Protein AF-A0A947M0W5-F1 (afdb_monomer_lite)

Secondary structure (DSSP, 8-state):
-PPPPEEEE---SSS--BHHHHHHHHHHHHHHHHTT-EEEEEE----TTT--HHHHHHHHHHHHHTT---EEEEEEGGGGHHHHHHHHHHHHHTT-EEEE---HHHHHT-TTPPEETTEEPP--TTTT--HHHHHHHHHTT---EEEE-HHHHHHHHHHTT--S-EEEETTTEEEE--GGGT-S-EEEETTBS--HHHHHHHHHHHTT-SEEEEEGGGTTHHHHHHHHHHHHT----EEEEEPPPB-TTS-B--TTTTPPBHHHHHHTS---HHHHHHHHHHHHHHHHTSSTTS-----SSPPHHHHHHHHHHH-S--EEEEEEEEEHHHHTSS--S--EEEEEEEEEET----HHHHHHHTTSTT----TT-EEEEEEEEEEE--S-TT--S--TTSPPPEEEEEEEEEEEEEETTEEEEEEEEEEEESGGG-HHHHHHHHHHHHT-PPP--GGGSPPPEEEEEEEEEEE-TTSEEEEETTEEEEEEEEEEEEEESSEEEEEEEEEEEEEEGGG--BPPPPPPTTSPPP---B---TTSEEEEEEEEEEEEEEEEEHHHH--SSS------B-SEEEEEEEEEEEEETTEEEEEEEEEE---BTT--S-EEEEEEEEEEE-

Structure (mmCIF, N/CA/C/O backbone):
data_AF-A0A947M0W5-F1
#
_entry.id   AF-A0A947M0W5-F1
#
loop_
_atom_site.group_PDB
_atom_site.id
_atom_site.type_symbol
_atom_site.label_atom_id
_atom_site.label_alt_id
_atom_site.label_comp_id
_atom_site.label_asym_id
_atom_site.label_entity_id
_atom_site.label_seq_id
_atom_site.pdbx_PDB_ins_code
_atom_site.Cartn_x
_atom_site.Cartn_y
_atom_site.Cartn_z
_atom_site.occupancy
_atom_site.B_iso_or_equiv
_atom_site.auth_seq_id
_atom_site.auth_comp_id
_atom_site.auth_asym_id
_atom_site.auth_atom_id
_atom_site.pdbx_PDB_model_num
ATOM 1 N N . MET A 1 1 ? 4.417 -1.803 33.355 1.00 35.00 1 MET A N 1
ATOM 2 C CA . MET A 1 1 ? 4.107 -3.198 32.970 1.00 35.00 1 MET A CA 1
ATOM 3 C C . MET A 1 1 ? 3.445 -3.134 31.607 1.00 35.00 1 MET A C 1
ATOM 5 O O . MET A 1 1 ? 2.475 -2.399 31.494 1.00 35.00 1 MET A O 1
ATOM 9 N N . LYS A 1 2 ? 3.991 -3.786 30.572 1.00 43.56 2 LYS A N 1
ATOM 10 C CA . LYS A 1 2 ? 3.309 -3.863 29.271 1.00 43.56 2 LYS A CA 1
ATOM 11 C C . LYS A 1 2 ? 2.015 -4.652 29.480 1.00 43.56 2 LYS A C 1
ATOM 13 O O . LYS A 1 2 ? 2.069 -5.779 29.964 1.00 43.56 2 LYS A O 1
ATOM 18 N N . THR A 1 3 ? 0.871 -4.034 29.217 1.00 57.50 3 THR A N 1
ATOM 19 C CA . THR A 1 3 ? -0.431 -4.701 29.277 1.00 57.50 3 THR A CA 1
ATOM 20 C C . THR A 1 3 ? -0.431 -5.814 28.235 1.00 57.50 3 THR A C 1
ATOM 22 O O . THR A 1 3 ? -0.124 -5.564 27.073 1.00 57.50 3 THR A O 1
ATOM 25 N N . HIS A 1 4 ? -0.717 -7.044 28.652 1.00 82.62 4 HIS A N 1
ATOM 26 C CA . HIS A 1 4 ? -0.770 -8.194 27.755 1.00 82.62 4 HIS A CA 1
ATOM 27 C C . HIS A 1 4 ? -1.872 -7.971 26.707 1.00 82.62 4 HIS A C 1
ATOM 29 O O . HIS A 1 4 ? -3.038 -7.779 27.068 1.00 82.62 4 HIS A O 1
ATOM 35 N N . LEU A 1 5 ? -1.521 -7.947 25.418 1.00 92.69 5 LEU A N 1
ATOM 36 C CA . LEU A 1 5 ? -2.498 -7.697 24.361 1.00 92.69 5 LEU A CA 1
ATOM 37 C C . LEU A 1 5 ? -3.410 -8.916 24.191 1.00 92.69 5 LEU A C 1
ATOM 39 O O . LEU A 1 5 ? -2.937 -10.047 24.179 1.00 92.69 5 LEU A O 1
ATOM 43 N N . VAL A 1 6 ? -4.714 -8.700 24.062 1.00 97.06 6 VAL A N 1
ATOM 44 C CA . VAL A 1 6 ? -5.712 -9.749 23.853 1.00 97.06 6 VAL A CA 1
ATOM 45 C C . VAL A 1 6 ? -6.621 -9.298 22.720 1.00 97.06 6 VAL A C 1
ATOM 47 O O . VAL A 1 6 ? -7.370 -8.329 22.868 1.00 97.06 6 VAL A O 1
ATOM 50 N N . THR A 1 7 ? -6.539 -9.988 21.585 1.00 97.19 7 THR A N 1
ATOM 51 C CA . THR A 1 7 ? -7.387 -9.759 20.410 1.00 97.19 7 THR A CA 1
ATOM 52 C C . THR A 1 7 ? -8.356 -10.922 20.225 1.00 97.19 7 THR A C 1
ATOM 54 O O . THR A 1 7 ? -8.182 -12.002 20.797 1.00 97.19 7 THR A O 1
ATOM 57 N N . ARG A 1 8 ? -9.401 -10.725 19.414 1.00 97.25 8 ARG A N 1
ATOM 58 C CA . ARG A 1 8 ? -10.345 -11.799 19.082 1.00 97.25 8 ARG A CA 1
ATOM 59 C C . ARG A 1 8 ? -10.793 -11.787 17.633 1.00 97.25 8 ARG A C 1
ATOM 61 O O . ARG A 1 8 ? -11.048 -10.720 17.070 1.00 97.25 8 ARG A O 1
ATOM 68 N N . PHE A 1 9 ? -11.008 -12.982 17.098 1.00 97.81 9 PHE A N 1
ATOM 69 C CA . PHE A 1 9 ? -11.803 -13.226 15.904 1.00 97.81 9 PHE A CA 1
ATOM 70 C C . PHE A 1 9 ? -13.143 -13.847 16.314 1.00 97.81 9 PHE A C 1
ATOM 72 O O . PHE A 1 9 ? -13.177 -14.901 16.951 1.00 97.81 9 PHE A O 1
ATOM 79 N N . ALA A 1 10 ? -14.244 -13.169 15.981 1.00 96.94 10 ALA A N 1
ATOM 80 C CA . ALA A 1 10 ? -15.578 -13.497 16.483 1.00 96.94 10 ALA A CA 1
ATOM 81 C C . ALA A 1 10 ? -16.599 -13.750 15.347 1.00 96.94 10 ALA A C 1
ATOM 83 O O . ALA A 1 10 ? -17.468 -12.915 15.101 1.00 96.94 10 ALA A O 1
ATOM 84 N N . PRO A 1 11 ? -16.470 -14.841 14.566 1.00 96.12 11 PRO A N 1
ATOM 85 C CA . PRO A 1 11 ? -17.368 -15.125 13.449 1.00 96.12 11 PRO A CA 1
ATOM 86 C C . PRO A 1 11 ? -18.733 -15.679 13.891 1.00 96.12 11 PRO A C 1
ATOM 88 O O . PRO A 1 11 ? -18.833 -16.503 14.800 1.00 96.12 11 PRO A O 1
ATOM 91 N N . SER A 1 12 ? -19.788 -15.324 13.150 1.00 94.38 12 SER A N 1
ATOM 92 C CA . SER A 1 12 ? -21.086 -16.010 13.228 1.00 94.38 12 SER A CA 1
ATOM 93 C C . SER A 1 12 ? -21.147 -17.196 12.250 1.00 94.38 12 SER A C 1
ATOM 95 O O . SER A 1 12 ? -20.954 -16.981 11.042 1.00 94.38 12 SER A O 1
ATOM 97 N N . PRO A 1 13 ? -21.514 -18.416 12.697 1.00 94.94 13 PRO A N 1
ATOM 98 C CA . PRO A 1 13 ? -21.525 -19.634 11.878 1.00 94.94 13 PRO A CA 1
ATOM 99 C C . PRO A 1 13 ? -22.767 -19.721 10.973 1.00 94.94 13 PRO A C 1
ATOM 101 O O . PRO A 1 13 ? -23.513 -20.695 10.987 1.00 94.94 13 PRO A O 1
ATOM 104 N N . THR A 1 14 ? -23.014 -18.677 10.180 1.00 90.69 14 THR A N 1
ATOM 105 C CA . THR A 1 14 ? -24.152 -18.561 9.244 1.00 90.69 14 THR A CA 1
ATOM 106 C C . THR A 1 14 ? -23.759 -18.807 7.782 1.00 90.69 14 THR A C 1
ATOM 108 O O . THR A 1 14 ? -24.560 -18.604 6.874 1.00 90.69 14 THR A O 1
ATOM 111 N N . GLY A 1 15 ? -22.505 -19.194 7.544 1.00 90.81 15 GLY A N 1
ATOM 112 C CA . GLY A 1 15 ? -21.935 -19.547 6.245 1.00 90.81 15 GLY A CA 1
ATOM 113 C C . GLY A 1 15 ? -20.446 -19.878 6.381 1.00 90.81 15 GLY A C 1
ATOM 114 O O . GLY A 1 15 ? -19.854 -19.612 7.427 1.00 90.81 15 GLY A O 1
ATOM 115 N N . ARG A 1 16 ? -19.839 -20.438 5.327 1.00 92.62 16 ARG A N 1
ATOM 116 C CA . ARG A 1 16 ? -18.392 -20.722 5.274 1.00 92.62 16 ARG A CA 1
ATOM 117 C C . ARG A 1 16 ? -17.564 -19.431 5.306 1.00 92.62 16 ARG A C 1
ATOM 119 O O . ARG A 1 16 ? -18.031 -18.380 4.856 1.00 92.62 16 ARG A O 1
ATOM 126 N N . LEU A 1 17 ? -16.332 -19.516 5.814 1.00 93.00 17 LEU A N 1
ATOM 127 C CA . LEU A 1 17 ? -15.397 -18.395 5.779 1.00 93.00 17 LEU A CA 1
ATOM 128 C C . LEU A 1 17 ? -14.935 -18.121 4.339 1.00 93.00 17 LEU A C 1
ATOM 130 O O . LEU A 1 17 ? -14.884 -19.007 3.485 1.00 93.00 17 LEU A O 1
ATOM 134 N N . HIS A 1 18 ? -14.582 -16.868 4.081 1.00 88.62 18 HIS A N 1
ATOM 135 C CA . HIS A 1 18 ? -14.070 -16.383 2.797 1.00 88.62 18 HIS A CA 1
ATOM 136 C C . HIS A 1 18 ? -12.836 -15.512 3.037 1.00 88.62 18 HIS A C 1
ATOM 138 O O . HIS A 1 18 ? -12.491 -15.235 4.187 1.00 88.62 18 HIS A O 1
ATOM 144 N N . ILE A 1 19 ? -12.206 -15.012 1.975 1.00 84.62 19 ILE A N 1
ATOM 145 C CA . ILE A 1 19 ? -10.940 -14.273 2.081 1.00 84.62 19 ILE A CA 1
ATOM 146 C C . ILE A 1 19 ? -10.999 -13.052 3.015 1.00 84.62 19 ILE A C 1
ATOM 148 O O . ILE A 1 19 ? -10.108 -12.871 3.835 1.00 84.62 19 ILE A O 1
ATOM 152 N N . GLY A 1 20 ? -12.092 -12.278 3.000 1.00 84.56 20 GLY A N 1
ATOM 153 C CA . GLY A 1 20 ? -12.300 -11.195 3.976 1.00 84.56 20 GLY A CA 1
ATOM 154 C C . GLY A 1 20 ? -12.284 -11.650 5.445 1.00 84.56 20 GLY A C 1
ATOM 155 O O . GLY A 1 20 ? -11.746 -10.951 6.294 1.00 84.56 20 GLY A O 1
ATOM 156 N N . HIS A 1 21 ? -12.797 -12.847 5.754 1.00 91.56 21 HIS A N 1
ATOM 157 C CA . HIS A 1 21 ? -12.707 -13.406 7.104 1.00 91.56 21 HIS A CA 1
ATOM 158 C C . HIS A 1 21 ? -11.280 -13.850 7.442 1.00 91.56 21 HIS A C 1
ATOM 160 O O . HIS A 1 21 ? -10.836 -13.636 8.568 1.00 91.56 21 HIS A O 1
ATOM 166 N N . ALA A 1 22 ? -10.559 -14.437 6.477 1.00 90.19 22 ALA A N 1
ATOM 167 C CA . ALA A 1 22 ? -9.145 -14.768 6.654 1.00 90.19 22 ALA A CA 1
ATOM 168 C C . ALA A 1 22 ? -8.324 -13.512 6.961 1.00 90.19 22 ALA A C 1
ATOM 170 O O . ALA A 1 22 ? -7.525 -13.537 7.890 1.00 90.19 22 ALA A O 1
ATOM 171 N N . PHE A 1 23 ? -8.574 -12.410 6.247 1.00 87.19 23 PHE A N 1
ATOM 172 C CA . PHE A 1 23 ? -7.952 -11.113 6.512 1.00 87.19 23 PHE A CA 1
ATOM 173 C C . PHE A 1 23 ? -8.204 -10.651 7.951 1.00 87.19 23 PHE A C 1
ATOM 175 O O . PHE A 1 23 ? -7.249 -10.423 8.685 1.00 87.19 23 PHE A O 1
ATOM 182 N N . SER A 1 24 ? -9.465 -10.609 8.398 1.00 91.19 24 SER A N 1
ATOM 183 C CA . SER A 1 24 ? -9.802 -10.222 9.776 1.00 91.19 24 SER A CA 1
ATOM 184 C C . SER A 1 24 ? -9.140 -11.108 10.836 1.00 91.19 24 SER A C 1
ATOM 186 O O . SER A 1 24 ? -8.639 -10.602 11.843 1.00 91.19 24 SER A O 1
ATOM 188 N N . ALA A 1 25 ? -9.129 -12.427 10.623 1.00 93.81 25 ALA A N 1
ATOM 189 C CA . ALA A 1 25 ? -8.531 -13.377 11.554 1.00 93.81 25 ALA A CA 1
ATOM 190 C C . ALA A 1 25 ? -7.003 -13.228 11.616 1.00 93.81 25 ALA A C 1
ATOM 192 O O . ALA A 1 25 ? -6.446 -13.124 12.707 1.00 93.81 25 ALA A O 1
ATOM 193 N N . LEU A 1 26 ? -6.333 -13.161 10.459 1.00 90.12 26 LEU A N 1
ATOM 194 C CA . LEU A 1 26 ? -4.883 -12.975 10.356 1.00 90.12 26 LEU A CA 1
ATOM 195 C C . LEU A 1 26 ? -4.443 -11.630 10.937 1.00 90.12 26 LEU A C 1
ATOM 197 O O . LEU A 1 26 ? -3.424 -11.574 11.618 1.00 90.12 26 LEU A O 1
ATOM 201 N N . PHE A 1 27 ? -5.228 -10.573 10.726 1.00 89.38 27 PHE A N 1
ATOM 202 C CA . PHE A 1 27 ? -4.964 -9.250 11.280 1.00 89.38 27 PHE A CA 1
ATOM 203 C C . PHE A 1 27 ? -4.954 -9.276 12.814 1.00 89.38 27 PHE A C 1
ATOM 205 O O . PHE A 1 27 ? -3.976 -8.873 13.439 1.00 89.38 27 PHE A O 1
ATOM 212 N N . GLY A 1 28 ? -6.004 -9.824 13.438 1.00 91.19 28 GLY A N 1
ATOM 213 C CA . GLY A 1 28 ? -6.060 -9.965 14.897 1.00 91.19 28 GLY A CA 1
ATOM 214 C C . GLY A 1 28 ? -4.974 -10.891 15.454 1.00 91.19 28 GLY A C 1
ATOM 215 O O . GLY A 1 28 ? -4.370 -10.581 16.483 1.00 91.19 28 GLY A O 1
ATOM 216 N N . PHE A 1 29 ? -4.704 -12.003 14.764 1.00 92.00 29 PHE A N 1
ATOM 217 C CA . PHE A 1 29 ? -3.692 -12.983 15.157 1.00 92.00 29 PHE A CA 1
ATOM 218 C C . PHE A 1 29 ? -2.277 -12.397 15.112 1.00 92.00 29 PHE A C 1
ATOM 220 O O . PHE A 1 29 ? -1.505 -12.592 16.049 1.00 92.00 29 PHE A O 1
ATOM 227 N N . LYS A 1 30 ? -1.951 -11.633 14.062 1.00 88.50 30 LYS A N 1
ATOM 228 C CA . LYS A 1 30 ? -0.666 -10.940 13.928 1.00 88.50 30 LYS A CA 1
ATOM 229 C C . LYS A 1 30 ? -0.446 -9.943 15.062 1.00 88.50 30 LYS A C 1
ATOM 231 O O . LYS A 1 30 ? 0.589 -10.016 15.711 1.00 88.50 30 LYS A O 1
ATOM 236 N N . GLN A 1 31 ? -1.434 -9.092 15.353 1.00 86.31 31 GLN A N 1
ATOM 237 C CA . GLN A 1 31 ? -1.331 -8.111 16.440 1.00 86.31 31 GLN A CA 1
ATOM 238 C C . GLN A 1 31 ? -1.032 -8.785 17.784 1.00 86.31 31 GLN A C 1
ATOM 240 O O . GLN A 1 31 ? -0.139 -8.348 18.501 1.00 86.31 31 GLN A O 1
ATOM 245 N N . ALA A 1 32 ? -1.740 -9.874 18.108 1.00 88.75 32 ALA A N 1
ATOM 246 C CA . ALA A 1 32 ? -1.464 -10.639 19.321 1.00 88.75 32 ALA A CA 1
ATOM 247 C C . ALA A 1 32 ? -0.044 -11.224 19.305 1.00 88.75 32 ALA A C 1
ATOM 249 O O . ALA A 1 32 ? 0.692 -11.055 20.274 1.00 88.75 32 ALA A O 1
ATOM 250 N N . ARG A 1 33 ? 0.366 -11.864 18.205 1.00 83.88 33 ARG A N 1
ATOM 251 C CA . ARG A 1 33 ? 1.676 -12.518 18.087 1.00 83.88 33 ARG A CA 1
ATOM 252 C C . ARG A 1 33 ? 2.849 -11.542 18.194 1.00 83.88 33 ARG A C 1
ATOM 254 O O . ARG A 1 33 ? 3.824 -11.866 18.857 1.00 83.88 33 ARG A O 1
ATOM 261 N N . ASP A 1 34 ? 2.746 -10.364 17.585 1.00 79.56 34 ASP A N 1
ATOM 262 C CA . ASP A 1 34 ? 3.815 -9.355 17.574 1.00 79.56 34 ASP A CA 1
ATOM 263 C C . ASP A 1 34 ? 4.099 -8.771 18.972 1.00 79.56 34 ASP A C 1
ATOM 265 O O . ASP A 1 34 ? 5.155 -8.186 19.206 1.00 79.56 34 ASP A O 1
ATOM 269 N N . THR A 1 35 ? 3.165 -8.936 19.915 1.00 79.12 35 THR A N 1
ATOM 270 C CA . THR A 1 35 ? 3.275 -8.425 21.289 1.00 79.12 35 THR A CA 1
ATOM 271 C C . THR A 1 35 ? 3.353 -9.519 22.357 1.00 79.12 35 THR A C 1
ATOM 273 O O . THR A 1 35 ? 3.144 -9.213 23.530 1.00 79.12 35 THR A O 1
ATOM 276 N N . ASP A 1 36 ? 3.576 -10.781 21.969 1.00 84.69 36 ASP A N 1
ATOM 277 C CA . ASP A 1 36 ? 3.461 -11.954 22.857 1.00 84.69 36 ASP A CA 1
ATOM 278 C C . ASP A 1 36 ? 2.118 -11.996 23.620 1.00 84.69 36 ASP A C 1
ATOM 280 O O . ASP A 1 36 ? 2.035 -12.359 24.792 1.00 84.69 36 ASP A O 1
ATOM 284 N N . GLY A 1 37 ? 1.055 -11.560 22.945 1.00 91.00 37 GLY A N 1
ATOM 285 C CA . GLY A 1 37 ? -0.310 -11.485 23.442 1.00 91.00 37 GLY A CA 1
ATOM 286 C C . GLY A 1 37 ? -1.135 -12.745 23.160 1.00 91.00 37 GLY A C 1
ATOM 287 O O . GLY A 1 37 ? -0.648 -13.764 22.672 1.00 91.00 37 GLY A O 1
ATOM 288 N N . ALA A 1 38 ? -2.435 -12.669 23.443 1.00 94.25 38 ALA A N 1
ATOM 289 C CA . ALA A 1 38 ? -3.397 -13.744 23.241 1.00 94.25 38 ALA A CA 1
ATOM 290 C C . ALA A 1 38 ? -4.343 -13.467 22.071 1.00 94.25 38 ALA A C 1
ATOM 292 O O . ALA A 1 38 ? -4.870 -12.365 21.923 1.00 94.25 38 ALA A O 1
ATOM 293 N N . PHE A 1 39 ? -4.622 -14.513 21.295 1.00 96.06 39 PHE A N 1
ATOM 294 C CA . PHE A 1 39 ? -5.647 -14.512 20.258 1.00 96.06 39 PHE A CA 1
ATOM 295 C C . PHE A 1 39 ? -6.805 -15.430 20.657 1.00 96.06 39 PHE A C 1
ATOM 297 O O . PHE A 1 39 ? -6.613 -16.613 20.958 1.00 96.06 39 PHE A O 1
ATOM 304 N N . ILE A 1 40 ? -8.015 -14.880 20.660 1.00 97.88 40 ILE A N 1
ATOM 305 C CA . ILE A 1 40 ? -9.239 -15.572 21.065 1.00 97.88 40 ILE A CA 1
ATOM 306 C C . ILE A 1 40 ? -10.107 -15.864 19.843 1.00 97.88 40 ILE A C 1
ATOM 308 O O . ILE A 1 40 ? -10.316 -15.005 18.987 1.00 97.88 40 ILE A O 1
ATOM 312 N N . LEU A 1 41 ? -10.673 -17.068 19.799 1.00 98.38 41 LEU A N 1
ATOM 313 C CA . LEU A 1 41 ? -11.783 -17.400 18.914 1.00 98.38 41 LEU A CA 1
ATOM 314 C C . LEU A 1 41 ? -13.083 -17.398 19.727 1.00 98.38 41 LEU A C 1
ATOM 316 O O . LEU A 1 41 ? -13.150 -18.028 20.785 1.00 98.38 41 LEU A O 1
ATOM 320 N N . ARG A 1 42 ? -14.111 -16.703 19.233 1.00 98.25 42 ARG A N 1
ATOM 321 C CA . ARG A 1 42 ? -15.468 -16.694 19.804 1.00 98.25 42 ARG A CA 1
ATOM 322 C C . ARG A 1 42 ? -16.494 -16.994 18.715 1.00 98.25 42 ARG A C 1
ATOM 324 O O . ARG A 1 42 ? -16.427 -16.417 17.640 1.00 98.25 42 ARG A O 1
ATOM 331 N N . ILE A 1 43 ? -17.455 -17.870 18.986 1.00 97.94 43 ILE A N 1
ATOM 332 C CA . ILE A 1 43 ? -18.538 -18.179 18.047 1.00 97.94 43 ILE A CA 1
ATOM 333 C C . ILE A 1 43 ? -19.757 -17.323 18.400 1.00 97.94 43 ILE A C 1
ATOM 335 O O . ILE A 1 43 ? -20.331 -17.472 19.478 1.00 97.94 43 ILE A O 1
ATOM 339 N N . GLU A 1 44 ? -20.144 -16.421 17.496 1.00 96.06 44 GLU A N 1
ATOM 340 C CA . GLU A 1 44 ? -21.282 -15.508 17.685 1.00 96.06 44 GLU A CA 1
ATOM 341 C C . GLU A 1 44 ? -22.565 -16.092 17.072 1.00 96.06 44 GLU A C 1
ATOM 343 O O . GLU A 1 44 ? -22.975 -15.736 15.963 1.00 96.06 44 GLU A O 1
ATOM 348 N N . ASP A 1 45 ? -23.183 -17.039 17.781 1.00 95.00 45 ASP A N 1
ATOM 349 C CA . ASP A 1 45 ? -24.294 -17.889 17.327 1.00 95.00 45 ASP A CA 1
ATOM 350 C C . ASP A 1 45 ? -25.666 -17.555 17.946 1.00 95.00 45 ASP A C 1
ATOM 352 O O . ASP A 1 45 ? -26.577 -18.383 17.961 1.00 95.00 45 ASP A O 1
ATOM 356 N N . ILE A 1 46 ? -25.865 -16.310 18.387 1.00 90.50 46 ILE A N 1
ATOM 357 C CA . ILE A 1 46 ? -27.142 -15.844 18.965 1.00 90.50 46 ILE A CA 1
ATOM 358 C C . ILE A 1 46 ? -28.334 -15.883 17.985 1.00 90.50 46 ILE A C 1
ATOM 360 O O . ILE A 1 46 ? -29.490 -15.817 18.409 1.00 90.50 46 ILE A O 1
ATOM 364 N N . ASP A 1 47 ? -28.089 -15.976 16.671 1.00 86.12 47 ASP A N 1
ATOM 365 C CA . ASP A 1 47 ? -29.126 -16.157 15.643 1.00 86.12 47 ASP A CA 1
ATOM 366 C C . ASP A 1 47 ? -29.256 -17.636 15.246 1.00 86.12 47 ASP A C 1
ATOM 368 O O . ASP A 1 47 ? -28.920 -18.046 14.130 1.00 86.12 47 ASP A O 1
ATOM 372 N N . THR A 1 48 ? -29.760 -18.443 16.182 1.00 82.69 48 THR A N 1
ATOM 373 C CA . THR A 1 48 ? -29.855 -19.911 16.075 1.00 82.69 48 THR A CA 1
ATOM 374 C C . THR A 1 48 ? -30.552 -20.397 14.800 1.00 82.69 48 THR A C 1
ATOM 376 O O . THR A 1 48 ? -30.198 -21.443 14.261 1.00 82.69 48 THR A O 1
ATOM 379 N N . GLY A 1 49 ? -31.492 -19.622 14.246 1.00 84.81 49 GLY A N 1
ATOM 380 C CA . GLY A 1 49 ? -32.178 -19.960 12.996 1.00 84.81 49 GLY A CA 1
ATOM 381 C C . GLY A 1 49 ? -31.265 -19.960 11.762 1.00 84.81 49 GLY A C 1
ATOM 382 O O . GLY A 1 49 ? -31.520 -20.693 10.799 1.00 84.81 49 GLY A O 1
ATOM 383 N N . ARG A 1 50 ? -30.182 -19.174 11.778 1.00 85.38 50 ARG A N 1
ATOM 384 C CA . ARG A 1 50 ? -29.213 -19.070 10.672 1.00 85.38 50 ARG A CA 1
ATOM 385 C C . ARG A 1 50 ? -27.923 -19.837 10.921 1.00 85.38 50 ARG A C 1
ATOM 387 O O . ARG A 1 50 ? -27.214 -20.129 9.961 1.00 85.38 50 ARG A O 1
ATOM 394 N N . CYS A 1 51 ? -27.617 -20.144 12.174 1.00 91.44 51 CYS A N 1
ATOM 395 C CA . CYS A 1 51 ? -26.416 -20.875 12.542 1.00 91.44 51 CYS A CA 1
ATOM 396 C C . CYS A 1 51 ? -26.533 -22.361 12.190 1.00 91.44 51 CYS A C 1
ATOM 398 O O . CYS A 1 51 ? -27.617 -22.947 12.268 1.00 91.44 51 CYS A O 1
ATOM 400 N N . ARG A 1 52 ? -25.428 -22.971 11.754 1.00 93.44 52 ARG A N 1
ATOM 401 C CA . ARG A 1 52 ? -25.369 -24.403 11.435 1.00 93.44 52 ARG A CA 1
ATOM 402 C C . ARG A 1 52 ? -24.082 -25.034 11.978 1.00 93.44 52 ARG A C 1
ATOM 404 O O . ARG A 1 52 ? -23.022 -24.429 11.791 1.00 93.44 52 ARG A O 1
ATOM 411 N N . PRO A 1 53 ? -24.139 -26.242 12.578 1.00 94.31 53 PRO A N 1
ATOM 412 C CA . PRO A 1 53 ? -22.949 -26.933 13.076 1.00 94.31 53 PRO A CA 1
ATOM 413 C C . PRO A 1 53 ? -21.869 -27.134 12.007 1.00 94.31 53 PRO A C 1
ATOM 415 O O . PRO A 1 53 ? -20.684 -27.010 12.307 1.00 94.31 53 PRO A O 1
ATOM 418 N N . GLU A 1 54 ? -22.242 -27.372 10.741 1.00 94.81 54 GLU A N 1
ATOM 419 C CA . GLU A 1 54 ? -21.260 -27.531 9.663 1.00 94.81 54 GLU A CA 1
ATOM 420 C C . GLU A 1 54 ? -20.452 -26.256 9.372 1.00 94.81 54 GLU A C 1
ATOM 422 O O . GLU A 1 54 ? -19.297 -26.341 8.951 1.00 94.81 54 GLU A O 1
ATOM 427 N N . PHE A 1 55 ? -21.026 -25.070 9.601 1.00 95.75 55 PHE A N 1
ATOM 428 C CA . PHE A 1 55 ? -20.314 -23.803 9.427 1.00 95.75 55 PHE A CA 1
ATOM 429 C C . PHE A 1 55 ? -19.402 -23.507 10.615 1.00 95.75 55 PHE A C 1
ATOM 431 O O . PHE A 1 55 ? -18.304 -23.000 10.410 1.00 95.75 55 PHE A O 1
ATOM 438 N N . GLU A 1 56 ? -19.816 -23.864 11.832 1.00 96.38 56 GLU A N 1
ATOM 439 C CA . GLU A 1 56 ? -18.966 -23.783 13.026 1.00 96.38 56 GLU A CA 1
ATOM 440 C C . GLU A 1 56 ? -17.747 -24.701 12.898 1.00 96.38 56 GLU A C 1
ATOM 442 O O . GLU A 1 56 ? -16.610 -24.256 13.049 1.00 96.38 56 GLU A O 1
ATOM 447 N N . GLN A 1 57 ? -17.964 -25.958 12.508 1.00 97.06 57 GLN A N 1
ATOM 448 C CA . GLN A 1 57 ? -16.879 -26.897 12.243 1.00 97.06 57 GLN A CA 1
ATOM 449 C C . GLN A 1 57 ? -15.950 -26.388 11.126 1.00 97.06 57 GLN A C 1
ATOM 451 O O . GLN A 1 57 ? -14.726 -26.431 11.268 1.00 97.06 57 GLN A O 1
ATOM 456 N N . GLY A 1 58 ? -16.525 -25.818 10.062 1.00 96.06 58 GLY A N 1
ATOM 457 C CA . GLY A 1 58 ? -15.775 -25.178 8.984 1.00 96.06 58 GLY A CA 1
ATOM 458 C C . GLY A 1 58 ? -14.879 -24.028 9.443 1.00 96.06 58 GLY A C 1
ATOM 459 O O . GLY A 1 58 ? -13.757 -23.914 8.964 1.00 96.06 58 GLY A O 1
ATOM 460 N N . ILE A 1 59 ? -15.330 -23.211 10.402 1.00 97.62 59 ILE A N 1
ATOM 461 C CA . ILE A 1 59 ? -14.512 -22.142 10.994 1.00 97.62 59 ILE A CA 1
ATOM 462 C C . ILE A 1 59 ? -13.253 -22.733 11.638 1.00 97.62 59 ILE A C 1
ATOM 464 O O . ILE A 1 59 ? -12.151 -22.252 11.377 1.00 97.62 59 ILE A O 1
ATOM 468 N N . TYR A 1 60 ? -13.385 -23.795 12.439 1.00 97.69 60 TYR A N 1
ATOM 469 C CA . TYR A 1 60 ? -12.227 -24.430 13.074 1.00 97.69 60 TYR A CA 1
ATOM 470 C C . TYR A 1 60 ? -11.263 -25.050 12.058 1.00 97.69 60 TYR A C 1
ATOM 472 O O . TYR A 1 60 ? -10.047 -24.953 12.225 1.00 97.69 60 TYR A O 1
ATOM 480 N N . GLU A 1 61 ? -11.784 -25.699 11.018 1.00 96.62 61 GLU A N 1
ATOM 481 C CA . GLU A 1 61 ? -10.981 -26.294 9.944 1.00 96.62 61 GLU A CA 1
ATOM 482 C C . GLU A 1 61 ? -10.210 -25.236 9.156 1.00 96.62 61 GLU A C 1
ATOM 484 O O . GLU A 1 61 ? -9.002 -25.371 8.966 1.00 96.62 61 GLU A O 1
ATOM 489 N N . ASP A 1 62 ? -10.887 -24.163 8.751 1.00 96.06 62 ASP A N 1
ATOM 490 C CA . ASP A 1 62 ? -10.299 -23.082 7.966 1.00 96.06 62 ASP A CA 1
ATOM 491 C C . ASP A 1 62 ? -9.213 -22.338 8.754 1.00 96.06 62 ASP A C 1
ATOM 493 O O . ASP A 1 62 ? -8.131 -22.092 8.223 1.00 96.06 62 ASP A O 1
ATOM 497 N N . LEU A 1 63 ? -9.450 -22.034 10.035 1.00 95.44 63 LEU A N 1
ATOM 498 C CA . LEU A 1 63 ? -8.458 -21.351 10.871 1.00 95.44 63 LEU A CA 1
ATOM 499 C C . LEU A 1 63 ? -7.240 -22.240 11.176 1.00 95.44 63 LEU A C 1
ATOM 501 O O . LEU A 1 63 ? -6.112 -21.751 11.112 1.00 95.44 63 LEU A O 1
ATOM 505 N N . ARG A 1 64 ? -7.433 -23.545 11.442 1.00 94.56 64 ARG A N 1
ATOM 506 C CA . ARG A 1 64 ? -6.310 -24.495 11.595 1.00 94.56 64 ARG A CA 1
ATOM 507 C C . ARG A 1 64 ? -5.513 -24.628 10.308 1.00 94.56 64 ARG A C 1
ATOM 509 O O . ARG A 1 64 ? -4.289 -24.656 10.352 1.00 94.56 64 ARG A O 1
ATOM 516 N N . TRP A 1 65 ? -6.202 -24.712 9.173 1.00 92.88 65 TRP A N 1
ATOM 517 C CA . TRP A 1 65 ? -5.560 -24.796 7.869 1.00 92.88 65 TRP A CA 1
ATOM 518 C C . TRP A 1 65 ? -4.711 -23.555 7.578 1.00 92.88 65 TRP A C 1
ATOM 520 O O . TRP A 1 65 ? -3.585 -23.691 7.116 1.00 92.88 65 TRP A O 1
ATOM 530 N N . LEU A 1 66 ? -5.191 -22.364 7.944 1.00 87.19 66 LEU A N 1
ATOM 531 C CA . LEU A 1 66 ? -4.415 -21.123 7.880 1.00 87.19 66 LEU A CA 1
ATOM 532 C C . LEU A 1 66 ? -3.260 -21.050 8.904 1.00 87.19 66 LEU A C 1
ATOM 534 O O . LEU A 1 66 ? -2.499 -20.087 8.888 1.00 87.19 66 LEU A O 1
ATOM 538 N N . GLY A 1 67 ? -3.103 -22.040 9.787 1.00 89.56 67 GLY A N 1
ATOM 539 C CA . GLY A 1 67 ? -2.037 -22.086 10.791 1.00 89.56 67 GLY A CA 1
ATOM 540 C C . GLY A 1 67 ? -2.278 -21.199 12.016 1.00 89.56 67 GLY A C 1
ATOM 541 O O . GLY A 1 67 ? -1.335 -20.920 12.756 1.00 89.56 67 GLY A O 1
ATOM 542 N N . LEU A 1 68 ? -3.515 -20.743 12.240 1.00 91.44 68 LEU A N 1
ATOM 543 C CA . LEU A 1 68 ? -3.863 -19.914 13.393 1.00 91.44 68 LEU A CA 1
ATOM 544 C C . LEU A 1 68 ? -4.097 -20.804 14.611 1.00 91.44 68 LEU A C 1
ATOM 546 O O . LEU A 1 68 ? -4.765 -21.837 14.540 1.00 91.44 68 LEU A O 1
ATOM 550 N N . THR A 1 69 ? -3.585 -20.359 15.752 1.00 92.81 69 THR A N 1
ATOM 551 C CA . THR A 1 69 ? -3.842 -20.953 17.064 1.00 92.81 69 THR A CA 1
ATOM 552 C C . THR A 1 69 ? -4.616 -19.962 17.922 1.00 92.81 69 THR A C 1
ATOM 554 O O . THR A 1 69 ? -4.462 -18.753 17.781 1.00 92.81 69 THR A O 1
ATOM 557 N N . TRP A 1 70 ? -5.483 -20.459 18.798 1.00 95.56 70 TRP A N 1
ATOM 558 C CA . TRP A 1 70 ? -6.326 -19.624 19.653 1.00 95.56 70 TRP A CA 1
ATOM 559 C C . TRP A 1 70 ? -6.468 -20.231 21.043 1.00 95.56 70 TRP A C 1
ATOM 561 O O . TRP A 1 70 ? -6.219 -21.421 21.249 1.00 95.56 70 TRP A O 1
ATOM 571 N N . GLN A 1 71 ? -6.893 -19.407 21.998 1.00 92.00 71 GLN A N 1
ATOM 572 C CA . GLN A 1 71 ? -7.178 -19.856 23.356 1.00 92.00 71 GLN A CA 1
ATOM 573 C C . GLN A 1 71 ? -8.379 -20.807 23.410 1.00 92.00 71 GLN A C 1
ATOM 575 O O . GLN A 1 71 ? -9.406 -20.586 22.766 1.00 92.00 71 GLN A O 1
ATOM 580 N N . THR A 1 72 ? -8.253 -21.854 24.223 1.00 91.06 72 THR A N 1
ATOM 581 C CA . THR A 1 72 ? -9.313 -22.827 24.507 1.00 91.06 72 THR A CA 1
ATOM 582 C C . THR A 1 72 ? -9.662 -22.819 25.998 1.00 91.06 72 THR A C 1
ATOM 584 O O . THR A 1 72 ? -8.742 -22.684 26.807 1.00 91.06 72 THR A O 1
ATOM 587 N N . PRO A 1 73 ? -10.933 -23.038 26.387 1.00 94.69 73 PRO A N 1
ATOM 588 C CA . PRO A 1 73 ? -12.078 -23.376 25.532 1.00 94.69 73 PRO A CA 1
ATOM 589 C C . PRO A 1 73 ? -12.614 -22.183 24.721 1.00 94.69 73 PRO A C 1
ATOM 591 O O . PRO A 1 73 ? -12.468 -21.030 25.114 1.00 94.69 73 PRO A O 1
ATOM 594 N N . VAL A 1 74 ? -13.234 -22.476 23.573 1.00 97.25 74 VAL A N 1
ATOM 595 C CA . VAL A 1 74 ? -13.866 -21.467 22.707 1.00 97.25 74 VAL A CA 1
ATOM 596 C C . VAL A 1 74 ? -15.247 -21.127 23.255 1.00 97.25 74 VAL A C 1
ATOM 598 O O . VAL A 1 74 ? -16.062 -22.020 23.472 1.00 97.25 74 VAL A O 1
ATOM 601 N N . ARG A 1 75 ? -15.518 -19.835 23.454 1.00 96.75 75 ARG A N 1
ATOM 602 C CA . ARG A 1 75 ? -16.826 -19.345 23.907 1.00 96.75 75 ARG A CA 1
ATOM 603 C C . ARG A 1 75 ? -17.830 -19.363 22.752 1.00 96.75 75 ARG A C 1
ATOM 605 O O . ARG A 1 75 ? -17.544 -18.795 21.696 1.00 96.75 75 ARG A O 1
ATOM 612 N N . ARG A 1 76 ? -19.006 -19.953 22.975 1.00 97.38 76 ARG A N 1
ATOM 613 C CA . ARG A 1 76 ? -20.168 -19.909 22.071 1.00 97.38 76 ARG A CA 1
ATOM 614 C C . ARG A 1 76 ? -21.274 -19.095 22.724 1.00 97.38 76 ARG A C 1
ATOM 616 O O . ARG A 1 76 ? -21.713 -19.445 23.813 1.00 97.38 76 ARG A O 1
ATOM 623 N N . GLN A 1 77 ? -21.687 -17.989 22.111 1.00 96.38 77 GLN A N 1
ATOM 624 C CA . GLN A 1 77 ? -22.590 -17.023 22.754 1.00 96.38 77 GLN A CA 1
ATOM 625 C C . GLN A 1 77 ? -23.920 -17.645 23.201 1.00 96.38 77 GLN A C 1
ATOM 627 O O . GLN A 1 77 ? -24.443 -17.290 24.256 1.00 96.38 77 GLN A O 1
ATOM 632 N N . SER A 1 78 ? -24.447 -18.610 22.444 1.00 94.38 78 SER A N 1
ATOM 633 C CA . SER A 1 78 ? -25.685 -19.323 22.780 1.00 94.38 78 SER A CA 1
ATOM 634 C C . SER A 1 78 ? -25.636 -20.068 24.123 1.00 94.38 78 SER A C 1
ATOM 636 O O . SER A 1 78 ? -26.682 -20.272 24.739 1.00 94.38 78 SER A O 1
ATOM 638 N N . GLU A 1 79 ? -24.445 -20.419 24.618 1.00 95.50 79 GLU A N 1
ATOM 639 C CA . GLU A 1 79 ? -24.244 -21.115 25.897 1.00 95.50 79 GLU A CA 1
ATOM 640 C C . GLU A 1 79 ? -24.183 -20.165 27.101 1.00 95.50 79 GLU A C 1
ATOM 642 O O . GLU A 1 79 ? -24.225 -20.618 28.242 1.00 95.50 79 GLU A O 1
ATOM 647 N N . TYR A 1 80 ? -24.113 -18.851 26.863 1.00 95.31 80 TYR A N 1
ATOM 648 C CA . TYR A 1 80 ? -23.892 -17.834 27.896 1.00 95.31 80 TYR A CA 1
ATOM 649 C C . TYR A 1 80 ? -24.983 -16.757 27.923 1.00 95.31 80 TYR A C 1
ATOM 651 O O . TYR A 1 80 ? -24.751 -15.600 28.268 1.00 95.31 80 TYR A O 1
ATOM 659 N N . MET A 1 81 ? -26.216 -17.142 27.587 1.00 93.81 81 MET A N 1
ATOM 660 C CA . MET A 1 81 ? -27.352 -16.216 27.534 1.00 93.81 81 MET A CA 1
ATOM 661 C C . MET A 1 81 ? -27.673 -15.539 28.873 1.00 93.81 81 MET A C 1
ATOM 663 O O . MET A 1 81 ? -28.277 -14.465 28.876 1.00 93.81 81 MET A O 1
ATOM 667 N N . ASP A 1 82 ? -27.293 -16.144 29.999 1.00 96.00 82 ASP A N 1
ATOM 668 C CA . ASP A 1 82 ? -27.523 -15.572 31.327 1.00 96.00 82 ASP A CA 1
ATOM 669 C C . ASP A 1 82 ? -26.647 -14.335 31.594 1.00 96.00 82 ASP A C 1
ATOM 671 O O . ASP A 1 82 ? -27.143 -13.379 32.192 1.00 96.00 82 ASP A O 1
ATOM 675 N N . ASP A 1 83 ? -25.431 -14.272 31.038 1.00 96.75 83 ASP A N 1
ATOM 676 C CA . ASP A 1 83 ? -24.559 -13.088 31.127 1.00 96.75 83 ASP A CA 1
ATOM 677 C C . ASP A 1 83 ? -25.230 -11.866 30.467 1.00 96.75 83 ASP A C 1
ATOM 679 O O . ASP A 1 83 ? -25.199 -10.740 30.973 1.00 96.75 83 ASP A O 1
ATOM 683 N N . TYR A 1 84 ? -25.908 -12.090 29.338 1.00 96.50 84 TYR A N 1
ATOM 684 C CA . TYR A 1 84 ? -26.620 -11.036 28.612 1.00 96.50 84 TYR A CA 1
ATOM 685 C C . TYR A 1 84 ? -27.919 -10.628 29.314 1.00 96.50 84 TYR A C 1
ATOM 687 O O . TYR A 1 84 ? -28.266 -9.445 29.320 1.00 96.50 84 TYR A O 1
ATOM 695 N N . LYS A 1 85 ? -28.622 -11.575 29.954 1.00 95.88 85 LYS A N 1
ATOM 696 C CA . LYS A 1 85 ? -29.780 -11.258 30.808 1.00 95.88 85 LYS A CA 1
ATOM 697 C C . LYS A 1 85 ? -29.372 -10.384 31.988 1.00 95.88 85 LYS A C 1
ATOM 699 O O . LYS A 1 85 ? -30.069 -9.416 32.273 1.00 95.88 85 LYS A O 1
ATOM 704 N N . GLU A 1 86 ? -28.243 -10.672 32.634 1.00 96.88 86 GLU A N 1
ATOM 705 C CA . GLU A 1 86 ? -27.734 -9.843 33.730 1.00 96.88 86 GLU A CA 1
ATOM 706 C C . GLU A 1 86 ? -27.425 -8.415 33.255 1.00 96.88 86 GLU A C 1
ATOM 708 O O . GLU A 1 86 ? -27.824 -7.441 33.897 1.00 96.88 86 GLU A O 1
ATOM 713 N N . ALA A 1 87 ? -26.779 -8.269 32.094 1.00 97.31 87 ALA A N 1
ATOM 714 C CA . ALA A 1 87 ? -26.526 -6.957 31.505 1.00 97.31 87 ALA A CA 1
ATOM 715 C C . ALA A 1 87 ? -27.831 -6.203 31.175 1.00 97.31 87 ALA A C 1
ATOM 717 O O . ALA A 1 87 ? -27.939 -5.007 31.450 1.00 97.31 87 ALA A O 1
ATOM 718 N N . LEU A 1 88 ? -28.852 -6.889 30.648 1.00 96.69 88 LEU A N 1
ATOM 719 C CA . LEU A 1 88 ? -30.176 -6.292 30.425 1.00 96.69 88 LEU A CA 1
ATOM 720 C C . LEU A 1 88 ? -30.852 -5.873 31.728 1.00 96.69 88 LEU A C 1
ATOM 722 O O . LEU A 1 88 ? -31.440 -4.796 31.763 1.00 96.69 88 LEU A O 1
ATOM 726 N N . HIS A 1 89 ? -30.765 -6.684 32.785 1.00 96.56 89 HIS A N 1
ATOM 727 C CA . HIS A 1 89 ? -31.316 -6.334 34.094 1.00 96.56 89 HIS A CA 1
ATOM 728 C C . HIS A 1 89 ? -30.665 -5.059 34.634 1.00 96.56 89 HIS A C 1
ATOM 730 O O . HIS A 1 89 ? -31.385 -4.141 35.006 1.00 96.56 89 HIS A O 1
ATOM 736 N N . LYS A 1 90 ? -29.334 -4.922 34.543 1.00 97.69 90 LYS A N 1
ATOM 737 C CA . LYS A 1 90 ? -28.632 -3.683 34.932 1.00 97.69 90 LYS A CA 1
ATOM 738 C C . LYS A 1 90 ? -29.144 -2.458 34.170 1.00 97.69 90 LYS A C 1
ATOM 740 O O . LYS A 1 90 ? -29.354 -1.405 34.763 1.00 97.69 90 LYS A O 1
ATOM 745 N N . LEU A 1 91 ? -29.362 -2.578 32.859 1.00 97.81 91 LEU A N 1
ATOM 746 C CA . LEU A 1 91 ? -29.905 -1.476 32.055 1.00 97.81 91 LEU A CA 1
ATOM 747 C C . LEU A 1 91 ? -31.380 -1.187 32.375 1.00 97.81 91 LEU A C 1
ATOM 749 O O . LEU A 1 91 ? -31.799 -0.032 32.320 1.00 97.81 91 LEU A O 1
ATOM 753 N N . SER A 1 92 ? -32.153 -2.217 32.721 1.00 95.75 92 SER A N 1
ATOM 754 C CA . SER A 1 92 ? -33.543 -2.092 33.165 1.00 95.75 92 SER A CA 1
ATOM 755 C C . SER A 1 92 ? -33.646 -1.389 34.517 1.00 95.75 92 SER A C 1
ATOM 757 O O . SER A 1 92 ? -34.472 -0.495 34.666 1.00 95.75 92 SER A O 1
ATOM 759 N N . ASP A 1 93 ? -32.789 -1.743 35.477 1.00 97.31 93 ASP A N 1
ATOM 760 C CA . ASP A 1 93 ? -32.740 -1.136 36.814 1.00 97.31 93 ASP A CA 1
ATOM 761 C C . ASP A 1 93 ? -32.353 0.350 36.754 1.00 97.31 93 ASP A C 1
ATOM 763 O O . ASP A 1 93 ? -32.742 1.144 37.610 1.00 97.31 93 ASP A O 1
ATOM 767 N N . LEU A 1 94 ? -31.607 0.740 35.716 1.00 96.50 94 LEU A N 1
ATOM 768 C CA . LEU A 1 94 ? -31.273 2.132 35.414 1.00 96.50 94 LEU A CA 1
ATOM 769 C C . LEU A 1 94 ? -32.365 2.869 34.614 1.00 96.50 94 LEU A C 1
ATOM 771 O O . LEU A 1 94 ? -32.169 4.041 34.295 1.00 96.50 94 LEU A O 1
ATOM 775 N N . ASP A 1 95 ? -33.483 2.212 34.283 1.00 96.25 95 ASP A N 1
ATOM 776 C CA . ASP A 1 95 ? -34.574 2.752 33.456 1.00 96.25 95 ASP A CA 1
ATOM 777 C C . ASP A 1 95 ? -34.087 3.249 32.074 1.00 96.25 95 ASP A C 1
ATOM 779 O O . ASP A 1 95 ? -34.507 4.286 31.553 1.00 96.25 95 ASP A O 1
ATOM 783 N N . LEU A 1 96 ? -33.150 2.506 31.471 1.00 97.44 96 LEU A N 1
ATOM 784 C CA . LEU A 1 96 ? -32.523 2.853 30.188 1.00 97.44 96 LEU A CA 1
ATOM 785 C C . LEU A 1 96 ? -33.025 2.025 29.011 1.00 97.44 96 LEU A C 1
ATOM 787 O O . LEU A 1 96 ? -32.600 2.271 27.886 1.00 97.44 96 LEU A O 1
ATOM 791 N N . ILE A 1 97 ? -33.889 1.038 29.230 1.00 96.81 97 ILE A N 1
ATOM 792 C CA . ILE A 1 97 ? -34.439 0.217 28.150 1.00 96.81 97 ILE A CA 1
ATOM 793 C C . ILE A 1 97 ? -35.959 0.199 28.177 1.00 96.81 97 ILE A C 1
ATOM 795 O O . ILE A 1 97 ? -36.579 0.273 29.231 1.00 96.81 97 ILE A O 1
ATOM 799 N N . TYR A 1 98 ? -36.566 0.061 27.002 1.00 95.62 98 TYR A N 1
ATOM 800 C CA . TYR A 1 98 ? -38.017 -0.031 26.865 1.00 95.62 98 TYR A CA 1
ATOM 801 C C . TYR A 1 98 ? -38.421 -1.019 25.759 1.00 95.62 98 TYR A C 1
ATOM 803 O O . TYR A 1 98 ? -37.668 -1.226 24.798 1.00 95.62 98 TYR A O 1
ATOM 811 N N . PRO A 1 99 ? -39.606 -1.651 25.863 1.00 95.56 99 PRO A N 1
ATOM 812 C CA . PRO A 1 99 ? -40.118 -2.530 24.823 1.00 95.56 99 PRO A CA 1
ATOM 813 C C . PRO A 1 99 ? -40.595 -1.729 23.602 1.00 95.56 99 PRO A C 1
ATOM 815 O O . PRO A 1 99 ? -41.369 -0.777 23.698 1.00 95.56 99 PRO A O 1
ATOM 818 N N . CYS A 1 100 ? -40.157 -2.156 22.423 1.00 95.38 100 CYS A N 1
ATOM 819 C CA . CYS A 1 100 ? -40.570 -1.649 21.124 1.00 95.38 100 CYS A CA 1
ATOM 820 C C . CYS A 1 100 ? -41.323 -2.739 20.359 1.00 95.38 100 CYS A C 1
ATOM 822 O O . CYS A 1 100 ? -40.830 -3.858 20.207 1.00 95.38 100 CYS A O 1
ATOM 824 N N . PHE A 1 101 ? -42.498 -2.383 19.841 1.00 94.31 101 PHE A N 1
ATOM 825 C CA . PHE A 1 101 ? -43.400 -3.282 19.116 1.00 94.31 101 PHE A CA 1
ATOM 826 C C . PHE A 1 101 ? -43.407 -3.033 17.600 1.00 94.31 101 PHE A C 1
ATOM 828 O O . PHE A 1 101 ? -44.227 -3.617 16.891 1.00 94.31 101 PHE A O 1
ATOM 835 N N . CYS A 1 102 ? -42.554 -2.126 17.115 1.00 91.56 102 CYS A N 1
ATOM 836 C CA . CYS A 1 102 ? -42.444 -1.790 15.699 1.00 91.56 102 CYS A CA 1
ATOM 837 C C . CYS A 1 102 ? -41.719 -2.902 14.940 1.00 91.56 102 CYS A C 1
ATOM 839 O O . CYS A 1 102 ? -40.640 -3.354 15.337 1.00 91.56 102 CYS A O 1
ATOM 841 N N . THR A 1 103 ? -42.283 -3.302 13.807 1.00 88.12 103 THR A N 1
ATOM 842 C CA . THR A 1 103 ? -41.614 -4.166 12.838 1.00 88.12 103 THR A CA 1
ATOM 843 C C . THR A 1 103 ? -40.579 -3.373 12.035 1.00 88.12 103 THR A C 1
ATOM 845 O O . THR A 1 103 ? -40.584 -2.143 12.019 1.00 88.12 103 THR A O 1
ATOM 848 N N . ARG A 1 104 ? -39.677 -4.066 11.325 1.00 83.12 104 ARG A N 1
ATOM 849 C CA . ARG A 1 104 ? -38.733 -3.395 10.408 1.00 83.12 104 ARG A CA 1
ATOM 850 C C . ARG A 1 104 ? -39.453 -2.579 9.337 1.00 83.12 104 ARG A C 1
ATOM 852 O O . ARG A 1 104 ? -38.980 -1.501 9.003 1.00 83.12 104 ARG A O 1
ATOM 859 N N . LYS A 1 105 ? -40.587 -3.087 8.847 1.00 84.06 105 LYS A N 1
ATOM 860 C CA . LYS A 1 105 ? -41.419 -2.400 7.862 1.00 84.06 105 LYS A CA 1
ATOM 861 C C . LYS A 1 105 ? -41.987 -1.101 8.435 1.00 84.06 105 LYS A C 1
ATOM 863 O O . LYS A 1 105 ? -41.812 -0.062 7.821 1.00 84.06 105 LYS A O 1
ATOM 868 N N . ASP A 1 106 ? -42.536 -1.140 9.651 1.00 86.25 106 ASP A N 1
ATOM 869 C CA . ASP A 1 106 ? -43.074 0.062 10.314 1.00 86.25 106 ASP A CA 1
ATOM 870 C C . ASP A 1 106 ? -42.017 1.168 10.472 1.00 86.25 106 ASP A C 1
ATOM 872 O O . ASP A 1 106 ? -42.337 2.350 10.414 1.00 86.25 106 ASP A O 1
ATOM 876 N N . ILE A 1 107 ? -40.753 0.786 10.684 1.00 84.44 107 ILE A N 1
ATOM 877 C CA . ILE A 1 107 ? -39.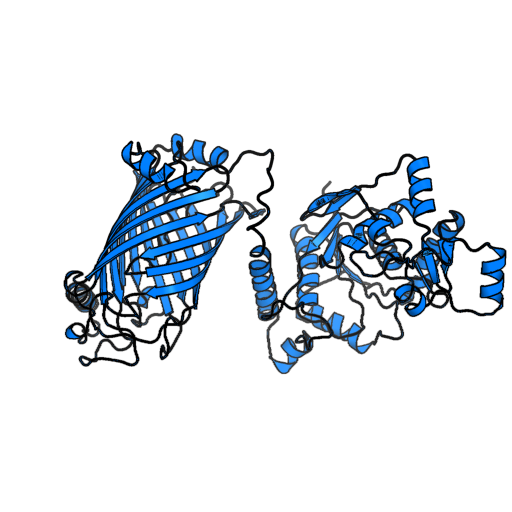636 1.730 10.827 1.00 84.44 107 ILE A CA 1
ATOM 878 C C . ILE A 1 107 ? -39.218 2.296 9.467 1.00 84.44 107 ILE A C 1
ATOM 880 O O . ILE A 1 107 ? -38.989 3.495 9.362 1.00 84.44 107 ILE A O 1
ATOM 884 N N . GLN A 1 108 ? -39.123 1.450 8.437 1.00 79.31 108 GLN A N 1
ATOM 885 C CA . GLN A 1 108 ? -38.752 1.866 7.079 1.00 79.31 108 GLN A CA 1
ATOM 886 C C . GLN A 1 108 ? -39.805 2.770 6.431 1.00 79.31 108 GLN A C 1
ATOM 888 O O . GLN A 1 108 ? -39.444 3.718 5.744 1.00 79.31 108 GLN A O 1
ATOM 893 N N . ASP A 1 109 ? -41.086 2.496 6.680 1.00 80.19 109 ASP A N 1
ATOM 894 C CA . ASP A 1 109 ? -42.211 3.244 6.112 1.00 80.19 109 ASP A CA 1
ATOM 895 C C . ASP A 1 109 ? -42.508 4.544 6.895 1.00 80.19 109 ASP A C 1
ATOM 897 O O . ASP A 1 109 ? -43.417 5.295 6.536 1.00 80.19 109 ASP A O 1
ATOM 901 N N . SER A 1 110 ? -41.767 4.828 7.975 1.00 74.81 110 SER A N 1
ATOM 902 C CA . SER A 1 110 ? -41.982 6.006 8.818 1.00 74.81 110 SER A CA 1
ATOM 903 C C . SER A 1 110 ? -41.410 7.277 8.169 1.00 74.81 110 SER A C 1
ATOM 905 O O . SER A 1 110 ? -40.189 7.394 8.054 1.00 74.81 110 SER A O 1
ATOM 907 N N . PRO A 1 111 ? -42.236 8.297 7.852 1.00 62.72 111 PRO A N 1
ATOM 908 C CA . PRO A 1 111 ? -41.769 9.534 7.212 1.00 62.72 111 PRO A CA 1
ATOM 909 C C . PRO A 1 111 ? -40.792 10.351 8.068 1.00 62.72 111 PRO A C 1
ATOM 911 O O . PRO A 1 111 ? -40.051 11.178 7.552 1.00 62.72 111 PRO A O 1
ATOM 914 N N . SER A 1 112 ? -40.826 10.153 9.387 1.00 63.38 112 SER A N 1
ATOM 915 C CA . SER A 1 112 ? -40.008 10.871 10.367 1.00 63.38 112 SER A CA 1
ATOM 916 C C . SER A 1 112 ? -38.707 10.156 10.735 1.00 63.38 112 SER A C 1
ATOM 918 O O . SER A 1 112 ? -37.994 10.626 11.621 1.00 63.38 112 SER A O 1
ATOM 920 N N . ALA A 1 113 ? -38.417 8.999 10.133 1.00 57.28 113 ALA A N 1
ATOM 921 C CA . ALA A 1 113 ? -37.246 8.220 10.498 1.00 57.28 113 ALA A CA 1
ATOM 922 C C . ALA A 1 113 ? -35.970 8.843 9.898 1.00 57.28 113 ALA A C 1
ATOM 924 O O . ALA A 1 113 ? -35.872 8.960 8.676 1.00 57.28 113 ALA A O 1
ATOM 925 N N . PRO A 1 114 ? -34.992 9.260 10.725 1.00 66.69 114 PRO A N 1
ATOM 926 C CA . PRO A 1 114 ? -33.759 9.832 10.209 1.00 66.69 114 PRO A CA 1
ATOM 927 C C . PRO A 1 114 ? -32.883 8.757 9.553 1.00 66.69 114 PRO A C 1
ATOM 929 O O . PRO A 1 114 ? -33.034 7.563 9.812 1.00 66.69 114 PRO A O 1
ATOM 932 N N . HIS A 1 115 ? -31.936 9.179 8.718 1.00 66.06 115 HIS A N 1
ATOM 933 C CA . HIS A 1 115 ? -30.944 8.288 8.120 1.00 66.06 115 HIS A CA 1
ATOM 934 C C . HIS A 1 115 ? -29.612 8.401 8.863 1.00 66.06 115 HIS A C 1
ATOM 936 O O . HIS A 1 115 ? -29.094 9.499 9.053 1.00 66.06 115 HIS A O 1
ATOM 942 N N . GLY A 1 116 ? -29.074 7.257 9.275 1.00 68.31 116 GLY A N 1
ATOM 943 C CA . GLY A 1 116 ? -27.744 7.106 9.852 1.00 68.31 116 GLY A CA 1
ATOM 944 C C . GLY A 1 116 ? -26.832 6.259 8.958 1.00 68.31 116 GLY A C 1
ATOM 945 O O . GLY A 1 116 ? -27.276 5.736 7.930 1.00 68.31 116 GLY A O 1
ATOM 946 N N . PRO A 1 117 ? -25.563 6.072 9.355 1.00 59.47 117 PRO A N 1
ATOM 947 C CA . PRO A 1 117 ? -24.578 5.325 8.571 1.00 59.47 117 PRO A CA 1
ATOM 948 C C . PRO A 1 117 ? -24.951 3.847 8.366 1.00 59.47 117 PRO A C 1
ATOM 950 O O . PRO A 1 117 ? -24.549 3.245 7.376 1.00 59.47 117 PRO A O 1
ATOM 953 N N . GLU A 1 118 ? -25.761 3.265 9.258 1.00 66.44 118 GLU A N 1
ATOM 954 C CA . GLU A 1 118 ? -26.237 1.874 9.171 1.00 66.44 118 GLU A CA 1
ATOM 955 C C . GLU A 1 118 ? -27.691 1.755 8.659 1.00 66.44 118 GLU A C 1
ATOM 957 O O . GLU A 1 118 ? -28.309 0.689 8.728 1.00 66.44 118 GLU A O 1
ATOM 962 N N . GLY A 1 119 ? -28.252 2.843 8.117 1.00 72.56 119 GLY A N 1
ATOM 963 C CA . GLY A 1 119 ? -29.595 2.885 7.539 1.00 72.56 119 GLY A CA 1
ATOM 964 C C . GLY A 1 119 ? -30.594 3.697 8.361 1.00 72.56 119 GLY A C 1
ATOM 965 O O . GLY A 1 119 ? -30.253 4.701 8.979 1.00 72.56 119 GLY A O 1
ATOM 966 N N . VAL A 1 120 ? -31.868 3.305 8.305 1.00 79.00 120 VAL A N 1
ATOM 967 C CA . VAL A 1 120 ? -32.967 4.051 8.934 1.00 79.00 120 VAL A CA 1
ATOM 968 C C . VAL A 1 120 ? -32.875 3.958 10.459 1.00 79.00 120 VAL A C 1
ATOM 970 O O . VAL A 1 120 ? -32.944 2.868 11.033 1.00 79.00 120 VAL A O 1
ATOM 973 N N . ILE A 1 121 ? -32.757 5.112 11.109 1.00 86.88 121 ILE A N 1
ATOM 974 C CA . ILE A 1 121 ? -32.755 5.258 12.560 1.00 86.88 121 ILE A CA 1
ATOM 975 C C . ILE A 1 121 ? -34.188 5.140 13.073 1.00 86.88 121 ILE A C 1
ATOM 977 O O . ILE A 1 121 ? -35.146 5.634 12.479 1.00 86.88 121 ILE A O 1
ATOM 981 N N . TYR A 1 122 ? -34.346 4.481 14.216 1.00 89.19 122 TYR A N 1
ATOM 982 C CA . TYR A 1 122 ? -35.650 4.328 14.837 1.00 89.19 122 TYR A CA 1
ATOM 983 C C . TYR A 1 122 ? -36.273 5.693 15.215 1.00 89.19 122 TYR A C 1
ATOM 985 O O . TYR A 1 122 ? -35.665 6.437 15.985 1.00 89.19 122 TYR A O 1
ATOM 993 N N . PRO A 1 123 ? -37.505 6.007 14.767 1.00 85.94 123 PRO A N 1
ATOM 994 C CA . PRO A 1 123 ? -38.127 7.327 14.944 1.00 85.94 123 PRO A CA 1
ATOM 995 C C . PRO A 1 123 ? -38.669 7.605 16.359 1.00 85.94 123 PRO A C 1
ATOM 997 O O . PRO A 1 123 ? -39.272 8.648 16.592 1.00 85.94 123 PRO A O 1
ATOM 1000 N N . GLY A 1 124 ? -38.514 6.682 17.316 1.00 90.50 124 GLY A N 1
ATOM 1001 C CA . GLY A 1 124 ? -38.974 6.888 18.695 1.00 90.50 124 GLY A CA 1
ATOM 1002 C C . GLY A 1 124 ? -40.446 6.538 18.962 1.00 90.50 124 GLY A C 1
ATOM 1003 O O . GLY A 1 124 ? -40.936 6.818 20.051 1.00 90.50 124 GLY A O 1
ATOM 1004 N N . THR A 1 125 ? -41.159 5.887 18.033 1.00 90.88 125 THR A N 1
ATOM 1005 C CA . THR A 1 125 ? -42.616 5.626 18.118 1.00 90.88 125 THR A CA 1
ATOM 1006 C C . THR A 1 125 ? -43.068 5.009 19.450 1.00 90.88 125 THR A C 1
ATOM 1008 O O . THR A 1 125 ? -43.956 5.529 20.114 1.00 90.88 125 THR A O 1
ATOM 1011 N N . CYS A 1 126 ? -42.440 3.911 19.875 1.00 93.19 126 CYS A N 1
ATOM 1012 C CA . CYS A 1 126 ? -42.692 3.250 21.161 1.00 93.19 126 CYS A CA 1
ATOM 1013 C C . CYS A 1 126 ? -41.946 3.868 22.355 1.00 93.19 126 CYS A C 1
ATOM 1015 O O . CYS A 1 126 ? -42.247 3.492 23.487 1.00 93.19 126 CYS A O 1
ATOM 1017 N N . ARG A 1 127 ? -40.991 4.790 22.138 1.00 93.69 127 ARG A N 1
ATOM 1018 C CA . ARG A 1 127 ? -40.263 5.447 23.242 1.00 93.69 127 ARG A CA 1
ATOM 1019 C C . ARG A 1 127 ? -41.241 6.235 24.115 1.00 93.69 127 ARG A C 1
ATOM 1021 O O . ARG A 1 127 ? -41.182 6.146 25.334 1.00 93.69 127 ARG A O 1
ATOM 1028 N N . ASN A 1 128 ? -42.205 6.895 23.474 1.00 87.06 128 ASN A N 1
ATOM 1029 C CA . ASN A 1 128 ? -43.193 7.764 24.117 1.00 87.06 128 ASN A CA 1
ATOM 1030 C C . ASN A 1 128 ? -44.442 7.035 24.652 1.00 87.06 128 ASN A C 1
ATOM 1032 O O . ASN A 1 128 ? -45.364 7.696 25.123 1.00 87.06 128 ASN A O 1
ATOM 1036 N N . LEU A 1 129 ? -44.514 5.700 24.559 1.00 92.25 129 LEU A N 1
ATOM 1037 C CA . LEU A 1 129 ? -45.622 4.948 25.157 1.00 92.25 129 LEU A CA 1
ATOM 1038 C C . LEU A 1 129 ? -45.512 4.949 26.682 1.00 92.25 129 LEU A C 1
ATOM 1040 O O . LEU A 1 129 ? -44.411 4.811 27.217 1.00 92.25 129 LEU A O 1
ATOM 1044 N N . THR A 1 130 ? -46.654 5.034 27.364 1.00 92.50 130 THR A N 1
ATOM 1045 C CA . THR A 1 130 ? -46.728 4.855 28.819 1.00 92.50 130 THR A CA 1
ATOM 1046 C C . THR A 1 130 ? -46.496 3.395 29.205 1.00 92.50 130 THR A C 1
ATOM 1048 O O . THR A 1 130 ? -46.659 2.484 28.387 1.00 92.50 130 THR A O 1
ATOM 1051 N N . ASP A 1 131 ? -46.147 3.146 30.467 1.00 89.00 131 ASP A N 1
ATOM 1052 C CA . ASP A 1 131 ? -45.926 1.781 30.955 1.00 89.00 131 ASP A CA 1
ATOM 1053 C C . ASP A 1 131 ? -47.195 0.921 30.885 1.00 89.00 131 ASP A C 1
ATOM 1055 O O . ASP A 1 131 ? -47.111 -0.245 30.503 1.00 89.00 131 ASP A O 1
ATOM 1059 N N . ASP A 1 132 ? -48.375 1.513 31.100 1.00 92.00 132 ASP A N 1
ATOM 1060 C CA . ASP A 1 132 ? -49.662 0.832 30.907 1.00 92.00 132 ASP A CA 1
ATOM 1061 C C . ASP A 1 132 ? -49.873 0.413 29.444 1.00 92.00 132 ASP A C 1
ATOM 1063 O O . ASP A 1 132 ? -50.214 -0.737 29.164 1.00 92.00 132 ASP A O 1
ATOM 1067 N N . GLN A 1 133 ? -49.588 1.304 28.486 1.00 93.06 133 GLN A N 1
ATOM 1068 C CA . GLN A 1 133 ? -49.695 0.990 27.056 1.00 93.06 133 GLN A CA 1
ATOM 1069 C C . GLN A 1 133 ? -48.721 -0.118 26.645 1.00 93.06 133 GLN A C 1
ATOM 1071 O O . GLN A 1 133 ? -49.055 -0.979 25.828 1.00 93.06 133 GLN A O 1
ATOM 1076 N N . ARG A 1 134 ? -47.506 -0.115 27.203 1.00 93.00 134 ARG A N 1
ATOM 1077 C CA . ARG A 1 134 ? -46.516 -1.175 26.975 1.00 93.00 134 ARG A CA 1
ATOM 1078 C C . ARG A 1 134 ? -47.003 -2.502 27.561 1.00 93.00 134 ARG A C 1
ATOM 1080 O O . ARG A 1 134 ? -46.959 -3.519 26.867 1.00 93.00 134 ARG A O 1
ATOM 1087 N N . ALA A 1 135 ? -47.523 -2.487 28.788 1.00 91.56 135 ALA A N 1
ATOM 1088 C CA . ALA A 1 135 ? -48.066 -3.663 29.459 1.00 91.56 135 ALA A CA 1
ATOM 1089 C C . ALA A 1 135 ? -49.271 -4.254 28.710 1.00 91.56 135 ALA A C 1
ATOM 1091 O O . ALA A 1 135 ? -49.366 -5.474 28.575 1.00 91.56 135 ALA A O 1
ATOM 1092 N N . ASP A 1 136 ? -50.159 -3.422 28.165 1.00 93.69 136 ASP A N 1
ATOM 1093 C CA . ASP A 1 136 ? -51.291 -3.853 27.335 1.00 93.69 136 ASP A CA 1
ATOM 1094 C C . ASP A 1 136 ? -50.835 -4.593 26.077 1.00 93.69 136 ASP A C 1
ATOM 1096 O O . ASP A 1 136 ? -51.308 -5.694 25.792 1.00 93.69 136 ASP A O 1
ATOM 1100 N N . GLN A 1 137 ? -49.868 -4.033 25.347 1.00 92.38 137 GLN A N 1
ATOM 1101 C CA . GLN A 1 137 ? -49.323 -4.654 24.136 1.00 92.38 137 GLN A CA 1
ATOM 1102 C C . GLN A 1 137 ? -48.615 -5.984 24.450 1.00 92.38 137 GLN A C 1
ATOM 1104 O O . GLN A 1 137 ? -48.735 -6.950 23.692 1.00 92.38 137 GLN A O 1
ATOM 1109 N N . MET A 1 138 ? -47.912 -6.060 25.585 1.00 90.88 138 MET A N 1
ATOM 1110 C CA . MET A 1 138 ? -47.280 -7.297 26.054 1.00 90.88 138 MET A CA 1
ATOM 1111 C C . MET A 1 138 ? -48.313 -8.351 26.470 1.00 90.88 138 MET A C 1
ATOM 1113 O O . MET A 1 138 ? -48.171 -9.513 26.082 1.00 90.88 138 MET A O 1
ATOM 1117 N N . ARG A 1 139 ? -49.373 -7.962 27.195 1.00 92.12 139 ARG A N 1
ATOM 1118 C CA . ARG A 1 139 ? -50.498 -8.845 27.565 1.00 92.12 139 ARG A CA 1
ATOM 1119 C C . ARG A 1 139 ? -51.255 -9.359 26.345 1.00 92.12 139 ARG A C 1
ATOM 1121 O O . ARG A 1 139 ? -51.667 -10.514 26.335 1.00 92.12 139 ARG A O 1
ATOM 1128 N N . ALA A 1 140 ? -51.368 -8.543 25.300 1.00 92.19 140 ALA A N 1
ATOM 1129 C CA . ALA A 1 140 ? -51.928 -8.935 24.008 1.00 92.19 140 ALA A CA 1
ATOM 1130 C C . ALA A 1 140 ? -51.029 -9.907 23.214 1.00 92.19 140 ALA A C 1
ATOM 1132 O O . ALA A 1 140 ? -51.373 -10.298 22.100 1.00 92.19 140 ALA A O 1
ATOM 1133 N N . GLY A 1 141 ? -49.868 -10.296 23.753 1.00 89.50 141 GLY A N 1
ATOM 1134 C CA . GLY A 1 141 ? -48.973 -11.272 23.137 1.00 89.50 141 GLY A CA 1
ATOM 1135 C C . GLY A 1 141 ? -48.166 -10.728 21.958 1.00 89.50 141 GLY A C 1
ATOM 1136 O O . GLY A 1 141 ? -47.531 -11.512 21.252 1.00 89.50 141 GLY A O 1
ATOM 1137 N N . LYS A 1 142 ? -48.148 -9.407 21.736 1.00 91.25 142 LYS A N 1
ATOM 1138 C CA . LYS A 1 142 ? -47.422 -8.804 20.615 1.00 91.25 142 LYS A CA 1
ATOM 1139 C C . LYS A 1 142 ? -45.917 -9.057 20.748 1.00 91.25 142 LYS A C 1
ATOM 1141 O O . LYS A 1 142 ? -45.351 -8.956 21.837 1.00 91.25 142 LYS A O 1
ATOM 1146 N N . ALA A 1 143 ? -45.263 -9.389 19.636 1.00 90.44 143 ALA A N 1
ATOM 1147 C CA . ALA A 1 143 ? -43.810 -9.518 19.594 1.00 90.44 143 ALA A CA 1
ATOM 1148 C C . ALA A 1 143 ? -43.148 -8.158 19.858 1.00 90.44 143 ALA A C 1
ATOM 1150 O O . ALA A 1 143 ? -43.626 -7.125 19.382 1.00 90.44 143 ALA A O 1
ATOM 1151 N N . TYR A 1 144 ? -42.049 -8.162 20.609 1.00 93.19 144 TYR A N 1
ATOM 1152 C CA . TYR A 1 144 ? -41.318 -6.944 20.942 1.00 93.19 144 TYR A CA 1
ATOM 1153 C C . TYR A 1 144 ? -39.814 -7.187 21.069 1.00 93.19 144 TYR A C 1
ATOM 1155 O O . TYR A 1 144 ? -39.338 -8.318 21.213 1.00 93.19 144 TYR A O 1
ATOM 1163 N N . ALA A 1 145 ? -39.069 -6.090 21.017 1.00 94.69 145 ALA A N 1
ATOM 1164 C CA . ALA A 1 145 ? -37.641 -6.035 21.276 1.00 94.69 145 ALA A CA 1
ATOM 1165 C C . ALA A 1 145 ? -37.347 -4.939 22.304 1.00 94.69 145 ALA A C 1
ATOM 1167 O O . ALA A 1 145 ? -38.021 -3.913 22.315 1.00 94.69 145 ALA A O 1
ATOM 1168 N N . PHE A 1 146 ? -36.345 -5.137 23.151 1.00 95.94 146 PHE A N 1
ATOM 1169 C CA . PHE A 1 146 ? -35.873 -4.102 24.064 1.00 95.94 146 PHE A CA 1
ATOM 1170 C C . PHE A 1 146 ? -34.912 -3.172 23.330 1.00 95.94 146 PHE A C 1
ATOM 1172 O O . PHE A 1 146 ? -33.939 -3.634 22.725 1.00 95.94 146 PHE A O 1
ATOM 1179 N N . ARG A 1 147 ? -35.193 -1.868 23.377 1.00 96.94 147 ARG A N 1
ATOM 1180 C CA . ARG A 1 147 ? -34.329 -0.817 22.834 1.00 96.94 147 ARG A CA 1
ATOM 1181 C C . ARG A 1 147 ? -33.685 -0.010 23.947 1.00 96.94 147 ARG A C 1
ATOM 1183 O O . ARG A 1 147 ? -34.303 0.160 24.991 1.00 96.94 147 ARG A O 1
ATOM 1190 N N . LEU A 1 148 ? -32.480 0.491 23.695 1.00 97.62 148 LEU A N 1
ATOM 1191 C CA . LEU A 1 148 ? -31.821 1.482 24.546 1.00 97.62 148 LEU A CA 1
ATOM 1192 C C . LEU A 1 148 ? -32.485 2.849 24.352 1.00 97.62 148 LEU A C 1
ATOM 1194 O O . LEU A 1 148 ? -32.576 3.302 23.218 1.00 97.62 148 LEU A O 1
ATOM 1198 N N . ASP A 1 149 ? -32.908 3.510 25.427 1.00 97.50 149 ASP A N 1
ATOM 1199 C CA . ASP A 1 149 ? -33.270 4.929 25.421 1.00 97.50 149 ASP A CA 1
ATOM 1200 C C . ASP A 1 149 ? -31.992 5.767 25.472 1.00 97.50 149 ASP A C 1
ATOM 1202 O O . ASP A 1 149 ? -31.393 5.988 26.532 1.00 97.50 149 ASP A O 1
ATOM 1206 N N . LEU A 1 150 ? -31.548 6.213 24.297 1.00 96.00 150 LEU A N 1
ATOM 1207 C CA . LEU A 1 150 ? -30.282 6.920 24.180 1.00 96.00 150 LEU A CA 1
ATOM 1208 C C . LEU A 1 150 ? -30.307 8.281 24.890 1.00 96.00 150 LEU A C 1
ATOM 1210 O O . LEU A 1 150 ? -29.307 8.697 25.476 1.00 96.00 150 LEU A O 1
ATOM 1214 N N . GLY A 1 151 ? -31.461 8.955 24.883 1.00 96.06 151 GLY A N 1
ATOM 1215 C CA . GLY A 1 151 ? -31.634 10.249 25.537 1.00 96.06 151 GLY A CA 1
ATOM 1216 C C . GLY A 1 151 ? -31.463 10.138 27.049 1.00 96.06 151 GLY A C 1
ATOM 1217 O O . GLY A 1 151 ? -30.693 10.900 27.639 1.00 96.06 151 GLY A O 1
ATOM 1218 N N . LYS A 1 152 ? -32.114 9.146 27.674 1.00 97.38 152 LYS A N 1
ATOM 1219 C CA . LYS A 1 152 ? -31.931 8.863 29.106 1.00 97.38 152 LYS A CA 1
ATOM 1220 C C . LYS A 1 152 ? -30.500 8.440 29.431 1.00 97.38 152 LYS A C 1
ATOM 1222 O O . LYS A 1 152 ? -29.954 8.898 30.433 1.00 97.38 152 LYS A O 1
ATOM 1227 N N . ALA A 1 153 ? -29.879 7.615 28.588 1.00 98.00 153 ALA A N 1
ATOM 1228 C CA . ALA A 1 153 ? -28.507 7.156 28.796 1.00 98.00 153 ALA A CA 1
ATOM 1229 C C . ALA A 1 153 ? -27.499 8.318 28.809 1.00 98.00 153 ALA A C 1
ATOM 1231 O O . ALA A 1 153 ? -26.711 8.442 29.750 1.00 98.00 153 ALA A O 1
ATOM 1232 N N . ILE A 1 154 ? -27.562 9.207 27.812 1.00 97.62 154 ILE A N 1
ATOM 1233 C CA . ILE A 1 154 ? -26.699 10.394 27.740 1.00 97.62 154 ILE A CA 1
ATOM 1234 C C . ILE A 1 154 ? -26.990 11.331 28.916 1.00 97.62 154 ILE A C 1
ATOM 1236 O O . ILE A 1 154 ? -26.062 11.763 29.595 1.00 97.62 154 ILE A O 1
ATOM 1240 N N . ALA A 1 155 ? -28.263 11.596 29.232 1.00 97.88 155 ALA A N 1
ATOM 1241 C CA . ALA A 1 155 ? -28.633 12.448 30.365 1.00 97.88 155 ALA A CA 1
ATOM 1242 C C . ALA A 1 155 ? -28.103 11.911 31.708 1.00 97.88 155 ALA A C 1
ATOM 1244 O O . ALA A 1 155 ? -27.602 12.681 32.533 1.00 97.88 155 ALA A O 1
ATOM 1245 N N . LEU A 1 156 ? -28.166 10.592 31.917 1.00 98.06 156 LEU A N 1
ATOM 1246 C CA . LEU A 1 156 ? -27.620 9.930 33.099 1.00 98.06 156 LEU A CA 1
ATOM 1247 C C . LEU A 1 156 ? -26.101 10.131 33.206 1.00 98.06 156 LEU A C 1
ATOM 1249 O O . LEU A 1 156 ? -25.608 10.452 34.289 1.00 98.06 156 LEU A O 1
ATOM 1253 N N . LEU A 1 157 ? -25.357 9.956 32.110 1.00 98.00 157 LEU A N 1
ATOM 1254 C CA . LEU A 1 157 ? -23.900 10.128 32.105 1.00 98.00 157 LEU A CA 1
ATOM 1255 C C . LEU A 1 157 ? -23.478 11.593 32.242 1.00 98.00 157 LEU A C 1
ATOM 1257 O O . LEU A 1 157 ? -22.540 11.876 32.987 1.00 98.00 157 LEU A O 1
ATOM 1261 N N . THR A 1 158 ? -24.207 12.525 31.627 1.00 97.94 158 THR A N 1
ATOM 1262 C CA . THR A 1 158 ? -24.020 13.970 31.821 1.00 97.94 158 THR A CA 1
ATOM 1263 C C . THR A 1 158 ? -24.210 14.348 33.285 1.00 97.94 158 THR A C 1
ATOM 1265 O O . THR A 1 158 ? -23.348 14.999 33.871 1.00 97.94 158 THR A O 1
ATOM 1268 N N . LYS A 1 159 ? -25.281 13.864 33.932 1.00 97.62 159 LYS A N 1
ATOM 1269 C CA . LYS A 1 159 ? -25.518 14.092 35.368 1.00 97.62 159 LYS A CA 1
ATOM 1270 C C . LYS A 1 159 ? -24.404 13.512 36.247 1.00 97.62 159 LYS A C 1
ATOM 1272 O O . LYS A 1 159 ? -24.123 14.055 37.312 1.00 97.62 159 LYS A O 1
ATOM 1277 N N . LYS A 1 160 ? -23.773 12.419 35.812 1.00 97.00 160 LYS A N 1
ATOM 1278 C CA . LYS A 1 160 ? -22.625 11.793 36.487 1.00 97.00 160 LYS A CA 1
ATOM 1279 C C . LYS A 1 160 ? -21.276 12.448 36.150 1.00 97.00 160 LYS A C 1
ATOM 1281 O O . LYS A 1 160 ? -20.266 11.979 36.663 1.00 97.00 160 LYS A O 1
ATOM 1286 N N . GLY A 1 161 ? -21.237 13.485 35.307 1.00 96.88 161 GLY A N 1
ATOM 1287 C CA . GLY A 1 161 ? -19.993 14.140 34.881 1.00 96.88 161 GLY A CA 1
ATOM 1288 C C . GLY A 1 161 ? -19.093 13.257 34.010 1.00 96.88 161 GLY A C 1
ATOM 1289 O O . GLY A 1 161 ? -17.884 13.450 33.992 1.00 96.88 161 GLY A O 1
ATOM 1290 N N . LYS A 1 162 ? -19.669 12.258 33.331 1.00 96.56 162 LYS A N 1
ATOM 1291 C CA . LYS A 1 162 ? -18.950 11.271 32.506 1.00 96.56 162 LYS A CA 1
ATOM 1292 C C . LYS A 1 162 ? -19.140 11.474 31.000 1.00 96.56 162 LYS A C 1
ATOM 1294 O O . LYS A 1 162 ? -18.611 10.696 30.220 1.00 96.56 162 LYS A O 1
ATOM 1299 N N . TRP A 1 163 ? -19.929 12.463 30.587 1.00 97.06 163 TRP A N 1
ATOM 1300 C CA . TRP A 1 163 ? -20.199 12.770 29.181 1.00 97.06 163 TRP A CA 1
ATOM 1301 C C . TRP A 1 163 ? -19.500 14.080 28.773 1.00 97.06 163 TRP A C 1
ATOM 1303 O O . TRP A 1 163 ? -19.576 15.031 29.556 1.00 97.06 163 TRP A O 1
ATOM 1313 N N . PRO A 1 164 ? -18.878 14.181 27.578 1.00 97.06 164 PRO A N 1
ATOM 1314 C CA . PRO A 1 164 ? -18.789 13.170 26.516 1.00 97.06 164 PRO A CA 1
ATOM 1315 C C . PRO A 1 164 ? -17.813 12.029 26.841 1.00 97.06 164 PRO A C 1
ATOM 1317 O O . PRO A 1 164 ? -16.875 12.203 27.612 1.00 97.06 164 PRO A O 1
ATOM 1320 N N . LEU A 1 165 ? -18.041 10.855 26.244 1.00 98.12 165 LEU A N 1
ATOM 1321 C CA . LEU A 1 165 ? -17.104 9.729 26.323 1.00 98.12 165 LEU A CA 1
ATOM 1322 C C . LEU A 1 165 ? -16.109 9.787 25.162 1.00 98.12 165 LEU A C 1
ATOM 1324 O O . LEU A 1 165 ? -16.485 10.171 24.056 1.00 98.12 165 LEU A O 1
ATOM 1328 N N . THR A 1 166 ? -14.884 9.317 25.385 1.00 97.94 166 THR A N 1
ATOM 1329 C CA . THR A 1 166 ? -13.887 9.101 24.328 1.00 97.94 166 THR A CA 1
ATOM 1330 C C . THR A 1 166 ? -13.503 7.627 24.210 1.00 97.94 166 THR A C 1
ATOM 1332 O O . THR A 1 166 ? -13.706 6.829 25.136 1.00 97.94 166 THR A O 1
ATOM 1335 N N . TRP A 1 167 ? -12.995 7.250 23.041 1.00 97.06 167 TRP A N 1
ATOM 1336 C CA . TRP A 1 167 ? -12.400 5.947 22.750 1.00 97.06 167 TRP A CA 1
ATOM 1337 C C . TRP A 1 167 ? -11.258 6.108 21.744 1.00 97.06 167 TRP A C 1
ATOM 1339 O O . TRP A 1 167 ? -11.190 7.116 21.053 1.00 97.06 167 TRP A O 1
ATOM 1349 N N . HIS A 1 168 ? -10.346 5.140 21.669 1.00 96.69 168 HIS A N 1
ATOM 1350 C CA . HIS A 1 168 ? -9.170 5.224 20.800 1.00 96.69 168 HIS A CA 1
ATOM 1351 C C . HIS A 1 168 ? -9.219 4.159 19.706 1.00 96.69 168 HIS A C 1
ATOM 1353 O O . HIS A 1 168 ? -9.368 2.969 20.008 1.00 96.69 168 HIS A O 1
ATOM 1359 N N . ASP A 1 169 ? -9.047 4.585 18.457 1.00 95.56 169 ASP A N 1
ATOM 1360 C CA . ASP A 1 169 ? -8.792 3.706 17.323 1.00 95.56 169 ASP A CA 1
ATOM 1361 C C . ASP A 1 169 ? -7.312 3.776 16.930 1.00 95.56 169 ASP A C 1
ATOM 1363 O O . ASP A 1 169 ? -6.778 4.854 16.701 1.00 95.56 169 ASP A O 1
ATOM 1367 N N . ALA A 1 170 ? -6.638 2.635 16.826 1.00 88.50 170 ALA A N 1
ATOM 1368 C CA . ALA A 1 170 ? -5.218 2.577 16.498 1.00 88.50 170 ALA A CA 1
ATOM 1369 C C . ALA A 1 170 ? -4.874 3.178 15.122 1.00 88.50 170 ALA A C 1
ATOM 1371 O O . ALA A 1 170 ? -3.739 3.602 14.935 1.00 88.50 170 ALA A O 1
ATOM 1372 N N . ALA A 1 171 ? -5.826 3.231 14.183 1.00 81.00 171 ALA A N 1
ATOM 1373 C CA . ALA A 1 171 ? -5.637 3.830 12.864 1.00 81.00 171 ALA A CA 1
ATOM 1374 C C . ALA A 1 171 ? -6.174 5.270 12.764 1.00 81.00 171 ALA A C 1
ATOM 1376 O O . ALA A 1 171 ? -5.724 6.016 11.901 1.00 81.00 171 ALA A O 1
ATOM 1377 N N . ARG A 1 172 ? -7.145 5.669 13.603 1.00 84.88 172 ARG A N 1
ATOM 1378 C CA . ARG A 1 172 ? -7.801 6.997 13.527 1.00 84.88 172 ARG A CA 1
ATOM 1379 C C . ARG A 1 172 ? -7.586 7.899 14.749 1.00 84.88 172 ARG A C 1
ATOM 1381 O O . ARG A 1 172 ? -8.134 8.997 14.791 1.00 84.88 172 ARG A O 1
ATOM 1388 N N . GLY A 1 173 ? -6.817 7.454 15.737 1.00 92.44 173 GLY A N 1
ATOM 1389 C CA . GLY A 1 173 ? -6.545 8.191 16.968 1.00 92.44 173 GLY A CA 1
ATOM 1390 C C . GLY A 1 173 ? -7.749 8.276 17.909 1.00 92.44 173 GLY A C 1
ATOM 1391 O O . GLY A 1 173 ? -8.653 7.434 17.893 1.00 92.44 173 GLY A O 1
ATOM 1392 N N . GLU A 1 174 ? -7.757 9.299 18.764 1.00 96.56 174 GLU A N 1
ATOM 1393 C CA . GLU A 1 174 ? -8.835 9.530 19.727 1.00 96.56 174 GLU A CA 1
ATOM 1394 C C . GLU A 1 174 ? -10.140 9.957 19.036 1.00 96.56 174 GLU A C 1
ATOM 1396 O O . GLU A 1 174 ? -10.159 10.789 18.133 1.00 96.56 174 GLU A O 1
ATOM 1401 N N . GLN A 1 175 ? -11.250 9.368 19.473 1.00 96.94 175 GLN A N 1
ATOM 1402 C CA . GLN A 1 175 ? -12.593 9.573 18.953 1.00 96.94 175 GLN A CA 1
ATOM 1403 C C . GLN A 1 175 ? -13.529 9.996 20.083 1.00 96.94 175 GLN A C 1
ATOM 1405 O O . GLN A 1 175 ? -13.582 9.362 21.140 1.00 96.94 175 GLN A O 1
ATOM 1410 N N . THR A 1 176 ? -14.362 11.002 19.829 1.00 97.69 176 THR A N 1
ATOM 1411 C CA . THR A 1 176 ? -15.495 11.333 20.702 1.00 97.69 176 THR A CA 1
ATOM 1412 C C . THR A 1 176 ? -16.676 10.409 20.382 1.00 97.69 176 THR A C 1
ATOM 1414 O O . THR A 1 176 ? -17.025 10.183 19.222 1.00 97.69 176 THR A O 1
ATOM 1417 N N . ALA A 1 177 ? -17.302 9.819 21.400 1.00 97.06 177 ALA A N 1
ATOM 1418 C CA . ALA A 1 177 ? -18.443 8.926 21.221 1.00 97.06 177 ALA A CA 1
ATOM 1419 C C . ALA A 1 177 ? -19.697 9.710 20.791 1.00 97.06 177 ALA A C 1
ATOM 1421 O O . ALA A 1 177 ? -20.150 10.591 21.515 1.00 97.06 177 ALA A O 1
ATOM 1422 N N . THR A 1 178 ? -20.280 9.330 19.650 1.00 96.06 178 THR A N 1
ATOM 1423 C CA . THR A 1 178 ? -21.491 9.920 19.052 1.00 96.06 178 THR A CA 1
ATOM 1424 C C . THR A 1 178 ? -22.544 8.834 18.748 1.00 96.06 178 THR A C 1
ATOM 1426 O O . THR A 1 178 ? -22.930 8.617 17.599 1.00 96.06 178 THR A O 1
ATOM 1429 N N . PRO A 1 179 ? -23.003 8.061 19.752 1.00 94.69 179 PRO A N 1
ATOM 1430 C CA . PRO A 1 179 ? -23.950 6.955 19.567 1.00 94.69 179 PRO A CA 1
ATOM 1431 C C . PRO A 1 179 ? -25.304 7.383 18.969 1.00 94.69 179 PRO A C 1
ATOM 1433 O O . PRO A 1 179 ? -26.039 6.544 18.450 1.00 94.69 179 PRO A O 1
ATOM 1436 N N . GLU A 1 180 ? -25.633 8.676 18.991 1.00 91.44 180 GLU A N 1
ATOM 1437 C CA . GLU A 1 180 ? -26.826 9.269 18.378 1.00 91.44 180 GLU A CA 1
ATOM 1438 C C . GLU A 1 180 ? -26.949 9.007 16.881 1.00 91.44 180 GLU A C 1
ATOM 1440 O O . GLU A 1 180 ? -28.071 8.926 16.381 1.00 91.44 180 GLU A O 1
ATOM 1445 N N . ILE A 1 181 ? -25.834 8.757 16.190 1.00 90.00 181 ILE A N 1
ATOM 1446 C CA . ILE A 1 181 ? -25.835 8.376 14.772 1.00 90.00 181 ILE A CA 1
ATOM 1447 C C . ILE A 1 181 ? -26.547 7.036 14.514 1.00 90.00 181 ILE A C 1
ATOM 1449 O O . ILE A 1 181 ? -26.954 6.771 13.386 1.00 90.00 181 ILE A O 1
ATOM 1453 N N . LEU A 1 182 ? -26.710 6.187 15.537 1.00 89.06 182 LEU A N 1
ATOM 1454 C CA . LEU A 1 182 ? -27.420 4.901 15.454 1.00 89.06 182 LEU A CA 1
ATOM 1455 C C . LEU A 1 182 ? -28.831 4.959 16.070 1.00 89.06 182 LEU A C 1
ATOM 1457 O O . LEU A 1 182 ? -29.663 4.082 15.820 1.00 89.06 182 LEU A O 1
ATOM 1461 N N . GLY A 1 183 ? -29.110 5.990 16.873 1.00 91.50 183 GLY A N 1
ATOM 1462 C CA . GLY A 1 183 ? -30.328 6.131 17.669 1.00 91.50 183 GLY A CA 1
ATOM 1463 C C . GLY A 1 183 ? -30.574 4.975 18.646 1.00 91.50 183 GLY A C 1
ATOM 1464 O O . GLY A 1 183 ? -29.652 4.314 19.122 1.00 91.50 183 GLY A O 1
ATOM 1465 N N . ASP A 1 184 ? -31.846 4.732 18.966 1.00 94.94 184 ASP A N 1
ATOM 1466 C CA . ASP A 1 184 ? -32.240 3.703 19.936 1.00 94.94 184 ASP A CA 1
ATOM 1467 C C . ASP A 1 184 ? -32.128 2.302 19.337 1.00 94.94 184 ASP A C 1
ATOM 1469 O O . ASP A 1 184 ? -33.074 1.767 18.745 1.00 94.94 184 ASP A O 1
ATOM 1473 N N . VAL A 1 185 ? -30.964 1.687 19.497 1.00 94.62 185 VAL A N 1
ATOM 1474 C CA . VAL A 1 185 ? -30.685 0.336 19.008 1.00 94.62 185 VAL A CA 1
ATOM 1475 C C . VAL A 1 185 ? -31.420 -0.750 19.791 1.00 94.62 185 VAL A C 1
ATOM 1477 O O . VAL A 1 185 ? -31.782 -0.582 20.954 1.00 94.62 185 VAL A O 1
ATOM 1480 N N . VAL A 1 186 ? -31.607 -1.909 19.157 1.00 94.69 186 VAL A N 1
ATOM 1481 C CA . VAL A 1 186 ? -32.119 -3.112 19.825 1.00 94.69 186 VAL A CA 1
ATOM 1482 C C . VAL A 1 186 ? -31.002 -3.774 20.634 1.00 94.69 186 VAL A C 1
ATOM 1484 O O . VAL A 1 186 ? -29.957 -4.121 20.081 1.00 94.69 186 VAL A O 1
ATOM 1487 N N . LEU A 1 187 ? -31.249 -4.016 21.921 1.00 96.38 187 LEU A N 1
ATOM 1488 C CA . LEU A 1 187 ? -30.336 -4.729 22.824 1.00 96.38 187 LEU A CA 1
ATOM 1489 C C . LEU A 1 187 ? -30.752 -6.179 23.089 1.00 96.38 187 LEU A C 1
ATOM 1491 O O . LEU A 1 187 ? -29.905 -7.005 23.409 1.00 96.38 187 LEU A O 1
ATOM 1495 N N . ALA A 1 188 ? -32.032 -6.507 22.907 1.00 93.81 188 ALA A N 1
ATOM 1496 C CA . ALA A 1 188 ? -32.526 -7.878 22.985 1.00 93.81 188 ALA A CA 1
ATOM 1497 C C . ALA A 1 188 ? -33.866 -8.043 22.271 1.00 93.81 188 ALA A C 1
ATOM 1499 O O . ALA A 1 188 ? -34.625 -7.088 22.104 1.00 93.81 188 ALA A O 1
ATOM 1500 N N . ARG A 1 189 ? -34.185 -9.274 21.877 1.00 87.00 189 ARG A N 1
ATOM 1501 C CA . ARG A 1 189 ? -35.524 -9.664 21.415 1.00 87.00 189 ARG A CA 1
ATOM 1502 C C . ARG A 1 189 ? -36.236 -10.412 22.539 1.00 87.00 189 ARG A C 1
ATOM 1504 O O . ARG A 1 189 ? -35.582 -10.998 23.391 1.00 87.00 189 ARG A O 1
ATOM 1511 N N . LYS A 1 190 ? -37.570 -10.438 22.529 1.00 79.88 190 LYS A N 1
ATOM 1512 C CA . LYS A 1 190 ? -38.345 -11.210 23.516 1.00 79.88 190 LYS A CA 1
ATOM 1513 C C . LYS A 1 190 ? -37.861 -12.664 23.638 1.00 79.88 190 LYS A C 1
ATOM 1515 O O . LYS A 1 190 ? -37.647 -13.142 24.745 1.00 79.88 190 LYS A O 1
ATOM 1520 N N . ASP A 1 191 ? -37.645 -13.320 22.500 1.00 79.38 191 ASP A N 1
ATOM 1521 C CA . ASP A 1 191 ? -37.297 -14.748 22.449 1.00 79.38 191 ASP A CA 1
ATOM 1522 C C . ASP A 1 191 ? -35.782 -15.007 22.527 1.00 79.38 191 ASP A C 1
ATOM 1524 O O . ASP A 1 191 ? -35.349 -16.146 22.666 1.00 79.38 191 ASP A O 1
ATOM 1528 N N . VAL A 1 192 ? -34.962 -13.954 22.427 1.00 82.06 192 VAL A N 1
ATOM 1529 C CA . VAL A 1 192 ? -33.496 -14.028 22.495 1.00 82.06 192 VAL A CA 1
ATOM 1530 C C . VAL A 1 192 ? -33.002 -12.852 23.323 1.00 82.06 192 VAL A C 1
ATOM 1532 O O . VAL A 1 192 ? -32.974 -11.719 22.837 1.00 82.06 192 VAL A O 1
ATOM 1535 N N . SER A 1 193 ? -32.576 -13.125 24.556 1.00 84.06 193 SER A N 1
ATOM 1536 C CA . SER A 1 193 ? -32.098 -12.134 25.534 1.00 84.06 193 SER A CA 1
ATOM 1537 C C . SER A 1 193 ? -30.746 -11.490 25.180 1.00 84.06 193 SER A C 1
ATOM 1539 O O . SER A 1 193 ? -29.966 -11.172 26.067 1.00 84.06 193 SER A O 1
ATOM 1541 N N . ALA A 1 194 ? -30.443 -11.318 23.895 1.00 89.50 194 ALA A N 1
ATOM 1542 C CA . ALA A 1 194 ? -29.238 -10.671 23.405 1.00 89.50 194 ALA A CA 1
ATOM 1543 C C . ALA A 1 194 ? -29.454 -10.067 22.011 1.00 89.50 194 ALA A C 1
ATOM 1545 O O . ALA A 1 194 ? -30.275 -10.532 21.212 1.00 89.50 194 ALA A O 1
ATOM 1546 N N . SER A 1 195 ? -28.671 -9.040 21.705 1.00 93.88 195 SER A N 1
ATOM 1547 C CA . SER A 1 195 ? -28.391 -8.559 20.357 1.00 93.88 195 SER A CA 1
ATOM 1548 C C . SER A 1 195 ? -26.883 -8.551 20.148 1.00 93.88 195 SER A C 1
ATOM 1550 O O . SER A 1 195 ? -26.133 -8.624 21.120 1.00 93.88 195 SER A O 1
ATOM 1552 N N . TYR A 1 196 ? -26.444 -8.400 18.896 1.00 93.38 196 TYR A N 1
ATOM 1553 C CA . TYR A 1 196 ? -25.022 -8.269 18.577 1.00 93.38 196 TYR A CA 1
ATOM 1554 C C . TYR A 1 196 ? -24.333 -7.190 19.429 1.00 93.38 196 TYR A C 1
ATOM 1556 O O . TYR A 1 196 ? -23.282 -7.450 20.000 1.00 93.38 196 TYR A O 1
ATOM 1564 N N . HIS A 1 197 ? -24.935 -5.999 19.576 1.00 96.00 197 HIS A N 1
ATOM 1565 C CA . HIS A 1 197 ? -24.301 -4.904 20.319 1.00 96.00 197 HIS A CA 1
ATOM 1566 C C . HIS A 1 197 ? -24.108 -5.224 21.802 1.00 96.00 197 HIS A C 1
ATOM 1568 O O . HIS A 1 197 ? -23.078 -4.864 22.369 1.00 96.00 197 HIS A O 1
ATOM 1574 N N . LEU A 1 198 ? -25.084 -5.893 22.419 1.00 97.50 198 LEU A N 1
ATOM 1575 C CA . LEU A 1 198 ? -24.994 -6.291 23.817 1.00 97.50 198 LEU A CA 1
ATOM 1576 C C . LEU A 1 198 ? -23.995 -7.439 24.000 1.00 97.50 198 LEU A C 1
ATOM 1578 O O . LEU A 1 198 ? -23.094 -7.325 24.828 1.00 97.50 198 LEU A O 1
ATOM 1582 N N . SER A 1 199 ? -24.129 -8.517 23.219 1.00 97.06 199 SER A N 1
ATOM 1583 C CA . SER A 1 199 ? -23.328 -9.728 23.411 1.00 97.06 199 SER A CA 1
ATOM 1584 C C . SER A 1 199 ? -21.846 -9.484 23.153 1.00 97.06 199 SER A C 1
ATOM 1586 O O . SER A 1 199 ? -21.026 -9.839 23.995 1.00 97.06 199 SER A O 1
ATOM 1588 N N . VAL A 1 200 ? -21.494 -8.796 22.059 1.00 96.94 200 VAL A N 1
ATOM 1589 C CA . VAL A 1 200 ? -20.091 -8.497 21.722 1.00 96.94 200 VAL A CA 1
ATOM 1590 C C . VAL A 1 200 ? -19.417 -7.655 22.808 1.00 96.94 200 VAL A C 1
ATOM 1592 O O . VAL A 1 200 ? -18.264 -7.895 23.150 1.00 96.94 200 VAL A O 1
ATOM 1595 N N . THR A 1 201 ? -20.153 -6.705 23.389 1.00 97.88 201 THR A N 1
ATOM 1596 C CA . THR A 1 201 ? -19.621 -5.759 24.375 1.00 97.88 201 THR A CA 1
ATOM 1597 C C . THR A 1 201 ? -19.402 -6.436 25.730 1.00 97.88 201 THR A C 1
ATOM 1599 O O . THR A 1 201 ? -18.375 -6.218 26.372 1.00 97.88 201 THR A O 1
ATOM 1602 N N . VAL A 1 202 ? -20.345 -7.285 26.152 1.00 98.38 202 VAL A N 1
ATOM 1603 C CA . VAL A 1 202 ? -20.229 -8.087 27.380 1.00 98.38 202 VAL A CA 1
ATOM 1604 C C . VAL A 1 202 ? -19.119 -9.130 27.240 1.00 98.38 202 VAL A C 1
ATOM 1606 O O . VAL A 1 202 ? -18.287 -9.266 28.135 1.00 98.38 202 VAL A O 1
ATOM 1609 N N . ASP A 1 203 ? -19.049 -9.827 26.107 1.00 98.25 203 ASP A N 1
ATOM 1610 C CA . ASP A 1 203 ? -18.054 -10.879 25.898 1.00 98.25 203 ASP A CA 1
ATOM 1611 C C . ASP A 1 203 ? -16.633 -10.337 25.769 1.00 98.25 203 ASP A C 1
ATOM 1613 O O . ASP A 1 203 ? -15.710 -10.947 26.303 1.00 98.25 203 ASP A O 1
ATOM 1617 N N . ASP A 1 204 ? -16.439 -9.197 25.098 1.00 98.19 204 ASP A N 1
ATOM 1618 C CA . ASP A 1 204 ? -15.121 -8.564 25.010 1.00 98.19 204 ASP A CA 1
ATOM 1619 C C . ASP A 1 204 ? -14.603 -8.199 26.420 1.00 98.19 204 ASP A C 1
ATOM 1621 O O . ASP A 1 204 ? -13.425 -8.406 26.714 1.00 98.19 204 ASP A O 1
ATOM 1625 N N . HIS A 1 205 ? -15.482 -7.781 27.339 1.00 97.94 205 HIS A N 1
ATOM 1626 C CA . HIS A 1 205 ? -15.122 -7.586 28.746 1.00 97.94 205 HIS A CA 1
ATOM 1627 C C . HIS A 1 205 ? -14.788 -8.898 29.469 1.00 97.94 205 HIS A C 1
ATOM 1629 O O . HIS A 1 205 ? -13.725 -8.995 30.085 1.00 97.94 205 HIS A O 1
ATOM 1635 N N . LEU A 1 206 ? -15.667 -9.903 29.392 1.00 97.38 206 LEU A N 1
ATOM 1636 C CA . LEU A 1 206 ? -15.504 -11.177 30.106 1.00 97.38 206 LEU A CA 1
ATOM 1637 C C . LEU A 1 206 ? -14.277 -11.967 29.639 1.00 97.38 206 LEU A C 1
ATOM 1639 O O . LEU A 1 206 ? -13.634 -12.645 30.437 1.00 97.38 206 LEU A O 1
ATOM 1643 N N . GLN A 1 207 ? -13.936 -11.873 28.354 1.00 96.75 207 GLN A N 1
ATOM 1644 C CA . GLN A 1 207 ? -12.762 -12.523 27.772 1.00 96.75 207 GLN A CA 1
ATOM 1645 C C . GLN A 1 207 ? -11.484 -11.680 27.897 1.00 96.75 207 GLN A C 1
ATOM 1647 O O . GLN A 1 207 ? -10.436 -12.091 27.402 1.00 96.75 207 GLN A O 1
ATOM 1652 N N . GLY A 1 208 ? -11.552 -10.512 28.548 1.00 96.38 208 GLY A N 1
ATOM 1653 C CA . GLY A 1 208 ? -10.396 -9.646 28.768 1.00 96.38 208 GLY A CA 1
ATOM 1654 C C . GLY A 1 208 ? -9.791 -9.094 27.477 1.00 96.38 208 GLY A C 1
ATOM 1655 O O . GLY A 1 208 ? -8.584 -8.875 27.426 1.00 96.38 208 GLY A O 1
ATOM 1656 N N . VAL A 1 209 ? -10.602 -8.889 26.435 1.00 97.69 209 VAL A N 1
ATOM 1657 C CA . VAL A 1 209 ? -10.157 -8.307 25.163 1.00 97.69 209 VAL A CA 1
ATOM 1658 C C . VAL A 1 209 ? -9.649 -6.893 25.424 1.00 97.69 209 VAL A C 1
ATOM 1660 O O . VAL A 1 209 ? -10.381 -6.039 25.920 1.00 97.69 209 VAL A O 1
ATOM 1663 N N . THR A 1 210 ? -8.392 -6.638 25.066 1.00 97.06 210 THR A N 1
ATOM 1664 C CA . THR A 1 210 ? -7.758 -5.322 25.216 1.00 97.06 210 THR A CA 1
ATOM 1665 C C . THR A 1 210 ? -7.651 -4.572 23.894 1.00 97.06 210 THR A C 1
ATOM 1667 O O . THR A 1 210 ? -7.578 -3.346 23.917 1.00 97.06 210 THR A O 1
ATOM 1670 N N . MET A 1 211 ? -7.715 -5.269 22.749 1.00 96.88 211 MET A N 1
ATOM 1671 C CA . MET A 1 211 ? -7.863 -4.640 21.435 1.00 96.88 211 MET A CA 1
ATOM 1672 C C . MET A 1 211 ? -8.884 -5.358 20.546 1.00 96.88 211 MET A C 1
ATOM 1674 O O . MET A 1 211 ? -8.746 -6.533 20.197 1.00 96.88 211 MET A O 1
ATOM 1678 N N . VAL A 1 212 ? -9.899 -4.609 20.125 1.00 97.88 212 VAL A N 1
ATOM 1679 C CA . VAL A 1 212 ? -10.937 -5.039 19.192 1.00 97.88 212 VAL A CA 1
ATOM 1680 C C . VAL A 1 212 ? -10.471 -4.786 17.761 1.00 97.88 212 VAL A C 1
ATOM 1682 O O . VAL A 1 212 ? -10.528 -3.663 17.267 1.00 97.88 212 VAL A O 1
ATOM 1685 N N . THR A 1 213 ? -10.052 -5.848 17.073 1.00 95.06 213 THR A N 1
ATOM 1686 C CA . THR A 1 213 ? -9.761 -5.816 15.634 1.00 95.06 213 THR A CA 1
ATOM 1687 C C . THR A 1 213 ? -10.991 -6.247 14.829 1.00 95.06 213 THR A C 1
ATOM 1689 O O . THR A 1 213 ? -11.568 -7.311 15.080 1.00 95.06 213 THR A O 1
ATOM 1692 N N . ARG A 1 214 ? -11.452 -5.419 13.885 1.00 93.25 214 ARG A N 1
ATOM 1693 C CA . ARG A 1 214 ? -12.595 -5.729 12.998 1.00 93.25 214 ARG A CA 1
ATOM 1694 C C . ARG A 1 214 ? -12.613 -4.831 11.762 1.00 93.25 214 ARG A C 1
ATOM 1696 O O . ARG A 1 214 ? -11.854 -3.875 11.707 1.00 93.25 214 ARG A O 1
ATOM 1703 N N . GLY A 1 215 ? -13.480 -5.131 10.797 1.00 89.00 215 GLY A N 1
ATOM 1704 C CA . GLY A 1 215 ? -13.645 -4.313 9.595 1.00 89.00 215 GLY A CA 1
ATOM 1705 C C . GLY A 1 215 ? -14.193 -2.917 9.895 1.00 89.00 215 GLY A C 1
ATOM 1706 O O . GLY A 1 215 ? -15.006 -2.748 10.805 1.00 89.00 215 GLY A O 1
ATOM 1707 N N . GLU A 1 216 ? -13.773 -1.922 9.116 1.00 88.94 216 GLU A N 1
ATOM 1708 C CA . GLU A 1 216 ? -14.251 -0.532 9.205 1.00 88.94 216 GLU A CA 1
ATOM 1709 C C . GLU A 1 216 ? -15.758 -0.362 8.962 1.00 88.94 216 GLU A C 1
ATOM 1711 O O . GLU A 1 216 ? -16.334 0.641 9.374 1.00 88.94 216 GLU A O 1
ATOM 1716 N N . ASP A 1 217 ? -16.435 -1.359 8.387 1.00 83.69 217 ASP A N 1
ATOM 1717 C CA . ASP A 1 217 ? -17.898 -1.375 8.307 1.00 83.69 217 ASP A CA 1
ATOM 1718 C C . ASP A 1 217 ? -18.573 -1.388 9.683 1.00 83.69 217 ASP A C 1
ATOM 1720 O O . ASP A 1 217 ? -19.732 -1.007 9.803 1.00 83.69 217 ASP A O 1
ATOM 1724 N N . LEU A 1 218 ? -17.848 -1.806 10.722 1.00 90.88 218 LEU A N 1
ATOM 1725 C CA . LEU A 1 218 ? -18.306 -1.808 12.109 1.00 90.88 218 LEU A CA 1
ATOM 1726 C C . LEU A 1 218 ? -17.738 -0.634 12.919 1.00 90.88 218 LEU A C 1
ATOM 1728 O O . LEU A 1 218 ? -17.883 -0.620 14.145 1.00 90.88 218 LEU A O 1
ATOM 1732 N N . PHE A 1 219 ? -17.110 0.347 12.258 1.00 92.06 219 PHE A N 1
ATOM 1733 C CA . PHE A 1 219 ? -16.537 1.525 12.910 1.00 92.06 219 PHE A CA 1
ATOM 1734 C C . PHE A 1 219 ? -17.590 2.270 13.733 1.00 92.06 219 PHE A C 1
ATOM 1736 O O . PHE A 1 219 ? -17.405 2.472 14.934 1.00 92.06 219 PHE A O 1
ATOM 1743 N N . TYR A 1 220 ? -18.738 2.588 13.127 1.00 91.62 220 TYR A N 1
ATOM 1744 C CA . TYR A 1 220 ? -19.788 3.368 13.784 1.00 91.62 220 TYR A CA 1
ATOM 1745 C C . TYR A 1 220 ? -20.446 2.645 14.972 1.00 91.62 220 TYR A C 1
ATOM 1747 O O . TYR A 1 220 ? -20.831 3.288 15.951 1.00 91.62 220 TYR A O 1
ATOM 1755 N N . ALA A 1 221 ? -20.486 1.308 14.967 1.00 94.75 221 ALA A N 1
ATOM 1756 C CA . ALA A 1 221 ? -20.955 0.523 16.111 1.00 94.75 221 ALA A CA 1
ATOM 1757 C C . ALA A 1 221 ? -20.123 0.769 17.388 1.00 94.75 221 ALA A C 1
ATOM 1759 O O . ALA A 1 221 ? -20.624 0.574 18.497 1.00 94.75 221 ALA A O 1
ATOM 1760 N N . SER A 1 222 ? -18.872 1.225 17.254 1.00 97.38 222 SER A N 1
ATOM 1761 C CA . SER A 1 222 ? -17.953 1.478 18.374 1.00 97.38 222 SER A CA 1
ATOM 1762 C C . SER A 1 222 ? -18.407 2.629 19.267 1.00 97.38 222 SER A C 1
ATOM 1764 O O . SER A 1 222 ? -18.252 2.531 20.482 1.00 97.38 222 SER A O 1
ATOM 1766 N N . HIS A 1 223 ? -19.047 3.669 18.715 1.00 97.31 223 HIS A N 1
ATOM 1767 C CA . HIS A 1 223 ? -19.582 4.776 19.523 1.00 97.31 223 HIS A CA 1
ATOM 1768 C C . HIS A 1 223 ? -20.647 4.276 20.512 1.00 97.31 223 HIS A C 1
ATOM 1770 O O . HIS A 1 223 ? -20.672 4.677 21.677 1.00 97.31 223 HIS A O 1
ATOM 1776 N N . LEU A 1 224 ? -21.491 3.340 20.071 1.00 97.62 224 LEU A N 1
ATOM 1777 C CA . LEU A 1 224 ? -22.480 2.687 20.924 1.00 97.62 224 LEU A CA 1
ATOM 1778 C C . LEU A 1 224 ? -21.849 1.665 21.875 1.00 97.62 224 LEU A C 1
ATOM 1780 O O . LEU A 1 224 ? -22.240 1.605 23.038 1.00 97.62 224 LEU A O 1
ATOM 1784 N N . HIS A 1 225 ? -20.885 0.861 21.418 1.00 98.25 225 HIS A N 1
ATOM 1785 C CA . HIS A 1 225 ? -20.187 -0.095 22.290 1.00 98.25 225 HIS A CA 1
ATOM 1786 C C . HIS A 1 225 ? -19.476 0.630 23.438 1.00 98.25 225 HIS A C 1
ATOM 1788 O O . HIS A 1 225 ? -19.594 0.204 24.586 1.00 98.25 225 HIS A O 1
ATOM 1794 N N . ARG A 1 226 ? -18.855 1.785 23.165 1.00 98.44 226 ARG A N 1
ATOM 1795 C CA . ARG A 1 226 ? -18.257 2.648 24.190 1.00 98.44 226 ARG A CA 1
ATOM 1796 C C . ARG A 1 226 ? -19.281 3.158 25.207 1.00 98.44 226 ARG A C 1
ATOM 1798 O O . ARG A 1 226 ? -18.983 3.176 26.403 1.00 98.44 226 ARG A O 1
ATOM 1805 N N . LEU A 1 227 ? -20.479 3.544 24.757 1.00 98.50 227 LEU A N 1
ATOM 1806 C CA . LEU A 1 227 ? -21.577 3.929 25.648 1.00 98.50 227 LEU A CA 1
ATOM 1807 C C . LEU A 1 227 ? -22.016 2.754 26.534 1.00 98.50 227 LEU A C 1
ATOM 1809 O O . LEU A 1 227 ? -22.121 2.909 27.748 1.00 98.50 227 LEU A O 1
ATOM 1813 N N . LEU A 1 228 ? -22.243 1.576 25.945 1.00 98.38 228 LEU A N 1
ATOM 1814 C CA . LEU A 1 228 ? -22.663 0.380 26.682 1.00 98.38 228 LEU A CA 1
ATOM 1815 C C . LEU A 1 228 ? -21.636 -0.028 27.743 1.00 98.38 228 LEU A C 1
ATOM 1817 O O . LEU A 1 228 ? -22.031 -0.372 28.854 1.00 98.38 228 LEU A O 1
ATOM 1821 N N . GLN A 1 229 ? -20.339 0.068 27.437 1.00 98.50 229 GLN A N 1
ATOM 1822 C CA . GLN A 1 229 ? -19.273 -0.187 28.409 1.00 98.50 229 GLN A CA 1
ATOM 1823 C C . GLN A 1 229 ? -19.386 0.730 29.628 1.00 98.50 229 GLN A C 1
ATOM 1825 O O . GLN A 1 229 ? -19.318 0.250 30.755 1.00 98.50 229 GLN A O 1
ATOM 1830 N N . GLU A 1 230 ? -19.632 2.028 29.422 1.00 98.44 230 GLU A N 1
ATOM 1831 C CA . GLU A 1 230 ? -19.779 2.973 30.533 1.00 98.44 230 GLU A CA 1
ATOM 1832 C C . GLU A 1 230 ? -21.016 2.682 31.389 1.00 98.44 230 GLU A C 1
ATOM 1834 O O . GLU A 1 230 ? -20.953 2.728 32.618 1.00 98.44 230 GLU A O 1
ATOM 1839 N N . LEU A 1 231 ? -22.147 2.385 30.742 1.00 98.25 231 LEU A N 1
ATOM 1840 C CA . LEU A 1 231 ? -23.414 2.116 31.425 1.00 98.25 231 LEU A CA 1
ATOM 1841 C C . LEU A 1 231 ? -23.359 0.833 32.259 1.00 98.25 231 LEU A C 1
ATOM 1843 O O . LEU A 1 231 ? -23.940 0.779 33.341 1.00 98.25 231 LEU A O 1
ATOM 1847 N N . LEU A 1 232 ? -22.658 -0.184 31.757 1.00 98.19 232 LEU A N 1
ATOM 1848 C CA . LEU A 1 232 ? -22.542 -1.502 32.379 1.00 98.19 232 LEU A CA 1
ATOM 1849 C C . LEU A 1 232 ? -21.314 -1.640 33.296 1.00 98.19 232 LEU A C 1
ATOM 1851 O O . LEU A 1 232 ? -21.189 -2.656 33.978 1.00 98.19 232 LEU A O 1
ATOM 1855 N N . GLY A 1 233 ? -20.425 -0.640 33.334 1.00 97.62 233 GLY A N 1
ATOM 1856 C CA . GLY A 1 233 ? -19.192 -0.676 34.127 1.00 97.62 233 GLY A CA 1
ATOM 1857 C C . GLY A 1 233 ? -18.155 -1.672 33.599 1.00 97.62 233 GLY A C 1
ATOM 1858 O O . GLY A 1 233 ? -17.472 -2.320 34.388 1.00 97.62 233 GLY A O 1
ATOM 1859 N N . LEU A 1 234 ? -18.072 -1.828 32.278 1.00 98.31 234 LEU A N 1
ATOM 1860 C CA . LEU A 1 234 ? -17.191 -2.781 31.604 1.00 98.31 234 LEU A CA 1
ATOM 1861 C C . LEU A 1 234 ? -15.840 -2.149 31.248 1.00 98.31 234 LEU A C 1
ATOM 1863 O O . LEU A 1 234 ? -15.696 -0.929 31.171 1.00 98.31 234 LEU A O 1
ATOM 1867 N N . ASN A 1 235 ? -14.856 -3.004 30.972 1.00 96.88 235 ASN A N 1
ATOM 1868 C CA . ASN A 1 235 ? -13.540 -2.573 30.498 1.00 96.88 235 ASN A CA 1
ATOM 1869 C C . ASN A 1 235 ? -13.648 -1.919 29.113 1.00 96.88 235 ASN A C 1
ATOM 1871 O O . ASN A 1 235 ? -14.404 -2.384 28.258 1.00 96.88 235 ASN A O 1
ATOM 1875 N N . VAL A 1 236 ? -12.847 -0.876 28.886 1.00 96.75 236 VAL A N 1
ATOM 1876 C CA . VAL A 1 236 ? -12.749 -0.187 27.593 1.00 96.75 236 VAL A CA 1
ATOM 1877 C C . VAL A 1 236 ? -11.520 -0.721 26.845 1.00 96.75 236 VAL A C 1
ATOM 1879 O O . VAL A 1 236 ? -10.399 -0.498 27.309 1.00 96.75 236 VAL A O 1
ATOM 1882 N N . PRO A 1 237 ? -11.691 -1.446 25.725 1.00 96.88 237 PRO A N 1
ATOM 1883 C CA . PRO A 1 237 ? -10.579 -1.868 24.886 1.00 96.88 237 PRO A CA 1
ATOM 1884 C C . PRO A 1 237 ? -10.083 -0.701 24.022 1.00 96.88 237 PRO A C 1
ATOM 1886 O O . PRO A 1 237 ? -10.733 0.335 23.904 1.00 96.88 237 PRO A O 1
ATOM 1889 N N . GLN A 1 238 ? -8.948 -0.890 23.359 1.00 96.44 238 GLN A N 1
ATOM 1890 C CA . GLN A 1 238 ? -8.622 -0.124 22.158 1.00 96.44 238 GLN A CA 1
ATOM 1891 C C . GLN A 1 238 ? -9.337 -0.743 20.953 1.00 96.44 238 GLN A C 1
ATOM 1893 O O . GLN A 1 238 ? -9.614 -1.944 20.935 1.00 96.44 238 GLN A O 1
ATOM 1898 N N . TRP A 1 239 ? -9.621 0.044 19.924 1.00 97.81 239 TRP A N 1
ATOM 1899 C CA . TRP A 1 239 ? -10.113 -0.470 18.648 1.00 97.81 239 TRP A CA 1
ATOM 1900 C C . TRP A 1 239 ? -9.020 -0.383 17.591 1.00 97.81 239 TRP A C 1
ATOM 1902 O O . TRP A 1 239 ? -8.140 0.465 17.665 1.00 97.81 239 TRP A O 1
ATOM 1912 N N . HIS A 1 240 ? -9.067 -1.272 16.608 1.00 95.19 240 HIS A N 1
ATOM 1913 C CA . HIS A 1 240 ? -8.286 -1.149 15.386 1.00 95.19 240 HIS A CA 1
ATOM 1914 C C . HIS A 1 240 ? -9.159 -1.623 14.227 1.00 95.19 240 HIS A C 1
ATOM 1916 O O . HIS A 1 240 ? -9.287 -2.829 13.971 1.00 95.19 240 HIS A O 1
ATOM 1922 N N . HIS A 1 241 ? -9.812 -0.665 13.567 1.00 93.00 241 HIS A N 1
ATOM 1923 C CA . HIS A 1 241 ? -10.645 -0.951 12.408 1.00 93.00 241 HIS A CA 1
ATOM 1924 C C . HIS A 1 241 ? -9.781 -1.126 11.164 1.00 93.00 241 HIS A C 1
ATOM 1926 O O . HIS A 1 241 ? -9.228 -0.169 10.630 1.00 93.00 241 HIS A O 1
ATOM 1932 N N . HIS A 1 242 ? -9.667 -2.367 10.705 1.00 86.00 242 HIS A N 1
ATOM 1933 C CA . HIS A 1 242 ? -8.950 -2.676 9.483 1.00 86.00 242 HIS A CA 1
ATOM 1934 C C . HIS A 1 242 ? -9.851 -2.394 8.266 1.00 86.00 242 HIS A C 1
ATOM 1936 O O . HIS A 1 242 ? -11.074 -2.571 8.354 1.00 86.00 242 HIS A O 1
ATOM 1942 N N . PRO A 1 243 ? -9.299 -2.021 7.104 1.00 80.12 243 PRO A N 1
ATOM 1943 C CA . PRO A 1 243 ? -10.130 -1.794 5.928 1.00 80.12 243 PRO A CA 1
ATOM 1944 C C . PRO A 1 243 ? -10.709 -3.104 5.375 1.00 80.12 243 PRO A C 1
ATOM 1946 O O . PRO A 1 243 ? -10.384 -4.209 5.834 1.00 80.12 243 PRO A O 1
ATOM 1949 N N . LEU A 1 244 ? -11.610 -2.991 4.402 1.00 78.12 244 LEU A N 1
ATOM 1950 C CA . LEU A 1 244 ? -12.283 -4.140 3.796 1.00 78.12 244 LEU A CA 1
ATOM 1951 C C . LEU A 1 244 ? -11.572 -4.598 2.523 1.00 78.12 244 LEU A C 1
ATOM 1953 O O . LEU A 1 244 ? -11.205 -3.787 1.681 1.00 78.12 244 LEU A O 1
ATOM 1957 N N . LEU A 1 245 ? -11.454 -5.916 2.338 1.00 69.81 245 LEU A N 1
ATOM 1958 C CA . LEU A 1 245 ? -11.017 -6.460 1.054 1.00 69.81 245 LEU A CA 1
ATOM 1959 C C . LEU A 1 245 ? -12.109 -6.261 -0.008 1.00 69.81 245 LEU A C 1
ATOM 1961 O O . LEU A 1 245 ? -13.259 -6.690 0.173 1.00 69.81 245 LEU A O 1
ATOM 1965 N N . LEU A 1 246 ? -11.707 -5.653 -1.121 1.00 63.50 246 LEU A N 1
ATOM 1966 C CA . LEU A 1 246 ? -12.509 -5.460 -2.325 1.00 63.50 246 LEU A CA 1
ATOM 1967 C C . LEU A 1 246 ? -12.059 -6.446 -3.413 1.00 63.50 246 LEU A C 1
ATOM 1969 O O . LEU A 1 246 ? -10.891 -6.831 -3.463 1.00 63.50 246 LEU A O 1
ATOM 1973 N N . ASP A 1 247 ? -12.989 -6.883 -4.254 1.00 54.06 247 ASP A N 1
ATOM 1974 C CA . ASP A 1 247 ? -12.706 -7.662 -5.456 1.00 54.06 247 ASP A CA 1
ATOM 1975 C C . ASP A 1 247 ? -12.196 -6.768 -6.604 1.00 54.06 247 ASP A C 1
ATOM 1977 O O . ASP A 1 247 ? -12.068 -5.550 -6.466 1.00 54.06 247 ASP A O 1
ATOM 1981 N N . SER A 1 248 ? -11.893 -7.378 -7.754 1.00 42.28 248 SER A N 1
ATOM 1982 C CA . SER A 1 248 ? -11.403 -6.682 -8.953 1.00 42.28 248 SER A CA 1
ATOM 1983 C C . SER A 1 248 ? -12.393 -5.668 -9.541 1.00 42.28 248 SER A C 1
ATOM 1985 O O . SER A 1 248 ? -12.002 -4.867 -10.382 1.00 42.28 248 SER A O 1
ATOM 1987 N N . GLU A 1 249 ? -13.661 -5.690 -9.120 1.00 39.81 249 GLU A N 1
ATOM 1988 C CA . GLU A 1 249 ? -14.690 -4.715 -9.500 1.00 39.81 249 GLU A CA 1
ATOM 1989 C C . GLU A 1 249 ? -14.892 -3.633 -8.420 1.00 39.81 249 GLU A C 1
ATOM 1991 O O . GLU A 1 249 ? -15.834 -2.843 -8.501 1.00 39.81 249 GLU A O 1
ATOM 1996 N N . GLY A 1 250 ? -14.052 -3.605 -7.377 1.00 42.25 250 GLY A N 1
ATOM 1997 C CA . GLY A 1 250 ? -14.188 -2.691 -6.243 1.00 42.25 250 GLY A CA 1
ATOM 1998 C C . GLY A 1 250 ? -15.352 -3.036 -5.308 1.00 42.25 250 GLY A C 1
ATOM 1999 O O . GLY A 1 250 ? -15.694 -2.242 -4.429 1.00 42.25 250 GLY A O 1
ATOM 2000 N N . LYS A 1 251 ? -15.987 -4.206 -5.460 1.00 48.94 251 LYS A N 1
ATOM 2001 C CA . LYS A 1 251 ? -17.063 -4.651 -4.570 1.00 48.94 251 LYS A CA 1
ATOM 2002 C C . LYS A 1 251 ? -16.485 -5.412 -3.389 1.00 48.94 251 LYS A C 1
ATOM 2004 O O . LYS A 1 251 ? -15.566 -6.213 -3.498 1.00 48.94 251 LYS A O 1
ATOM 2009 N N . ARG A 1 252 ? -17.079 -5.203 -2.218 1.00 57.72 252 ARG A N 1
ATOM 2010 C CA . ARG A 1 252 ? -16.708 -5.926 -1.000 1.00 57.72 252 ARG A CA 1
ATOM 2011 C C . ARG A 1 252 ? -16.860 -7.438 -1.192 1.00 57.72 252 ARG A C 1
ATOM 2013 O O . ARG A 1 252 ? -17.931 -7.903 -1.596 1.00 57.72 252 ARG A O 1
ATOM 2020 N N . PHE A 1 253 ? -15.865 -8.213 -0.753 1.00 59.66 253 PHE A N 1
ATOM 2021 C CA . PHE A 1 253 ? -16.050 -9.651 -0.544 1.00 59.66 253 PHE A CA 1
ATOM 2022 C C . PHE A 1 253 ? -17.115 -9.875 0.540 1.00 59.66 253 PHE A C 1
ATOM 2024 O O . PHE A 1 253 ? -16.859 -9.736 1.737 1.00 59.66 253 PHE A O 1
ATOM 2031 N N . ALA A 1 254 ? -18.337 -10.185 0.110 1.00 52.19 254 ALA A N 1
ATOM 2032 C CA . ALA A 1 254 ? -19.486 -10.408 0.976 1.00 52.19 254 ALA A CA 1
ATOM 2033 C C . ALA A 1 254 ? -20.107 -11.788 0.728 1.00 52.19 254 ALA A C 1
ATOM 2035 O O . ALA A 1 254 ? -20.008 -12.352 -0.366 1.00 52.19 254 ALA A O 1
ATOM 2036 N N . LYS A 1 255 ? -20.846 -12.289 1.729 1.00 44.56 255 LYS A N 1
ATOM 2037 C CA . LYS A 1 255 ? -21.625 -13.544 1.669 1.00 44.56 255 LYS A CA 1
ATOM 2038 C C . LYS A 1 255 ? -22.592 -13.643 0.476 1.00 44.56 255 LYS A C 1
ATOM 2040 O O . LYS A 1 255 ? -23.030 -14.740 0.162 1.00 44.56 255 LYS A O 1
ATOM 2045 N N . ARG A 1 256 ? -22.958 -12.525 -0.167 1.00 42.75 256 ARG A N 1
ATOM 2046 C CA . ARG A 1 256 ? -23.906 -12.489 -1.297 1.00 42.75 256 ARG A CA 1
ATOM 2047 C C . ARG A 1 256 ? -23.255 -12.591 -2.682 1.00 42.75 256 ARG A C 1
ATOM 2049 O O . ARG A 1 256 ? -23.948 -12.964 -3.618 1.00 42.75 256 ARG A O 1
ATOM 2056 N N . ASN A 1 257 ? -21.956 -12.314 -2.812 1.00 41.69 257 ASN A N 1
ATOM 2057 C CA . ASN A 1 257 ? -21.290 -12.166 -4.113 1.00 41.69 257 ASN A CA 1
ATOM 2058 C C . ASN A 1 257 ? -20.403 -13.367 -4.459 1.00 41.69 257 ASN A C 1
ATOM 2060 O O . ASN A 1 257 ? -19.237 -13.159 -4.765 1.00 41.69 257 ASN A O 1
ATOM 2064 N N . ASN A 1 258 ? -20.911 -14.605 -4.344 1.00 48.59 258 ASN A N 1
ATOM 2065 C CA . ASN A 1 258 ? -20.191 -15.836 -4.734 1.00 48.59 258 ASN A CA 1
ATOM 2066 C C . ASN A 1 258 ? -18.689 -15.830 -4.365 1.00 48.59 258 ASN A C 1
ATOM 2068 O O . ASN A 1 258 ? -17.845 -16.321 -5.113 1.00 48.59 258 ASN A O 1
ATOM 2072 N N . SER A 1 259 ? -18.347 -15.227 -3.219 1.00 57.41 259 SER A N 1
ATOM 2073 C CA . SER A 1 259 ? -16.955 -15.036 -2.843 1.00 57.41 259 SER A CA 1
ATOM 2074 C C . SER A 1 259 ? -16.363 -16.410 -2.586 1.00 57.41 259 SER A C 1
ATOM 2076 O O . SER A 1 259 ? -16.934 -17.213 -1.843 1.00 57.41 259 SER A O 1
ATOM 2078 N N . VAL A 1 260 ? -15.245 -16.697 -3.251 1.00 71.94 260 VAL A N 1
ATOM 2079 C CA . VAL A 1 260 ? -14.583 -17.993 -3.146 1.00 71.94 260 VAL A CA 1
ATOM 2080 C C . VAL A 1 260 ? -14.287 -18.263 -1.668 1.00 71.94 260 VAL A C 1
ATOM 2082 O O . VAL A 1 260 ? -13.591 -17.496 -0.995 1.00 71.94 260 VAL A O 1
ATOM 2085 N N . THR A 1 261 ? -14.887 -19.330 -1.140 1.00 88.75 261 THR A N 1
ATOM 2086 C CA . THR A 1 261 ? -14.740 -19.718 0.267 1.00 88.75 261 THR A CA 1
ATOM 2087 C C . THR A 1 261 ? -13.342 -20.272 0.520 1.00 88.75 261 THR A C 1
ATOM 2089 O O . THR A 1 261 ? -12.709 -20.811 -0.388 1.00 88.75 261 THR A O 1
ATOM 2092 N N . LEU A 1 262 ? -12.861 -20.194 1.763 1.00 89.94 262 LEU A N 1
ATOM 2093 C CA . LEU A 1 262 ? -11.566 -20.781 2.128 1.00 89.94 262 LEU A CA 1
ATOM 2094 C C . LEU A 1 262 ? -11.558 -22.295 1.898 1.00 89.94 262 LEU A C 1
ATOM 2096 O O . LEU A 1 262 ? -10.578 -22.837 1.390 1.00 89.94 262 LEU A O 1
ATOM 2100 N N . GLN A 1 263 ? -12.687 -22.953 2.170 1.00 91.75 263 GLN A N 1
ATOM 2101 C CA . GLN A 1 263 ? -12.895 -24.354 1.831 1.00 91.75 263 GLN A CA 1
ATOM 2102 C C . GLN A 1 263 ? -12.694 -24.620 0.332 1.00 91.75 263 GLN A C 1
ATOM 2104 O O . GLN A 1 263 ? -11.954 -25.530 -0.025 1.00 91.75 263 GLN A O 1
ATOM 2109 N N . HIS A 1 264 ? -13.310 -23.823 -0.548 1.00 88.81 264 HIS A N 1
ATOM 2110 C CA . HIS A 1 264 ? -13.150 -23.980 -1.996 1.00 88.81 264 HIS A CA 1
ATOM 2111 C C . HIS A 1 264 ? -11.697 -23.761 -2.437 1.00 88.81 264 HIS A C 1
ATOM 2113 O O . HIS A 1 264 ? -11.164 -24.571 -3.194 1.00 88.81 264 HIS A O 1
ATOM 2119 N N . MET A 1 265 ? -11.028 -22.727 -1.912 1.00 87.12 265 MET A N 1
ATOM 2120 C CA . MET A 1 265 ? -9.610 -22.473 -2.199 1.00 87.12 265 MET A CA 1
ATOM 2121 C C . MET A 1 265 ? -8.728 -23.665 -1.801 1.00 87.12 265 MET A C 1
ATOM 2123 O O . MET A 1 265 ? -7.860 -24.079 -2.566 1.00 87.12 265 MET A O 1
ATOM 2127 N N . ARG A 1 266 ? -8.976 -24.250 -0.625 1.00 91.69 266 ARG A N 1
ATOM 2128 C CA . ARG A 1 266 ? -8.241 -25.415 -0.120 1.00 91.69 266 ARG A CA 1
ATOM 2129 C C . ARG A 1 266 ? -8.536 -26.687 -0.918 1.00 91.69 266 ARG A C 1
ATOM 2131 O O . ARG A 1 266 ? -7.625 -27.420 -1.294 1.00 91.69 266 ARG A O 1
ATOM 2138 N N . GLU A 1 267 ? -9.811 -27.000 -1.121 1.00 90.19 267 GLU A N 1
ATOM 2139 C CA . GLU A 1 267 ? -10.246 -28.324 -1.579 1.00 90.19 267 GLU A CA 1
ATOM 2140 C C . GLU A 1 267 ? -10.330 -28.428 -3.101 1.00 90.19 267 GLU A C 1
ATOM 2142 O O . GLU A 1 267 ? -9.990 -29.482 -3.646 1.00 90.19 267 GLU A O 1
ATOM 2147 N N . VAL A 1 268 ? -10.732 -27.349 -3.777 1.00 87.69 268 VAL A N 1
ATOM 2148 C CA . VAL A 1 268 ? -10.934 -27.310 -5.232 1.00 87.69 268 VAL A CA 1
ATOM 2149 C C . VAL A 1 268 ? -9.732 -26.683 -5.927 1.00 87.69 268 VAL A C 1
ATOM 2151 O O . VAL A 1 268 ? -9.113 -27.341 -6.757 1.00 87.69 268 VAL A O 1
ATOM 2154 N N . GLU A 1 269 ? -9.346 -25.462 -5.548 1.00 83.31 269 GLU A N 1
ATOM 2155 C CA . GLU A 1 269 ? -8.220 -24.753 -6.185 1.00 83.31 269 GLU A CA 1
ATOM 2156 C C . GLU A 1 269 ? -6.844 -25.263 -5.734 1.00 83.31 269 GLU A C 1
ATOM 2158 O O . GLU A 1 269 ? -5.829 -24.868 -6.301 1.00 83.31 269 GLU A O 1
ATOM 2163 N N . LYS A 1 270 ? -6.794 -26.131 -4.714 1.00 87.38 270 LYS A N 1
ATOM 2164 C CA . LYS A 1 270 ? -5.555 -26.674 -4.128 1.00 87.38 270 LYS A CA 1
ATOM 2165 C C . LYS A 1 270 ? -4.554 -25.593 -3.700 1.00 87.38 270 LYS A C 1
ATOM 2167 O O . LYS A 1 270 ? -3.352 -25.852 -3.659 1.00 87.38 270 LYS A O 1
ATOM 2172 N N . LYS A 1 271 ? -5.043 -24.402 -3.340 1.00 78.94 271 LYS A N 1
ATOM 2173 C CA . LYS A 1 271 ? -4.211 -23.335 -2.780 1.00 78.94 271 LYS A CA 1
ATOM 2174 C C . LYS A 1 271 ? -3.601 -23.789 -1.463 1.00 78.94 271 LYS A C 1
ATOM 2176 O O . LYS A 1 271 ? -4.207 -24.551 -0.710 1.00 78.94 271 LYS A O 1
ATOM 2181 N N . SER A 1 272 ? -2.406 -23.299 -1.177 1.00 79.38 272 SER A N 1
ATOM 2182 C CA . SER A 1 272 ? -1.765 -23.426 0.125 1.00 79.38 272 SER A CA 1
ATOM 2183 C C . SER A 1 272 ? -2.210 -22.292 1.065 1.00 79.38 272 SER A C 1
ATOM 2185 O O . SER A 1 272 ? -2.694 -21.251 0.608 1.00 79.38 272 SER A O 1
ATOM 2187 N N . PRO A 1 273 ? -2.008 -22.433 2.388 1.00 75.06 273 PRO A N 1
ATOM 2188 C CA . PRO A 1 273 ? -2.185 -21.324 3.326 1.00 75.06 273 PRO A CA 1
ATOM 2189 C C . PRO A 1 273 ? -1.348 -20.097 2.946 1.00 75.06 273 PRO A C 1
ATOM 2191 O O . PRO A 1 273 ? -1.812 -18.968 3.094 1.00 75.06 273 PRO A O 1
ATOM 2194 N N . PHE A 1 274 ? -0.146 -20.316 2.399 1.00 67.31 274 PHE A N 1
ATOM 2195 C CA . PHE A 1 274 ? 0.738 -19.251 1.932 1.00 67.31 274 PHE A CA 1
ATOM 2196 C C . PHE A 1 274 ? 0.125 -18.458 0.772 1.00 67.31 274 PHE A C 1
ATOM 2198 O O . PHE A 1 274 ? 0.216 -17.236 0.767 1.00 67.31 274 PHE A O 1
ATOM 2205 N N . ASP A 1 275 ? -0.576 -19.112 -0.159 1.00 70.81 275 ASP A N 1
ATOM 2206 C CA . ASP A 1 275 ? -1.257 -18.422 -1.264 1.00 70.81 275 ASP A CA 1
ATOM 2207 C C . ASP A 1 275 ? -2.373 -17.507 -0.753 1.00 70.81 275 ASP A C 1
ATOM 2209 O O . ASP A 1 275 ? -2.523 -16.379 -1.222 1.00 70.81 275 ASP A O 1
ATOM 2213 N N . VAL A 1 276 ? -3.130 -17.951 0.255 1.00 72.19 276 VAL A N 1
ATOM 2214 C CA . VAL A 1 276 ? -4.162 -17.117 0.888 1.00 72.19 276 VAL A CA 1
ATOM 2215 C C . VAL A 1 276 ? -3.531 -15.966 1.663 1.00 72.19 276 VAL A C 1
ATOM 2217 O O . VAL A 1 276 ? -3.988 -14.834 1.531 1.00 72.19 276 VAL A O 1
ATOM 2220 N N . MET A 1 277 ? -2.461 -16.217 2.422 1.00 67.56 277 MET A N 1
ATOM 2221 C CA . MET A 1 277 ? -1.713 -15.163 3.115 1.00 67.56 277 MET A CA 1
ATOM 2222 C C . MET A 1 277 ? -1.114 -14.153 2.135 1.00 67.56 277 MET A C 1
ATOM 2224 O O . MET A 1 277 ? -1.127 -12.962 2.424 1.00 67.56 277 MET A O 1
ATOM 2228 N N . ARG A 1 278 ? -0.650 -14.594 0.961 1.00 62.66 278 ARG A N 1
ATOM 2229 C CA . ARG A 1 278 ? -0.158 -13.724 -0.111 1.00 62.66 278 ARG A CA 1
ATOM 2230 C C . ARG A 1 278 ? -1.283 -12.884 -0.706 1.00 62.66 278 ARG A C 1
ATOM 2232 O O . ARG A 1 278 ? -1.092 -11.691 -0.879 1.00 62.66 278 ARG A O 1
ATOM 2239 N N . LEU A 1 279 ? -2.460 -13.455 -0.965 1.00 66.12 279 LEU A N 1
ATOM 2240 C CA . LEU A 1 279 ? -3.625 -12.697 -1.447 1.00 66.12 279 LEU A CA 1
ATOM 2241 C C . LEU A 1 279 ? -4.118 -11.676 -0.409 1.00 66.12 279 LEU A C 1
ATOM 2243 O O . LEU A 1 279 ? -4.440 -10.544 -0.756 1.00 66.12 279 LEU A O 1
ATOM 2247 N N . VAL A 1 280 ? -4.124 -12.055 0.871 1.00 66.06 280 VAL A N 1
ATOM 2248 C CA . VAL A 1 280 ? -4.421 -11.167 2.007 1.00 66.06 280 VAL A CA 1
ATOM 2249 C C . VAL A 1 280 ? -3.349 -10.080 2.148 1.00 66.06 280 VAL A C 1
ATOM 2251 O O . VAL A 1 280 ? -3.700 -8.929 2.378 1.00 66.06 280 VAL A O 1
ATOM 2254 N N . GLY A 1 281 ? -2.068 -10.416 1.974 1.00 52.81 281 GLY A N 1
ATOM 2255 C CA . GLY A 1 281 ? -0.923 -9.503 2.047 1.00 52.81 281 GLY A CA 1
ATOM 2256 C C . GLY A 1 281 ? -0.844 -8.518 0.877 1.00 52.81 281 GLY A C 1
ATOM 2257 O O . GLY A 1 281 ? -0.558 -7.346 1.090 1.00 52.81 281 GLY A O 1
ATOM 2258 N N . ILE A 1 282 ? -1.179 -8.961 -0.339 1.00 41.91 282 ILE A N 1
ATOM 2259 C CA . ILE A 1 282 ? -1.369 -8.106 -1.523 1.00 41.91 282 ILE A CA 1
ATOM 2260 C C . ILE A 1 282 ? -2.586 -7.199 -1.318 1.00 41.91 282 ILE A C 1
ATOM 2262 O O . ILE A 1 282 ? -2.523 -6.019 -1.641 1.00 41.91 282 ILE A O 1
ATOM 2266 N N . GLY A 1 283 ? -3.667 -7.715 -0.724 1.00 37.06 283 GLY A N 1
ATOM 2267 C CA . GLY A 1 283 ? -4.806 -6.908 -0.291 1.00 37.06 283 GLY A CA 1
ATOM 2268 C C . GLY A 1 283 ? -4.412 -5.854 0.744 1.00 37.06 283 GLY A C 1
ATOM 2269 O O . GLY A 1 283 ? -4.822 -4.713 0.607 1.00 37.06 283 GLY A O 1
ATOM 2270 N N . LEU A 1 284 ? -3.563 -6.200 1.720 1.00 40.78 284 LEU A N 1
ATOM 2271 C CA . LEU A 1 284 ? -2.984 -5.265 2.691 1.00 40.78 284 LEU A CA 1
ATOM 2272 C C . LEU A 1 284 ? -2.197 -4.157 1.973 1.00 40.78 284 LEU A C 1
ATOM 2274 O O . LEU A 1 284 ? -2.431 -2.989 2.240 1.00 40.78 284 LEU A O 1
ATOM 2278 N N . ALA A 1 285 ? -1.338 -4.504 1.011 1.00 33.75 285 ALA A N 1
ATOM 2279 C CA . ALA A 1 285 ? -0.572 -3.530 0.234 1.00 33.75 285 ALA A CA 1
ATOM 2280 C C . ALA A 1 285 ? -1.466 -2.629 -0.646 1.00 33.75 285 ALA A C 1
ATOM 2282 O O . ALA A 1 285 ? -1.300 -1.415 -0.636 1.00 33.75 285 ALA A O 1
ATOM 2283 N N . LEU A 1 286 ? -2.454 -3.192 -1.353 1.00 32.59 286 LEU A N 1
ATOM 2284 C CA . LEU A 1 286 ? -3.387 -2.450 -2.220 1.00 32.59 286 LEU A CA 1
ATOM 2285 C C . LEU A 1 286 ? -4.344 -1.540 -1.441 1.00 32.59 286 LEU A C 1
ATOM 2287 O O . LEU A 1 286 ? -4.707 -0.469 -1.917 1.00 32.59 286 LEU A O 1
ATOM 2291 N N . VAL A 1 287 ? -4.751 -1.958 -0.246 1.00 37.97 287 VAL A N 1
ATOM 2292 C CA . VAL A 1 287 ? -5.628 -1.192 0.644 1.00 37.97 287 VAL A CA 1
ATOM 2293 C C . VAL A 1 287 ? -4.879 -0.036 1.310 1.00 37.97 287 VAL A C 1
ATOM 2295 O O . VAL A 1 287 ? -5.453 1.034 1.477 1.00 37.97 287 VAL A O 1
ATOM 2298 N N . ILE A 1 288 ? -3.596 -0.213 1.645 1.00 41.50 288 ILE A N 1
ATOM 2299 C CA . ILE A 1 288 ? -2.745 0.898 2.102 1.00 41.50 288 ILE A CA 1
ATOM 2300 C C . ILE A 1 288 ? -2.520 1.905 0.945 1.00 41.50 288 ILE A C 1
ATOM 2302 O O . ILE A 1 288 ? -2.288 3.085 1.187 1.00 41.50 288 ILE A O 1
ATOM 2306 N N . MET A 1 289 ? -2.675 1.491 -0.322 1.00 34.34 289 MET A N 1
ATOM 2307 C CA . MET A 1 289 ? -2.511 2.365 -1.495 1.00 34.34 289 MET A CA 1
ATOM 2308 C C . MET A 1 289 ? -3.722 3.256 -1.857 1.00 34.34 289 MET A C 1
ATOM 2310 O O . MET A 1 289 ? -3.576 4.142 -2.697 1.00 34.34 289 MET A O 1
ATOM 2314 N N . LEU A 1 290 ? -4.901 3.103 -1.239 1.00 32.78 290 LEU A N 1
ATOM 2315 C CA . LEU A 1 290 ? -6.104 3.904 -1.545 1.00 32.78 290 LEU A CA 1
ATOM 2316 C C . LEU A 1 290 ? -6.841 4.267 -0.235 1.00 32.78 290 LEU A C 1
ATOM 2318 O O . LEU A 1 290 ? -7.509 3.380 0.293 1.00 32.78 290 LEU A O 1
ATOM 2322 N N . PRO A 1 291 ? -6.786 5.508 0.315 1.00 41.50 291 PRO A N 1
ATOM 2323 C CA . PRO A 1 291 ? -6.502 6.804 -0.307 1.00 41.50 291 PRO A CA 1
ATOM 2324 C C . PRO A 1 291 ? -5.437 7.623 0.465 1.00 41.50 291 PRO A C 1
ATOM 2326 O O . PRO A 1 291 ? -5.775 8.426 1.332 1.00 41.50 291 PRO A O 1
ATOM 2329 N N . ALA A 1 292 ? -4.155 7.508 0.113 1.00 34.31 292 ALA A N 1
ATOM 2330 C CA . ALA A 1 292 ? -3.136 8.452 0.607 1.00 34.31 292 ALA A CA 1
ATOM 2331 C C . ALA A 1 292 ? -3.182 9.818 -0.116 1.00 34.31 292 ALA A C 1
ATOM 2333 O O . ALA A 1 292 ? -2.545 10.775 0.306 1.00 34.31 292 ALA A O 1
ATOM 2334 N N . VAL A 1 293 ? -3.976 9.942 -1.187 1.00 38.12 293 VAL A N 1
ATOM 2335 C CA . VAL A 1 293 ? -4.050 11.163 -2.013 1.00 38.12 293 VAL A CA 1
ATOM 2336 C C . VAL A 1 293 ? -4.904 12.273 -1.365 1.00 38.12 293 VAL A C 1
ATOM 2338 O O . VAL A 1 293 ? -4.912 13.393 -1.859 1.00 38.12 293 VAL A O 1
ATOM 2341 N N . ALA A 1 294 ? -5.615 12.008 -0.259 1.00 33.94 294 ALA A N 1
ATOM 2342 C CA . ALA A 1 294 ? -6.591 12.962 0.289 1.00 33.94 294 ALA A CA 1
ATOM 2343 C C . ALA A 1 294 ? -6.384 13.407 1.748 1.00 33.94 294 ALA A C 1
ATOM 2345 O O . ALA A 1 294 ? -7.145 14.257 2.199 1.00 33.94 294 ALA A O 1
ATOM 2346 N N . LEU A 1 295 ? -5.404 12.890 2.495 1.00 34.31 295 LEU A N 1
ATOM 2347 C CA . LEU A 1 295 ? -5.194 13.288 3.896 1.00 34.31 295 LEU A CA 1
ATOM 2348 C C . LEU A 1 295 ? -3.704 13.283 4.265 1.00 34.31 295 LEU A C 1
ATOM 2350 O O . LEU A 1 295 ? -3.261 12.472 5.073 1.00 34.31 295 LEU A O 1
ATOM 2354 N N . ALA A 1 296 ? -2.935 14.223 3.715 1.00 34.00 296 ALA A N 1
ATOM 2355 C CA . ALA A 1 296 ? -1.816 14.763 4.478 1.00 34.00 296 ALA A CA 1
ATOM 2356 C C . ALA A 1 296 ? -2.445 15.616 5.591 1.00 34.00 296 ALA A C 1
ATOM 2358 O O . ALA A 1 296 ? -2.858 16.748 5.357 1.00 34.00 296 ALA A O 1
ATOM 2359 N N . GLN A 1 297 ? -2.674 15.011 6.758 1.00 34.25 297 GLN A N 1
ATOM 2360 C CA . GLN A 1 297 ? -3.018 15.775 7.952 1.00 34.25 297 GLN A CA 1
ATOM 2361 C C . GLN A 1 297 ? -1.794 16.599 8.353 1.00 34.25 297 GLN A C 1
ATOM 2363 O O . GLN A 1 297 ? -0.681 16.073 8.361 1.00 34.25 297 GLN A O 1
ATOM 2368 N N . ASP A 1 298 ? -2.026 17.865 8.700 1.00 36.84 298 ASP A N 1
ATOM 2369 C CA . ASP A 1 298 ? -1.072 18.714 9.411 1.00 36.84 298 ASP A CA 1
ATOM 2370 C C . ASP A 1 298 ? -0.669 18.010 10.717 1.00 36.84 298 ASP A C 1
ATOM 2372 O O . ASP A 1 298 ? -1.363 18.083 11.732 1.00 36.84 298 ASP A O 1
ATOM 2376 N N . ASN A 1 299 ? 0.429 17.256 10.680 1.00 40.44 299 ASN A N 1
ATOM 2377 C CA . ASN A 1 299 ? 1.072 16.731 11.874 1.00 40.44 299 ASN A CA 1
ATOM 2378 C C . ASN A 1 299 ? 1.899 17.865 12.486 1.00 40.44 299 ASN A C 1
ATOM 2380 O O . ASN A 1 299 ? 2.803 18.380 11.840 1.00 40.44 299 ASN A O 1
ATOM 2384 N N . GLU A 1 300 ? 1.654 18.210 13.752 1.00 45.16 300 GLU A N 1
ATOM 2385 C CA . GLU A 1 300 ? 2.442 19.196 14.520 1.00 45.16 300 GLU A CA 1
ATOM 2386 C C . GLU A 1 300 ? 3.881 18.712 14.869 1.00 45.16 300 GLU A C 1
ATOM 2388 O O . GLU A 1 300 ? 4.515 19.230 15.789 1.00 45.16 300 GLU A O 1
ATOM 2393 N N . GLY A 1 301 ? 4.397 17.686 14.181 1.00 55.09 301 GLY A N 1
ATOM 2394 C CA . GLY A 1 301 ? 5.743 17.124 14.358 1.00 55.09 301 GLY A CA 1
ATOM 2395 C C . GLY A 1 301 ? 6.747 17.630 13.310 1.00 55.09 301 GLY A C 1
ATOM 2396 O O . GLY A 1 301 ? 6.339 18.288 12.356 1.00 55.09 301 GLY A O 1
ATOM 2397 N N . PRO A 1 302 ? 8.054 17.334 13.466 1.00 63.41 302 PRO A N 1
ATOM 2398 C CA . PRO A 1 302 ? 9.055 17.685 12.460 1.00 63.41 302 PRO A CA 1
ATOM 2399 C C . PRO A 1 302 ? 8.735 16.996 11.129 1.00 63.41 302 PRO A C 1
ATOM 2401 O O . PRO A 1 302 ? 8.372 15.818 11.104 1.00 63.41 302 PRO A O 1
ATOM 2404 N N . THR A 1 303 ? 8.859 17.745 10.039 1.00 79.06 303 THR A N 1
ATOM 2405 C CA . THR A 1 303 ? 8.661 17.250 8.674 1.00 79.06 303 THR A CA 1
ATOM 2406 C C . THR A 1 303 ? 9.836 16.380 8.219 1.00 79.06 303 THR A C 1
ATOM 2408 O O . THR A 1 303 ? 10.921 16.412 8.806 1.00 79.06 303 THR A O 1
ATOM 2411 N N . VAL A 1 304 ? 9.659 15.611 7.142 1.00 77.75 304 VAL A N 1
ATOM 2412 C CA . VAL A 1 304 ? 10.768 14.873 6.511 1.00 77.75 304 VAL A CA 1
ATOM 2413 C C . VAL A 1 304 ? 11.872 15.841 6.069 1.00 77.75 304 VAL A C 1
ATOM 2415 O O . VAL A 1 304 ? 13.054 15.525 6.209 1.00 77.75 304 VAL A O 1
ATOM 2418 N N . GLU A 1 305 ? 11.505 17.033 5.592 1.00 80.31 305 GLU A N 1
ATOM 2419 C CA . GLU A 1 305 ? 12.434 18.129 5.322 1.00 80.31 305 GLU A CA 1
ATOM 2420 C C . GLU A 1 305 ? 13.242 18.497 6.571 1.00 80.31 305 GLU A C 1
ATOM 2422 O O . GLU A 1 305 ? 14.469 18.490 6.498 1.00 80.31 305 GLU A O 1
ATOM 2427 N N . ASP A 1 306 ? 12.608 18.715 7.728 1.00 77.81 306 ASP A N 1
ATOM 2428 C CA . ASP A 1 306 ? 13.315 19.043 8.978 1.00 77.81 306 ASP A CA 1
ATOM 2429 C C . ASP A 1 306 ? 14.335 17.962 9.379 1.00 77.81 306 ASP A C 1
ATOM 2431 O O . ASP A 1 306 ? 15.429 18.262 9.872 1.00 77.81 306 ASP A O 1
ATOM 2435 N N . GLU A 1 307 ? 13.998 16.689 9.158 1.00 75.00 307 GLU A N 1
ATOM 2436 C CA . GLU A 1 307 ? 14.848 15.558 9.528 1.00 75.00 307 GLU A CA 1
ATOM 2437 C C . GLU A 1 307 ? 16.006 15.318 8.540 1.00 75.00 307 GLU A C 1
ATOM 2439 O O . GLU A 1 307 ? 17.128 15.008 8.963 1.00 75.00 307 GLU A O 1
ATOM 2444 N N . ILE A 1 308 ? 15.763 15.470 7.232 1.00 73.88 308 ILE A N 1
ATOM 2445 C CA . ILE A 1 308 ? 16.738 15.200 6.162 1.00 73.88 308 ILE A CA 1
ATOM 2446 C C . ILE A 1 308 ? 17.595 16.428 5.844 1.00 73.88 308 ILE A C 1
ATOM 2448 O O . ILE A 1 308 ? 18.797 16.277 5.604 1.00 73.88 308 ILE A O 1
ATOM 2452 N N . ALA A 1 309 ? 17.039 17.645 5.866 1.00 70.62 309 ALA A N 1
ATOM 2453 C CA . ALA A 1 309 ? 17.768 18.871 5.528 1.00 70.62 309 ALA A CA 1
ATOM 2454 C C . ALA A 1 309 ? 19.019 19.032 6.400 1.00 70.62 309 ALA A C 1
ATOM 2456 O O . ALA A 1 309 ? 20.090 19.403 5.911 1.00 70.62 309 ALA A O 1
ATOM 2457 N N . TYR A 1 310 ? 18.939 18.658 7.679 1.00 68.94 310 TYR A N 1
ATOM 2458 C CA . TYR A 1 310 ? 20.098 18.637 8.570 1.00 68.94 310 TYR A CA 1
ATOM 2459 C C . TYR A 1 310 ? 21.204 17.675 8.100 1.00 68.94 310 TYR A C 1
ATOM 2461 O O . TYR A 1 310 ? 22.390 18.010 8.177 1.00 68.94 310 TYR A O 1
ATOM 2469 N N . GLN A 1 311 ? 20.838 16.490 7.604 1.00 71.19 311 GLN A N 1
ATOM 2470 C CA . GLN A 1 311 ? 21.787 15.490 7.108 1.00 71.19 311 GLN A CA 1
ATOM 2471 C C . GLN A 1 311 ? 22.422 15.939 5.787 1.00 71.19 311 GLN A C 1
ATOM 2473 O O . GLN A 1 311 ? 23.648 15.966 5.670 1.00 71.19 311 GLN A O 1
ATOM 2478 N N . VAL A 1 312 ? 21.605 16.393 4.833 1.00 72.62 312 VAL A N 1
ATOM 2479 C CA . VAL A 1 312 ? 22.052 16.852 3.508 1.00 72.62 312 VAL A CA 1
ATOM 2480 C C . VAL A 1 312 ? 22.973 18.070 3.613 1.00 72.62 312 VAL A C 1
ATOM 2482 O O . VAL A 1 312 ? 24.014 18.131 2.957 1.00 72.62 312 VAL A O 1
ATOM 2485 N N . THR A 1 313 ? 22.639 19.044 4.465 1.00 69.62 313 THR A N 1
ATOM 2486 C CA . THR A 1 313 ? 23.440 20.273 4.609 1.00 69.62 313 THR A CA 1
ATOM 2487 C C . THR A 1 313 ? 24.797 20.036 5.275 1.00 69.62 313 THR A C 1
ATOM 2489 O O . THR A 1 313 ? 25.756 20.749 4.958 1.00 69.62 313 THR A O 1
ATOM 2492 N N . ARG A 1 314 ? 24.906 19.041 6.168 1.00 72.31 314 ARG A N 1
ATOM 2493 C CA . ARG A 1 314 ? 26.136 18.729 6.921 1.00 72.31 314 ARG A CA 1
ATOM 2494 C C . ARG A 1 314 ? 26.970 17.590 6.344 1.00 72.31 314 ARG A C 1
ATOM 2496 O O . ARG A 1 314 ? 28.109 17.425 6.785 1.00 72.31 314 ARG A O 1
ATOM 2503 N N . SER A 1 315 ? 26.443 16.827 5.388 1.00 75.06 315 SER A N 1
ATOM 2504 C CA . SER A 1 315 ? 27.186 15.732 4.766 1.00 75.06 315 SER A CA 1
ATOM 2505 C C . SER A 1 315 ? 28.485 16.256 4.131 1.00 75.06 315 SER A C 1
ATOM 2507 O O . SER A 1 315 ? 28.462 17.247 3.388 1.00 75.06 315 SER A O 1
ATOM 2509 N N . PRO A 1 316 ? 29.647 15.633 4.414 1.00 79.12 316 PRO A N 1
ATOM 2510 C CA . PRO A 1 316 ? 30.908 16.022 3.789 1.00 79.12 316 PRO A CA 1
ATOM 2511 C C . PRO A 1 316 ? 30.947 15.657 2.298 1.00 79.12 316 PRO A C 1
ATOM 2513 O O . PRO A 1 316 ? 31.774 16.204 1.570 1.00 79.12 316 PRO A O 1
ATOM 2516 N N . TYR A 1 317 ? 30.061 14.761 1.847 1.00 86.44 317 TYR A N 1
ATOM 2517 C CA . TYR A 1 317 ? 29.973 14.296 0.467 1.00 86.44 317 TYR A CA 1
ATOM 2518 C C . TYR A 1 317 ? 28.740 14.895 -0.196 1.00 86.44 317 TYR A C 1
ATOM 2520 O O . TYR A 1 317 ? 27.604 14.575 0.152 1.00 86.44 317 TYR A O 1
ATOM 2528 N N . LYS A 1 318 ? 28.968 15.777 -1.168 1.00 87.75 318 LYS A N 1
ATOM 2529 C CA . LYS A 1 318 ? 27.884 16.500 -1.850 1.00 87.75 318 LYS A CA 1
ATOM 2530 C C . LYS A 1 318 ? 27.623 15.986 -3.256 1.00 87.75 318 LYS A C 1
ATOM 2532 O O . LYS A 1 318 ? 26.648 16.377 -3.889 1.00 87.75 318 LYS A O 1
ATOM 2537 N N . ARG A 1 319 ? 28.511 15.141 -3.777 1.00 91.81 319 ARG A N 1
ATOM 2538 C CA . ARG A 1 319 ? 28.506 14.741 -5.181 1.00 91.81 319 ARG A CA 1
ATOM 2539 C C . ARG A 1 319 ? 28.450 13.235 -5.294 1.00 91.81 319 ARG A C 1
ATOM 2541 O O . ARG A 1 319 ? 29.183 12.532 -4.606 1.00 91.81 319 ARG A O 1
ATOM 2548 N N . TYR A 1 320 ? 27.611 12.764 -6.203 1.00 92.12 320 TYR A N 1
ATOM 2549 C CA . TYR A 1 320 ? 27.387 11.350 -6.447 1.00 92.12 320 TYR A CA 1
ATOM 2550 C C . TYR A 1 320 ? 27.522 11.084 -7.941 1.00 92.12 320 TYR A C 1
ATOM 2552 O O . TYR A 1 320 ? 26.994 11.831 -8.764 1.00 92.12 320 TYR A O 1
ATOM 2560 N N . VAL A 1 321 ? 28.230 10.016 -8.294 1.00 93.19 321 VAL A N 1
ATOM 2561 C CA . VAL A 1 321 ? 28.266 9.479 -9.657 1.00 93.19 321 VAL A CA 1
ATOM 2562 C C . VAL A 1 321 ? 27.717 8.068 -9.611 1.00 93.19 321 VAL A C 1
ATOM 2564 O O . VAL A 1 321 ? 28.227 7.244 -8.856 1.00 93.19 321 VAL A O 1
ATOM 2567 N N . THR A 1 322 ? 26.696 7.794 -10.418 1.00 90.44 322 THR A N 1
ATOM 2568 C CA . THR A 1 322 ? 26.105 6.461 -10.546 1.00 90.44 322 THR A CA 1
ATOM 2569 C C . THR A 1 322 ? 26.298 5.918 -11.949 1.00 90.44 322 THR A C 1
ATOM 2571 O O . THR A 1 322 ? 26.028 6.613 -12.926 1.00 90.44 322 THR A O 1
ATOM 2574 N N . LEU A 1 323 ? 26.732 4.665 -12.029 1.00 91.19 323 LEU A N 1
ATOM 2575 C CA . LEU A 1 323 ? 26.728 3.849 -13.234 1.00 91.19 323 LEU A CA 1
ATOM 2576 C C . LEU A 1 323 ? 25.634 2.794 -13.079 1.00 91.19 323 LEU A C 1
ATOM 2578 O O . LEU A 1 323 ? 25.699 2.008 -12.136 1.00 91.19 323 LEU A O 1
ATOM 2582 N N . SER A 1 324 ? 24.662 2.771 -13.985 1.00 87.06 324 SER A N 1
ATOM 2583 C CA . SER A 1 324 ? 23.606 1.755 -14.016 1.00 87.06 324 SER A CA 1
ATOM 2584 C C . SER A 1 324 ? 23.636 0.991 -15.330 1.00 87.06 324 SER A C 1
ATOM 2586 O O . SER A 1 324 ? 23.840 1.579 -16.396 1.00 87.06 324 SER A O 1
ATOM 2588 N N . PHE A 1 325 ? 23.402 -0.313 -15.241 1.00 85.88 325 PHE A N 1
ATOM 2589 C CA . PHE A 1 325 ? 23.280 -1.204 -16.383 1.00 85.88 325 PHE A CA 1
ATOM 2590 C C . PHE A 1 325 ? 22.081 -2.132 -16.202 1.00 85.88 325 PHE A C 1
ATOM 2592 O O . PHE A 1 325 ? 21.959 -2.797 -15.174 1.00 85.88 325 PHE A O 1
ATOM 2599 N N . GLU A 1 326 ? 21.227 -2.188 -17.216 1.00 81.81 326 GLU A N 1
ATOM 2600 C CA . GLU A 1 326 ? 20.021 -3.003 -17.273 1.00 81.81 326 GLU A CA 1
ATOM 2601 C C . GLU A 1 326 ? 20.059 -3.963 -18.447 1.00 81.81 326 GLU A C 1
ATOM 2603 O O . GLU A 1 326 ? 20.497 -3.602 -19.543 1.00 81.81 326 GLU A O 1
ATOM 2608 N N . ASN A 1 327 ? 19.598 -5.189 -18.206 1.00 77.56 327 ASN A N 1
ATOM 2609 C CA . ASN A 1 327 ? 19.515 -6.221 -19.227 1.00 77.56 327 ASN A CA 1
ATOM 2610 C C . ASN A 1 327 ? 18.507 -7.313 -18.828 1.00 77.56 327 ASN A C 1
ATOM 2612 O O . ASN A 1 327 ? 18.468 -7.736 -17.665 1.00 77.56 327 ASN A O 1
ATOM 2616 N N . ASP A 1 328 ? 17.749 -7.819 -19.798 1.00 69.50 328 ASP A N 1
ATOM 2617 C CA . ASP A 1 328 ? 16.839 -8.957 -19.619 1.00 69.50 328 ASP A CA 1
ATOM 2618 C C . ASP A 1 328 ? 17.567 -10.214 -19.122 1.00 69.50 328 ASP A C 1
ATOM 2620 O O . ASP A 1 328 ? 17.099 -10.895 -18.208 1.00 69.50 328 ASP A O 1
ATOM 2624 N N . SER A 1 329 ? 18.778 -10.472 -19.624 1.00 64.94 329 SER A N 1
ATOM 2625 C CA . SER A 1 329 ? 19.592 -11.638 -19.249 1.00 64.94 329 SER A CA 1
ATOM 2626 C C . SER A 1 329 ? 20.018 -11.646 -17.775 1.00 64.94 329 SER A C 1
ATOM 2628 O O . SER A 1 329 ? 20.285 -12.711 -17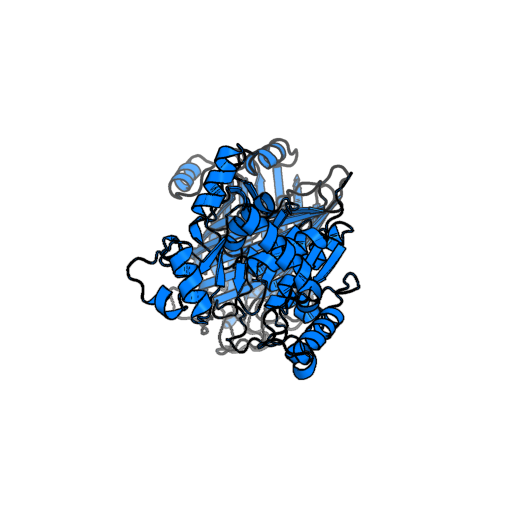.221 1.00 64.94 329 SER A O 1
ATOM 2630 N N . ILE A 1 330 ? 20.032 -10.484 -17.112 1.00 62.03 330 ILE A N 1
ATOM 2631 C CA . ILE A 1 330 ? 20.332 -10.353 -15.677 1.00 62.03 330 ILE A CA 1
ATOM 2632 C C . ILE A 1 330 ? 19.119 -10.760 -14.814 1.00 62.03 330 ILE A C 1
ATOM 2634 O O . ILE A 1 330 ? 19.290 -11.140 -13.652 1.00 62.03 330 ILE A O 1
ATOM 2638 N N . GLY A 1 331 ? 17.900 -10.681 -15.361 1.00 55.25 331 GLY A N 1
ATOM 2639 C CA . GLY A 1 331 ? 16.650 -11.013 -14.670 1.00 55.25 331 GLY A CA 1
ATOM 2640 C C . GLY A 1 331 ? 16.077 -12.382 -15.049 1.00 55.25 331 GLY A C 1
ATOM 2641 O O . GLY A 1 331 ? 15.831 -13.210 -14.174 1.00 55.25 331 GLY A O 1
ATOM 2642 N N . SER A 1 332 ? 15.858 -12.621 -16.344 1.00 54.22 332 SER A N 1
ATOM 2643 C CA . SER A 1 332 ? 15.193 -13.817 -16.889 1.00 54.22 332 SER A CA 1
ATOM 2644 C C . SER A 1 332 ? 16.151 -14.887 -17.420 1.00 54.22 332 SER A C 1
ATOM 2646 O O . SER A 1 332 ? 15.763 -16.048 -17.550 1.00 54.22 332 SER A O 1
ATOM 2648 N N . GLY A 1 333 ? 17.404 -14.518 -17.714 1.00 53.56 333 GLY A N 1
ATOM 2649 C CA . GLY A 1 333 ? 18.369 -15.398 -18.383 1.00 53.56 333 GLY A CA 1
ATOM 2650 C C . GLY A 1 333 ? 18.157 -15.533 -19.899 1.00 53.56 333 GLY A C 1
ATOM 2651 O O . GLY A 1 333 ? 18.804 -16.374 -20.520 1.00 53.56 333 GLY A O 1
ATOM 2652 N N . THR A 1 334 ? 17.283 -14.715 -20.495 1.00 52.25 334 THR A N 1
ATOM 2653 C CA . THR A 1 334 ? 17.024 -14.632 -21.945 1.00 52.25 334 THR A CA 1
ATOM 2654 C C . THR A 1 334 ? 17.177 -13.188 -22.439 1.00 52.25 334 THR A C 1
ATOM 2656 O O . THR A 1 334 ? 16.944 -12.268 -21.666 1.00 52.25 334 THR A O 1
ATOM 2659 N N . ASP A 1 335 ? 17.570 -12.981 -23.701 1.00 54.84 335 ASP A N 1
ATOM 2660 C CA . ASP A 1 335 ? 17.614 -11.661 -24.366 1.00 54.84 335 ASP A CA 1
ATOM 2661 C C . ASP A 1 335 ? 16.352 -11.522 -25.233 1.00 54.84 335 ASP A C 1
ATOM 2663 O O . ASP A 1 335 ? 16.292 -12.105 -26.316 1.00 54.84 335 ASP A O 1
ATOM 2667 N N . GLN A 1 336 ? 15.299 -10.879 -24.711 1.00 57.75 336 GLN A N 1
ATOM 2668 C CA . GLN A 1 336 ? 14.006 -10.736 -25.396 1.00 57.75 336 GLN A CA 1
ATOM 2669 C C . GLN A 1 336 ? 13.322 -9.417 -25.027 1.00 57.75 336 GLN A C 1
ATOM 2671 O O . GLN A 1 336 ? 13.049 -9.172 -23.861 1.00 57.75 336 GLN A O 1
ATOM 2676 N N . ASN A 1 337 ? 12.898 -8.644 -26.029 1.00 54.56 337 ASN A N 1
ATOM 2677 C CA . ASN A 1 337 ? 12.079 -7.428 -25.914 1.00 54.56 337 ASN A CA 1
ATOM 2678 C C . ASN A 1 337 ? 12.795 -6.171 -25.357 1.00 54.56 337 ASN A C 1
ATOM 2680 O O . ASN A 1 337 ? 12.469 -5.063 -25.801 1.00 54.56 337 ASN A O 1
ATOM 2684 N N . TYR A 1 338 ? 13.769 -6.267 -24.442 1.00 56.22 338 TYR A N 1
ATOM 2685 C CA . TYR A 1 338 ? 14.511 -5.117 -23.895 1.00 56.22 338 TYR A CA 1
ATOM 2686 C C . TYR A 1 338 ? 16.008 -5.416 -23.665 1.00 56.22 338 TYR A C 1
ATOM 2688 O O . TYR A 1 338 ? 16.519 -5.580 -22.558 1.00 56.22 338 TYR A O 1
ATOM 2696 N N . THR A 1 339 ? 16.772 -5.393 -24.754 1.00 56.94 339 THR A N 1
ATOM 2697 C CA . THR A 1 339 ? 18.175 -5.827 -24.745 1.00 56.94 339 THR A CA 1
ATOM 2698 C C . THR A 1 339 ? 19.078 -5.055 -23.777 1.00 56.94 339 THR A C 1
ATOM 2700 O O . THR A 1 339 ? 19.984 -5.646 -23.177 1.00 56.94 339 THR A O 1
ATOM 2703 N N . ASN A 1 340 ? 18.934 -3.728 -23.647 1.00 67.94 340 ASN A N 1
ATOM 2704 C CA . ASN A 1 340 ? 19.905 -2.967 -22.860 1.00 67.94 340 ASN A CA 1
ATOM 2705 C C . ASN A 1 340 ? 19.475 -1.561 -22.440 1.00 67.94 340 ASN A C 1
ATOM 2707 O O . ASN A 1 340 ? 18.973 -0.781 -23.255 1.00 67.94 340 ASN A O 1
ATOM 2711 N N . GLY A 1 341 ? 19.836 -1.197 -21.211 1.00 80.44 341 GLY A N 1
ATOM 2712 C CA . GLY A 1 341 ? 19.889 0.186 -20.755 1.00 80.44 341 GLY A CA 1
ATOM 2713 C C . GLY A 1 341 ? 21.217 0.485 -20.067 1.00 80.44 341 GLY A C 1
ATOM 2714 O O . GLY A 1 341 ? 21.540 -0.144 -19.064 1.00 80.44 341 GLY A O 1
ATOM 2715 N N . ALA A 1 342 ? 21.978 1.462 -20.555 1.00 86.62 342 ALA A N 1
ATOM 2716 C CA . ALA A 1 342 ? 23.200 1.925 -19.898 1.00 86.62 342 ALA A CA 1
ATOM 2717 C C . ALA A 1 342 ? 23.062 3.398 -19.524 1.00 86.62 342 ALA A C 1
ATOM 2719 O O . ALA A 1 342 ? 22.623 4.215 -20.336 1.00 86.62 342 A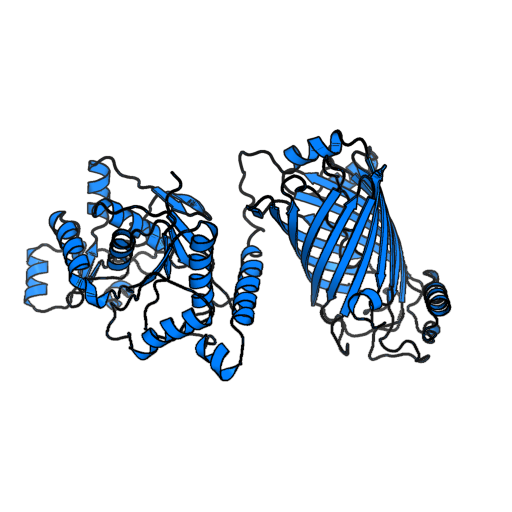LA A O 1
ATOM 2720 N N . ARG A 1 343 ? 23.444 3.751 -18.294 1.00 88.56 343 ARG A N 1
ATOM 2721 C CA . ARG A 1 343 ? 23.272 5.107 -17.774 1.00 88.56 343 ARG A CA 1
ATOM 2722 C C . ARG A 1 343 ? 24.429 5.541 -16.889 1.00 88.56 343 ARG A C 1
ATOM 2724 O O . ARG A 1 343 ? 24.876 4.799 -16.018 1.00 88.56 343 ARG A O 1
ATOM 2731 N N . VAL A 1 344 ? 24.837 6.793 -17.066 1.00 91.50 344 VAL A N 1
ATOM 2732 C CA . VAL A 1 344 ? 25.713 7.520 -16.149 1.00 91.50 344 VAL A CA 1
ATOM 2733 C C . VAL A 1 344 ? 24.958 8.727 -15.610 1.00 91.50 344 VAL A C 1
ATOM 2735 O O . VAL A 1 344 ? 24.466 9.548 -16.384 1.00 91.50 344 VAL A O 1
ATOM 2738 N N . SER A 1 345 ? 24.890 8.848 -14.289 1.00 90.38 345 SER A N 1
ATOM 2739 C CA . SER A 1 345 ? 24.242 9.966 -13.604 1.00 90.38 345 SER A CA 1
ATOM 2740 C C . SER A 1 345 ? 25.229 10.691 -12.706 1.00 90.38 345 SER A C 1
ATOM 2742 O O . SER A 1 345 ? 25.987 10.057 -11.977 1.00 90.38 345 SER A O 1
ATOM 2744 N N . TYR A 1 346 ? 25.174 12.015 -12.717 1.00 91.81 346 TYR A N 1
ATOM 2745 C CA . TYR A 1 346 ? 25.850 12.883 -11.763 1.00 91.81 346 TYR A CA 1
ATOM 2746 C C . TYR A 1 346 ? 24.796 13.636 -10.956 1.00 91.81 346 TYR A C 1
ATOM 2748 O O . TYR A 1 346 ? 23.942 14.290 -11.545 1.00 91.81 346 TYR A O 1
ATOM 2756 N N . LEU A 1 347 ? 24.867 13.563 -9.631 1.00 90.50 347 LEU A N 1
ATOM 2757 C CA . LEU A 1 347 ? 23.999 14.285 -8.703 1.00 90.50 347 LEU A CA 1
ATOM 2758 C C . LEU A 1 347 ? 24.863 15.188 -7.823 1.00 90.50 347 LEU A C 1
ATOM 2760 O O . LEU A 1 347 ? 25.906 14.769 -7.317 1.00 90.50 347 LEU A O 1
ATOM 2764 N N . ASN A 1 348 ? 24.414 16.422 -7.624 1.00 90.12 348 ASN A N 1
ATOM 2765 C CA . ASN A 1 348 ? 25.036 17.383 -6.728 1.00 90.12 348 ASN A CA 1
ATOM 2766 C C . ASN A 1 348 ? 23.985 17.916 -5.755 1.00 90.12 348 ASN A C 1
ATOM 2768 O O . ASN A 1 348 ? 23.100 18.674 -6.159 1.00 90.12 348 ASN A O 1
ATOM 2772 N N . VAL A 1 349 ? 24.086 17.510 -4.490 1.00 84.88 349 VAL A N 1
ATOM 2773 C CA . VAL A 1 349 ? 23.196 17.980 -3.426 1.00 84.88 349 VAL A CA 1
ATOM 2774 C C . VAL A 1 349 ? 23.661 19.342 -2.922 1.00 84.88 349 VAL A C 1
ATOM 2776 O O . VAL A 1 349 ? 24.867 19.592 -2.827 1.00 84.88 349 VAL A O 1
ATOM 2779 N N . ASN A 1 350 ? 22.714 20.228 -2.595 1.00 74.69 350 ASN A N 1
ATOM 2780 C CA . ASN A 1 350 ? 23.012 21.590 -2.139 1.00 74.69 350 ASN A CA 1
ATOM 2781 C C . ASN A 1 350 ? 23.836 22.380 -3.185 1.00 74.69 350 ASN A C 1
ATOM 2783 O O . ASN A 1 350 ? 24.852 23.023 -2.892 1.00 74.69 350 ASN A O 1
ATOM 2787 N N . ALA A 1 351 ? 23.439 22.255 -4.453 1.00 73.69 351 ALA A N 1
ATOM 2788 C CA . ALA A 1 351 ? 23.999 23.033 -5.547 1.00 73.69 351 ALA A CA 1
ATOM 2789 C C . ALA A 1 351 ? 23.296 24.393 -5.621 1.00 73.69 351 ALA A C 1
ATOM 2791 O O . ALA A 1 351 ? 22.083 24.472 -5.461 1.00 73.69 351 ALA A O 1
ATOM 2792 N N . LYS A 1 352 ? 24.036 25.468 -5.930 1.00 74.50 352 LYS A N 1
ATOM 2793 C CA . LYS A 1 352 ? 23.392 26.744 -6.263 1.00 74.50 352 LYS A CA 1
ATOM 2794 C C . LYS A 1 352 ? 22.638 26.588 -7.576 1.00 74.50 352 LYS A C 1
ATOM 2796 O O . LYS A 1 352 ? 23.261 26.406 -8.625 1.00 74.50 352 LYS A O 1
ATOM 2801 N N . VAL A 1 353 ? 21.320 26.661 -7.488 1.00 75.12 353 VAL A N 1
ATOM 2802 C CA . VAL A 1 353 ? 20.428 26.677 -8.637 1.00 75.12 353 VAL A CA 1
ATOM 2803 C C . VAL A 1 353 ? 20.631 28.005 -9.388 1.00 75.12 353 VAL A C 1
ATOM 2805 O O . VAL A 1 353 ? 20.689 29.059 -8.754 1.00 75.12 353 VAL A O 1
ATOM 2808 N N . PRO A 1 354 ? 20.868 27.990 -10.712 1.00 75.44 354 PRO A N 1
ATOM 2809 C CA . PRO A 1 354 ? 20.959 29.222 -11.494 1.00 75.44 354 PRO A CA 1
ATOM 2810 C C . PRO A 1 354 ? 19.641 30.011 -11.468 1.00 75.44 354 PRO A C 1
ATOM 2812 O O . PRO A 1 354 ? 18.594 29.406 -11.640 1.00 75.44 354 PRO A O 1
ATOM 2815 N N . GLU A 1 355 ? 19.679 31.345 -11.395 1.00 72.75 355 GLU A N 1
ATOM 2816 C CA . GLU A 1 355 ? 18.467 32.195 -11.282 1.00 72.75 355 GLU A CA 1
ATOM 2817 C C . GLU A 1 355 ? 17.411 31.960 -12.383 1.00 72.75 355 GLU A C 1
ATOM 2819 O O . GLU A 1 355 ? 16.216 32.129 -12.164 1.00 72.75 355 GLU A O 1
ATOM 2824 N N . PHE A 1 356 ? 17.817 31.546 -13.589 1.00 71.00 356 PHE A N 1
ATOM 2825 C CA . PHE A 1 356 ? 16.858 31.257 -14.665 1.00 71.00 356 PHE A CA 1
ATOM 2826 C C . PHE A 1 356 ? 16.021 29.995 -14.401 1.00 71.00 356 PHE A C 1
ATOM 2828 O O . PHE A 1 356 ? 14.970 29.818 -15.013 1.00 71.00 356 PHE A O 1
ATOM 2835 N N . ILE A 1 357 ? 16.503 29.102 -13.534 1.00 68.75 357 ILE A N 1
ATOM 2836 C CA . ILE A 1 357 ? 15.774 27.911 -13.110 1.00 68.75 357 ILE A CA 1
ATOM 2837 C C . ILE A 1 357 ? 14.664 28.293 -12.133 1.00 68.75 357 ILE A C 1
ATOM 2839 O O . ILE A 1 357 ? 13.596 27.702 -12.233 1.00 68.75 357 ILE A O 1
ATOM 2843 N N . ASP A 1 358 ? 14.852 29.311 -11.290 1.00 68.06 358 ASP A N 1
ATOM 2844 C CA . ASP A 1 358 ? 13.789 29.821 -10.410 1.00 68.06 358 ASP A CA 1
ATOM 2845 C C . ASP A 1 358 ? 12.585 30.283 -11.248 1.00 68.06 358 ASP A C 1
ATOM 2847 O O . ASP A 1 358 ? 11.444 29.961 -10.950 1.00 68.06 358 ASP A O 1
ATOM 2851 N N . THR A 1 359 ? 12.838 30.898 -12.411 1.00 66.31 359 THR A N 1
ATOM 2852 C CA . THR A 1 359 ? 11.780 31.268 -13.373 1.00 66.31 359 THR A CA 1
ATOM 2853 C C . THR A 1 359 ? 11.032 30.055 -13.953 1.00 66.31 359 THR A C 1
ATOM 2855 O O . THR A 1 359 ? 9.868 30.166 -14.336 1.00 66.31 359 THR A O 1
ATOM 2858 N N . ILE A 1 360 ? 11.696 28.900 -14.067 1.00 63.62 360 ILE A N 1
ATOM 2859 C CA . ILE A 1 360 ? 11.086 27.644 -14.534 1.00 63.62 360 ILE A CA 1
ATOM 2860 C C . ILE A 1 360 ? 10.335 26.958 -13.385 1.00 63.62 360 ILE A C 1
ATOM 2862 O O . ILE A 1 360 ? 9.250 26.432 -13.618 1.00 63.62 360 ILE A O 1
ATOM 2866 N N . ALA A 1 361 ? 10.886 26.992 -12.169 1.00 64.94 361 ALA A N 1
ATOM 2867 C CA . ALA A 1 361 ? 10.252 26.503 -10.948 1.00 64.94 361 ALA A CA 1
ATOM 2868 C C . ALA A 1 361 ? 8.940 27.254 -10.673 1.00 64.94 361 ALA A C 1
ATOM 2870 O O . ALA A 1 361 ? 7.899 26.616 -10.572 1.00 64.94 361 ALA A O 1
ATOM 2871 N N . ASP A 1 362 ? 8.947 28.590 -10.751 1.00 67.62 362 ASP A N 1
ATOM 2872 C CA . ASP A 1 362 ? 7.759 29.449 -10.604 1.00 67.62 362 ASP A CA 1
ATOM 2873 C C . ASP A 1 362 ? 6.636 29.119 -11.609 1.00 67.62 362 ASP A C 1
ATOM 2875 O O . ASP A 1 362 ? 5.455 29.382 -11.366 1.00 67.62 362 ASP A O 1
ATOM 2879 N N . ALA A 1 363 ? 6.985 28.560 -12.773 1.00 63.41 363 ALA A N 1
ATOM 2880 C CA . ALA A 1 363 ? 6.024 28.158 -13.798 1.00 63.41 363 ALA A CA 1
ATOM 2881 C C . ALA A 1 363 ? 5.397 26.775 -13.533 1.00 63.41 363 ALA A C 1
ATOM 2883 O O . ALA A 1 363 ? 4.421 26.412 -14.197 1.00 63.41 363 ALA A O 1
ATOM 2884 N N . ILE A 1 364 ? 5.941 26.006 -12.585 1.00 66.19 364 ILE A N 1
ATOM 2885 C CA . ILE A 1 364 ? 5.447 24.701 -12.148 1.00 66.19 364 ILE A CA 1
ATOM 2886 C C . ILE A 1 364 ? 4.783 24.910 -10.778 1.00 66.19 364 ILE A C 1
ATOM 2888 O O . ILE A 1 364 ? 5.481 24.984 -9.775 1.00 66.19 364 ILE A O 1
ATOM 2892 N N . PRO A 1 365 ? 3.437 24.959 -10.687 1.00 59.50 365 PRO A N 1
ATOM 2893 C CA . PRO A 1 365 ? 2.713 25.379 -9.474 1.00 59.50 365 PRO A CA 1
ATOM 2894 C C . PRO A 1 365 ? 2.965 24.551 -8.205 1.00 59.50 365 PRO A C 1
ATOM 2896 O O . PRO A 1 365 ? 2.412 24.854 -7.154 1.00 59.50 365 PRO A O 1
ATOM 2899 N N . THR A 1 366 ? 3.699 23.451 -8.327 1.00 65.75 366 THR A N 1
ATOM 2900 C CA . THR A 1 366 ? 3.957 22.467 -7.280 1.00 65.75 366 THR A CA 1
ATOM 2901 C C . THR A 1 366 ? 5.453 22.285 -7.017 1.00 65.75 366 THR A C 1
ATOM 2903 O O . THR A 1 366 ? 5.813 21.326 -6.350 1.00 65.75 366 THR A O 1
ATOM 2906 N N . PHE A 1 367 ? 6.338 23.114 -7.578 1.00 74.12 367 PHE A N 1
ATOM 2907 C CA . PHE A 1 367 ? 7.784 22.952 -7.424 1.00 74.12 367 PHE A CA 1
ATOM 2908 C C . PHE A 1 367 ? 8.428 24.238 -6.910 1.00 74.12 367 PHE A C 1
ATOM 2910 O O . PHE A 1 367 ? 8.585 25.195 -7.660 1.00 74.12 367 PHE A O 1
ATOM 2917 N N . ASP A 1 368 ? 8.869 24.210 -5.656 1.00 76.12 368 ASP A N 1
ATOM 2918 C CA . ASP A 1 368 ? 9.652 25.279 -5.045 1.00 76.12 368 ASP A CA 1
ATOM 2919 C C . ASP A 1 368 ? 11.090 24.800 -4.832 1.00 76.12 368 ASP A C 1
ATOM 2921 O O . ASP A 1 368 ? 11.330 23.639 -4.501 1.00 76.12 368 ASP A O 1
ATOM 2925 N N . THR A 1 369 ? 12.068 25.683 -5.023 1.00 79.62 369 THR A N 1
ATOM 2926 C CA . THR A 1 369 ? 13.476 25.400 -4.709 1.00 79.62 369 THR A CA 1
ATOM 2927 C C . THR A 1 369 ? 13.807 25.856 -3.289 1.00 79.62 369 THR A C 1
ATOM 2929 O O . THR A 1 369 ? 13.553 27.006 -2.934 1.00 79.62 369 THR A O 1
ATOM 2932 N N . ASN A 1 370 ? 14.442 24.994 -2.497 1.00 80.56 370 ASN A N 1
ATOM 2933 C CA . ASN A 1 370 ? 14.937 25.299 -1.149 1.00 80.56 370 ASN A CA 1
ATOM 2934 C C . ASN A 1 370 ? 16.364 24.748 -0.917 1.00 80.56 370 ASN A C 1
ATOM 2936 O O . ASN A 1 370 ? 17.026 24.284 -1.850 1.00 80.56 370 ASN A O 1
ATOM 2940 N N . ASP A 1 371 ? 16.844 24.769 0.329 1.00 78.38 371 ASP A N 1
ATOM 2941 C CA . ASP A 1 371 ? 18.195 24.318 0.705 1.00 78.38 371 ASP A CA 1
ATOM 2942 C C . ASP A 1 371 ? 18.451 22.812 0.481 1.00 78.38 371 ASP A C 1
ATOM 2944 O O . ASP A 1 371 ? 19.605 22.368 0.471 1.00 78.38 371 ASP A O 1
ATOM 2948 N N . THR A 1 372 ? 17.400 22.013 0.281 1.00 81.56 372 THR A N 1
ATOM 2949 C CA . THR A 1 372 ? 17.502 20.581 -0.042 1.00 81.56 372 THR A CA 1
ATOM 2950 C C . THR A 1 372 ? 17.602 20.312 -1.543 1.00 81.56 372 THR A C 1
ATOM 2952 O O . THR A 1 372 ? 17.880 19.178 -1.940 1.00 81.56 372 THR A O 1
ATOM 2955 N N . THR A 1 373 ? 17.422 21.340 -2.380 1.00 86.44 373 THR A N 1
ATOM 2956 C CA . THR A 1 373 ? 17.424 21.193 -3.838 1.00 86.44 373 THR A CA 1
ATOM 2957 C C . THR A 1 373 ? 18.748 20.608 -4.323 1.00 86.44 373 THR A C 1
ATOM 2959 O O . THR A 1 373 ? 19.843 21.111 -4.033 1.00 86.44 373 THR A O 1
ATOM 2962 N N . ALA A 1 374 ? 18.652 19.546 -5.113 1.00 86.94 374 ALA A N 1
ATOM 2963 C CA . ALA A 1 374 ? 19.773 18.932 -5.795 1.00 86.94 374 ALA A CA 1
ATOM 2964 C C . ALA A 1 374 ? 19.582 18.993 -7.311 1.00 86.94 374 ALA A C 1
ATOM 2966 O O . ALA A 1 374 ? 18.471 18.928 -7.835 1.00 86.94 374 ALA A O 1
ATOM 2967 N N . ILE A 1 375 ? 20.702 19.107 -8.019 1.00 88.50 375 ILE A N 1
ATOM 2968 C CA . ILE A 1 375 ? 20.735 19.128 -9.482 1.00 88.50 375 ILE A CA 1
ATOM 2969 C C . ILE A 1 375 ? 21.340 17.816 -9.948 1.00 88.50 375 ILE A C 1
ATOM 2971 O O . ILE A 1 375 ? 22.391 17.405 -9.441 1.00 88.50 375 ILE A O 1
ATOM 2975 N N . PHE A 1 376 ? 20.723 17.192 -10.945 1.00 88.75 376 PHE A N 1
ATOM 2976 C CA . PHE A 1 376 ? 21.273 16.002 -11.570 1.00 88.75 376 PHE A CA 1
ATOM 2977 C C . PHE A 1 376 ? 21.380 16.124 -13.085 1.00 88.75 376 PHE A C 1
ATOM 2979 O O . PHE A 1 376 ? 20.608 16.806 -13.756 1.00 88.75 376 PHE A O 1
ATOM 2986 N N . TRP A 1 377 ? 22.373 15.417 -13.611 1.00 91.25 377 TRP A N 1
ATOM 2987 C CA . TRP A 1 377 ? 22.650 15.277 -15.028 1.00 91.25 377 TRP A CA 1
ATOM 2988 C C . TRP A 1 377 ? 22.749 13.802 -15.355 1.00 91.25 377 TRP A C 1
ATOM 2990 O O . TRP A 1 377 ? 23.270 13.010 -14.570 1.00 91.25 377 TRP A O 1
ATOM 3000 N N . THR A 1 378 ? 22.240 13.413 -16.511 1.00 90.88 378 THR A N 1
ATOM 3001 C CA . THR A 1 378 ? 22.257 12.023 -16.956 1.00 90.88 378 THR A CA 1
ATOM 3002 C C . THR A 1 378 ? 22.680 11.949 -18.407 1.00 90.88 378 THR A C 1
ATOM 3004 O O . THR A 1 378 ? 22.267 12.774 -19.213 1.00 90.88 378 THR A O 1
ATOM 3007 N N . LEU A 1 379 ? 23.466 10.931 -18.735 1.00 93.88 379 LEU A N 1
ATOM 3008 C CA . LEU A 1 379 ? 23.667 10.452 -20.094 1.00 93.88 379 LEU A CA 1
ATOM 3009 C C . LEU A 1 379 ? 23.249 8.983 -20.123 1.00 93.88 379 LEU A C 1
ATOM 3011 O O . LEU A 1 379 ? 23.686 8.207 -19.270 1.00 93.88 379 LEU A O 1
ATOM 3015 N N . GLY A 1 380 ? 22.401 8.601 -21.071 1.00 91.88 380 GLY A N 1
ATOM 3016 C CA . GLY A 1 380 ? 21.917 7.232 -21.166 1.00 91.88 380 GLY A CA 1
ATOM 3017 C C . GLY A 1 380 ? 21.647 6.778 -22.590 1.00 91.88 380 GLY A C 1
ATOM 3018 O O . GLY A 1 380 ? 21.505 7.588 -23.509 1.00 91.88 380 GLY A O 1
ATOM 3019 N N . GLN A 1 381 ? 21.587 5.462 -22.752 1.00 92.56 381 GLN A N 1
ATOM 3020 C CA . GLN A 1 381 ? 21.190 4.797 -23.981 1.00 92.56 381 GLN A CA 1
ATOM 3021 C C . GLN A 1 381 ? 20.227 3.655 -23.650 1.00 92.56 381 GLN A C 1
ATOM 3023 O O . GLN A 1 381 ? 20.521 2.835 -22.782 1.00 92.56 381 GLN A O 1
ATOM 3028 N N . ASN A 1 382 ? 19.111 3.590 -24.372 1.00 90.69 382 ASN A N 1
ATOM 3029 C CA . ASN A 1 382 ? 18.196 2.451 -24.361 1.00 90.69 382 ASN A CA 1
ATOM 3030 C C . ASN A 1 382 ? 18.234 1.746 -25.715 1.00 90.69 382 ASN A C 1
ATOM 3032 O O . ASN A 1 382 ? 18.311 2.416 -26.748 1.00 90.69 382 ASN A O 1
ATOM 3036 N N . MET A 1 383 ? 18.098 0.422 -25.709 1.00 90.06 383 MET A N 1
ATOM 3037 C CA . MET A 1 383 ? 17.956 -0.403 -26.906 1.00 90.06 383 MET A CA 1
ATOM 3038 C C . MET A 1 383 ? 16.771 -1.359 -26.760 1.00 90.06 383 MET A C 1
ATOM 3040 O O . MET A 1 383 ? 16.634 -2.037 -25.745 1.00 90.06 383 MET A O 1
ATOM 3044 N N . TYR A 1 384 ? 15.936 -1.408 -27.795 1.00 90.88 384 TYR A N 1
ATOM 3045 C CA . TYR A 1 384 ? 14.751 -2.253 -27.899 1.00 90.88 384 TYR A CA 1
ATOM 3046 C C . TYR A 1 384 ? 14.864 -3.110 -29.158 1.00 90.88 384 TYR A C 1
ATOM 3048 O O . TYR A 1 384 ? 15.229 -2.605 -30.226 1.00 90.88 384 TYR A O 1
ATOM 3056 N N . THR A 1 385 ? 14.558 -4.396 -29.028 1.00 90.25 385 THR A N 1
ATOM 3057 C CA . THR A 1 385 ? 14.687 -5.390 -30.096 1.00 90.25 385 THR A CA 1
ATOM 3058 C C . THR A 1 385 ? 13.484 -6.341 -30.063 1.00 90.25 385 THR A C 1
ATOM 3060 O O . THR A 1 385 ? 12.871 -6.495 -29.004 1.00 90.25 385 THR A O 1
ATOM 3063 N N . PRO A 1 386 ? 13.104 -6.959 -31.194 1.00 89.31 386 PRO A N 1
ATOM 3064 C CA . PRO A 1 386 ? 12.190 -8.100 -31.203 1.00 89.31 386 PRO A CA 1
ATOM 3065 C C . PRO A 1 386 ? 12.750 -9.289 -30.413 1.00 89.31 386 PRO A C 1
ATOM 3067 O O . PRO A 1 386 ? 13.957 -9.386 -30.193 1.00 89.31 386 PRO A O 1
ATOM 3070 N N . GLY A 1 387 ? 11.889 -10.247 -30.073 1.00 83.75 387 GLY A N 1
ATOM 3071 C CA . GLY A 1 387 ? 12.268 -11.454 -29.334 1.00 83.75 387 GLY A CA 1
ATOM 3072 C C . GLY A 1 387 ? 13.249 -12.380 -30.067 1.00 83.75 387 GLY A C 1
ATOM 3073 O O . GLY A 1 387 ? 13.995 -13.104 -29.412 1.00 83.75 387 GLY A O 1
ATOM 3074 N N . ASP A 1 388 ? 13.282 -12.364 -31.407 1.00 86.38 388 ASP A N 1
ATOM 3075 C CA . ASP A 1 388 ? 14.275 -13.099 -32.206 1.00 86.38 388 ASP A CA 1
ATOM 3076 C C . ASP A 1 388 ? 15.197 -12.136 -32.966 1.00 86.38 388 ASP A C 1
ATOM 3078 O O . ASP A 1 388 ? 14.882 -11.621 -34.045 1.00 86.38 388 ASP A O 1
ATOM 3082 N N . ILE A 1 389 ? 16.382 -11.915 -32.401 1.00 87.06 389 ILE A N 1
ATOM 3083 C CA . ILE A 1 389 ? 17.401 -11.013 -32.948 1.00 87.06 389 ILE A CA 1
ATOM 3084 C C . ILE A 1 389 ? 18.101 -11.556 -34.205 1.00 87.06 389 ILE A C 1
ATOM 3086 O O . ILE A 1 389 ? 18.793 -10.805 -34.901 1.00 87.06 389 ILE A O 1
ATOM 3090 N N . THR A 1 390 ? 17.944 -12.846 -34.516 1.00 87.94 390 THR A N 1
ATOM 3091 C CA . THR A 1 390 ? 18.655 -13.515 -35.620 1.00 87.94 390 THR A CA 1
ATOM 3092 C C . THR A 1 390 ? 17.961 -13.331 -36.973 1.00 87.94 390 THR A C 1
ATOM 3094 O O . THR A 1 390 ? 18.564 -13.564 -38.030 1.00 87.94 390 THR A O 1
ATOM 3097 N N . ILE A 1 391 ? 16.707 -12.869 -36.958 1.00 89.38 391 ILE A N 1
ATOM 3098 C CA . ILE A 1 391 ? 15.893 -12.619 -38.146 1.00 89.38 391 ILE A CA 1
ATOM 3099 C C . ILE A 1 391 ? 16.217 -11.233 -38.721 1.00 89.38 391 ILE A C 1
ATOM 3101 O O . ILE A 1 391 ? 15.983 -10.200 -38.097 1.00 89.38 391 ILE A O 1
ATOM 3105 N N . ALA A 1 392 ? 16.718 -11.215 -39.960 1.00 91.19 392 ALA A N 1
ATOM 3106 C CA . ALA A 1 392 ? 17.110 -9.986 -40.657 1.00 91.19 392 ALA A CA 1
ATOM 3107 C C . ALA A 1 392 ? 15.943 -9.219 -41.304 1.00 91.19 392 ALA A C 1
ATOM 3109 O O . ALA A 1 392 ? 16.076 -8.047 -41.645 1.00 91.19 392 ALA A O 1
ATOM 3110 N N . THR A 1 393 ? 14.807 -9.874 -41.535 1.00 91.88 393 THR A N 1
ATOM 3111 C CA . THR A 1 393 ? 13.624 -9.257 -42.154 1.00 91.88 393 THR A CA 1
ATOM 3112 C C . THR A 1 393 ? 12.741 -8.555 -41.116 1.00 91.88 393 THR A C 1
ATOM 3114 O O . THR A 1 393 ? 12.756 -8.966 -39.956 1.00 91.88 393 THR A O 1
ATOM 3117 N N . PRO A 1 394 ? 11.918 -7.559 -41.506 1.00 88.56 394 PRO A N 1
ATOM 3118 C CA . PRO A 1 394 ? 10.955 -6.931 -40.600 1.00 88.56 394 PRO A CA 1
ATOM 3119 C C . PRO A 1 394 ? 10.044 -7.948 -39.896 1.00 88.56 394 PRO A C 1
ATOM 3121 O O . PRO A 1 394 ? 9.447 -8.807 -40.548 1.00 88.56 394 PRO A O 1
ATOM 3124 N N . GLN A 1 395 ? 9.915 -7.816 -38.576 1.00 89.88 395 GLN A N 1
ATOM 3125 C CA . GLN A 1 395 ? 9.066 -8.650 -37.721 1.00 89.88 395 GLN A CA 1
ATOM 3126 C C . GLN A 1 395 ? 7.847 -7.834 -37.277 1.00 89.88 395 GLN A C 1
ATOM 3128 O O . GLN A 1 395 ? 7.817 -7.268 -36.194 1.00 89.88 395 GLN A O 1
ATOM 3133 N N . ASN A 1 396 ? 6.848 -7.713 -38.157 1.00 85.62 396 ASN A N 1
ATOM 3134 C CA . ASN A 1 396 ? 5.706 -6.800 -37.969 1.00 85.62 396 ASN A CA 1
ATOM 3135 C C . ASN A 1 396 ? 4.706 -7.234 -36.877 1.00 85.62 396 ASN A C 1
ATOM 3137 O O . ASN A 1 396 ? 3.748 -6.519 -36.612 1.00 85.62 396 ASN A O 1
ATOM 3141 N N . ASN A 1 397 ? 4.867 -8.430 -36.314 1.00 88.12 397 ASN A N 1
ATOM 3142 C CA . ASN A 1 397 ? 4.072 -8.965 -35.206 1.00 88.12 397 ASN A CA 1
ATOM 3143 C C . ASN A 1 397 ? 4.785 -8.819 -33.851 1.00 88.12 397 ASN A C 1
ATOM 3145 O O . ASN A 1 397 ? 4.355 -9.425 -32.873 1.00 88.12 397 ASN A O 1
ATOM 3149 N N . ASP A 1 398 ? 5.890 -8.080 -33.825 1.00 89.75 398 ASP A N 1
ATOM 3150 C CA . ASP A 1 398 ? 6.714 -7.824 -32.654 1.00 89.75 398 ASP A CA 1
ATOM 3151 C C . ASP A 1 398 ? 7.145 -6.347 -32.648 1.00 89.75 398 ASP A C 1
ATOM 3153 O O . ASP A 1 398 ? 6.861 -5.589 -33.584 1.00 89.75 398 ASP A O 1
ATOM 3157 N N . ARG A 1 399 ? 7.813 -5.907 -31.582 1.00 91.19 399 ARG A N 1
ATOM 3158 C CA . ARG A 1 399 ? 8.266 -4.524 -31.451 1.00 91.19 399 ARG A CA 1
ATOM 3159 C C . ARG A 1 399 ? 9.338 -4.153 -32.482 1.00 91.19 399 ARG A C 1
ATOM 3161 O O . ARG A 1 399 ? 10.212 -4.960 -32.795 1.00 91.19 399 ARG A O 1
ATOM 3168 N N . PRO A 1 400 ? 9.339 -2.904 -32.974 1.00 92.75 400 PRO A N 1
ATOM 3169 C CA . PRO A 1 400 ? 10.415 -2.385 -33.806 1.00 92.75 400 PRO A CA 1
ATOM 3170 C C . PRO A 1 400 ? 11.786 -2.412 -33.121 1.00 92.75 400 PRO A C 1
ATOM 3172 O O . PRO A 1 400 ? 11.915 -2.158 -31.924 1.00 92.75 400 PRO A O 1
ATOM 3175 N N . TRP A 1 401 ? 12.832 -2.589 -33.928 1.00 94.19 401 TRP A N 1
ATOM 3176 C CA . TRP A 1 401 ? 14.194 -2.273 -33.506 1.00 94.19 401 TRP A CA 1
ATOM 3177 C C . TRP A 1 401 ? 14.318 -0.771 -33.259 1.00 94.19 401 TRP A C 1
ATOM 3179 O O . TRP A 1 401 ? 13.919 0.044 -34.099 1.00 94.19 401 TRP A O 1
ATOM 3189 N N . ALA A 1 402 ? 14.899 -0.380 -32.132 1.00 95.31 402 ALA A N 1
ATOM 3190 C CA . ALA A 1 402 ? 15.119 1.023 -31.830 1.00 95.31 402 ALA A CA 1
ATOM 3191 C C . ALA A 1 402 ? 16.232 1.216 -30.807 1.00 95.31 402 ALA A C 1
ATOM 3193 O O . ALA A 1 402 ? 16.395 0.431 -29.879 1.00 95.31 402 ALA A O 1
ATOM 3194 N N . ALA A 1 403 ? 16.941 2.332 -30.930 1.00 94.81 403 ALA A N 1
ATOM 3195 C CA . ALA A 1 403 ? 17.810 2.832 -29.881 1.00 94.81 403 ALA A CA 1
ATOM 3196 C C . ALA A 1 403 ? 17.511 4.303 -29.607 1.00 94.81 403 ALA A C 1
ATOM 3198 O O . ALA A 1 403 ? 17.114 5.035 -30.517 1.00 94.81 403 ALA A O 1
ATOM 3199 N N . PHE A 1 404 ? 17.703 4.725 -28.361 1.00 95.44 404 PHE A N 1
ATOM 3200 C CA . PHE A 1 404 ? 17.549 6.107 -27.922 1.00 95.44 404 PHE A CA 1
ATOM 3201 C C . PHE A 1 404 ? 18.771 6.525 -27.123 1.00 95.44 404 PHE A C 1
ATOM 3203 O O . PHE A 1 404 ? 19.005 5.987 -26.047 1.00 95.44 404 PHE A O 1
ATOM 3210 N N . LEU A 1 405 ? 19.532 7.481 -27.649 1.00 96.12 405 LEU A N 1
ATOM 3211 C CA . LEU A 1 405 ? 20.668 8.092 -26.968 1.00 96.12 405 LEU A CA 1
ATOM 3212 C C . LEU A 1 405 ? 20.235 9.464 -26.468 1.00 96.12 405 LEU A C 1
ATOM 3214 O O . LEU A 1 405 ? 19.755 10.283 -27.256 1.00 96.12 405 LEU A O 1
ATOM 3218 N N . TYR A 1 406 ? 20.400 9.719 -25.175 1.00 95.12 406 TYR A N 1
ATOM 3219 C CA . TYR A 1 406 ? 19.841 10.909 -24.551 1.00 95.12 406 TYR A CA 1
ATOM 3220 C C . TYR A 1 406 ? 20.710 11.474 -23.439 1.00 95.12 406 TYR A C 1
ATOM 3222 O O . TYR A 1 406 ? 21.444 10.762 -22.755 1.00 95.12 406 TYR A O 1
ATOM 3230 N N . GLY A 1 407 ? 20.574 12.783 -23.254 1.00 94.88 407 GLY A N 1
ATOM 3231 C CA . GLY A 1 407 ? 21.042 13.506 -22.089 1.00 94.88 407 GLY A CA 1
ATOM 3232 C C . GLY A 1 407 ? 19.864 14.125 -21.347 1.00 94.88 407 GLY A C 1
ATOM 3233 O O . GLY A 1 407 ? 18.894 14.568 -21.966 1.00 94.88 407 GLY A O 1
ATOM 3234 N N . SER A 1 408 ? 19.965 14.188 -20.026 1.00 91.94 408 SER A N 1
ATOM 3235 C CA . SER A 1 408 ? 18.963 14.845 -19.197 1.00 91.94 408 SER A CA 1
ATOM 3236 C C . SER A 1 408 ? 19.580 15.801 -18.196 1.00 91.94 408 SER A C 1
ATOM 3238 O O . SER A 1 408 ? 20.686 15.571 -17.699 1.00 91.94 408 SER A O 1
ATOM 3240 N N . ALA A 1 409 ? 18.808 16.827 -17.865 1.00 90.50 409 ALA A N 1
ATOM 3241 C CA . ALA A 1 409 ? 19.044 17.729 -16.753 1.00 90.50 409 ALA A CA 1
ATOM 3242 C C . ALA A 1 409 ? 17.784 17.769 -15.894 1.00 90.50 409 ALA A C 1
ATOM 3244 O O . ALA A 1 409 ? 16.676 17.835 -16.432 1.00 90.50 409 ALA A O 1
ATOM 3245 N N . GLY A 1 410 ? 17.945 17.748 -14.579 1.00 88.19 410 GLY A N 1
ATOM 3246 C CA . GLY A 1 410 ? 16.806 17.802 -13.684 1.00 88.19 410 GLY A CA 1
ATOM 3247 C C . GLY A 1 410 ? 17.129 18.356 -12.312 1.00 88.19 410 GLY A C 1
ATOM 3248 O O . GLY A 1 410 ? 18.290 18.561 -11.942 1.00 88.19 410 GLY A O 1
ATOM 3249 N N . LEU A 1 411 ? 16.052 18.611 -11.586 1.00 87.88 411 LEU A N 1
ATOM 3250 C CA . LEU A 1 411 ? 16.042 19.108 -10.225 1.00 87.88 411 LEU A CA 1
ATOM 3251 C C . LEU A 1 411 ? 15.256 18.130 -9.373 1.00 87.88 411 LEU A C 1
ATOM 3253 O O . LEU A 1 411 ? 14.252 17.577 -9.822 1.00 87.88 411 LEU A O 1
ATOM 3257 N N . VAL A 1 412 ? 15.704 17.961 -8.142 1.00 87.69 412 VAL A N 1
ATOM 3258 C CA . VAL A 1 412 ? 14.955 17.261 -7.110 1.00 87.69 412 VAL A CA 1
ATOM 3259 C C . VAL A 1 412 ? 14.960 18.114 -5.856 1.00 87.69 412 VAL A C 1
ATOM 3261 O O . VAL A 1 412 ? 16.023 18.573 -5.435 1.00 87.69 412 VAL A O 1
ATOM 3264 N N . THR A 1 413 ? 13.788 18.324 -5.272 1.00 86.44 413 THR A N 1
ATOM 3265 C CA . THR A 1 413 ? 13.633 19.112 -4.049 1.00 86.44 413 THR A CA 1
ATOM 3266 C C . THR A 1 413 ? 12.774 18.351 -3.058 1.00 86.44 413 THR A C 1
ATOM 3268 O O . THR A 1 413 ? 11.769 17.751 -3.438 1.00 86.44 413 THR A O 1
ATOM 3271 N N . LEU A 1 414 ? 13.187 18.360 -1.794 1.00 84.94 414 LEU A N 1
ATOM 3272 C CA . LEU A 1 414 ? 12.392 17.896 -0.667 1.00 84.94 414 LEU A CA 1
ATOM 3273 C C . LEU A 1 414 ? 11.734 19.115 -0.015 1.00 84.94 414 LEU A C 1
ATOM 3275 O O . LEU A 1 414 ? 12.439 20.003 0.453 1.00 84.94 414 LEU A O 1
ATOM 3279 N N . SER A 1 415 ? 10.408 19.129 0.031 1.00 84.50 415 SER A N 1
ATOM 3280 C CA . SER A 1 415 ? 9.613 20.192 0.647 1.00 84.50 415 SER A CA 1
ATOM 3281 C C . SER A 1 415 ? 8.606 19.568 1.608 1.00 84.50 415 SER A C 1
ATOM 3283 O O . SER A 1 415 ? 7.843 18.677 1.225 1.00 84.50 415 SER A O 1
ATOM 3285 N N . ASP A 1 416 ? 8.597 20.001 2.863 1.00 85.06 416 ASP A N 1
ATOM 3286 C CA . ASP A 1 416 ? 7.792 19.422 3.939 1.00 85.06 416 ASP A CA 1
ATOM 3287 C C . ASP A 1 416 ? 7.929 17.880 4.001 1.00 85.06 416 ASP A C 1
ATOM 3289 O O . ASP A 1 416 ? 8.952 17.331 4.404 1.00 85.06 416 ASP A O 1
ATOM 3293 N N . ASN A 1 417 ? 6.891 17.154 3.573 1.00 82.31 417 ASN A N 1
ATOM 3294 C CA . ASN A 1 417 ? 6.805 15.691 3.582 1.00 82.31 417 ASN A CA 1
ATOM 3295 C C . ASN A 1 417 ? 6.752 15.080 2.172 1.00 82.31 417 ASN A C 1
ATOM 3297 O O . ASN A 1 417 ? 6.233 13.977 1.982 1.00 82.31 417 ASN A O 1
ATOM 3301 N N . HIS A 1 418 ? 7.221 15.802 1.154 1.00 85.88 418 HIS A N 1
ATOM 3302 C CA . HIS A 1 418 ? 7.193 15.321 -0.222 1.00 85.88 418 HIS A CA 1
ATOM 3303 C C . HIS A 1 418 ? 8.444 15.700 -1.008 1.00 85.88 418 HIS A C 1
ATOM 3305 O O . HIS A 1 418 ? 9.110 16.689 -0.730 1.00 85.88 418 HIS A O 1
ATOM 3311 N N . VAL A 1 419 ? 8.764 14.879 -2.003 1.00 86.19 419 VAL A N 1
ATOM 3312 C CA . VAL A 1 419 ? 9.885 15.091 -2.917 1.00 86.19 419 VAL A CA 1
ATOM 3313 C C . VAL A 1 419 ? 9.330 15.277 -4.314 1.00 86.19 419 VAL A C 1
ATOM 3315 O O . VAL A 1 419 ? 8.675 14.368 -4.833 1.00 86.19 419 VAL A O 1
ATOM 3318 N N . ASP A 1 420 ? 9.623 16.414 -4.929 1.00 88.00 420 ASP A N 1
ATOM 3319 C CA . ASP A 1 420 ? 9.351 16.642 -6.340 1.00 88.00 420 ASP A CA 1
ATOM 3320 C C . ASP A 1 420 ? 10.617 16.497 -7.173 1.00 88.00 420 ASP A C 1
ATOM 3322 O O . ASP A 1 420 ? 11.698 16.942 -6.793 1.00 88.00 420 ASP A O 1
ATOM 3326 N N . GLU A 1 421 ? 10.459 15.898 -8.345 1.00 87.94 421 GLU A N 1
ATOM 3327 C CA . GLU A 1 421 ? 11.498 15.757 -9.352 1.00 87.94 421 GLU A CA 1
ATOM 3328 C C . GLU A 1 421 ? 10.980 16.282 -10.687 1.00 87.94 421 GLU A C 1
ATOM 3330 O O . GLU A 1 421 ? 9.901 15.894 -11.142 1.00 87.94 421 GLU A O 1
ATOM 3335 N N . VAL A 1 422 ? 11.762 17.153 -11.323 1.00 88.12 422 VAL A N 1
ATOM 3336 C CA . VAL A 1 422 ? 11.498 17.672 -12.668 1.00 88.12 422 VAL A CA 1
ATOM 3337 C C . VAL A 1 422 ? 12.706 17.374 -13.542 1.00 88.12 422 VAL A C 1
ATOM 3339 O O . VAL A 1 422 ? 13.830 17.732 -13.199 1.00 88.12 422 VAL A O 1
ATOM 3342 N N . GLU A 1 423 ? 12.483 16.743 -14.693 1.00 89.06 423 GLU A N 1
ATOM 3343 C CA . GLU A 1 423 ? 13.548 16.360 -15.623 1.00 89.06 423 GLU A CA 1
ATOM 3344 C C . GLU A 1 423 ? 13.191 16.754 -17.058 1.00 89.06 423 GLU A C 1
ATOM 3346 O O . GLU A 1 423 ? 12.112 16.428 -17.563 1.00 89.06 423 GLU A O 1
ATOM 3351 N N . LEU A 1 424 ? 14.136 17.408 -17.734 1.00 91.19 424 LEU A N 1
ATOM 3352 C CA . LEU A 1 424 ? 14.132 17.598 -19.177 1.00 91.19 424 LEU A CA 1
ATOM 3353 C C . LEU A 1 424 ? 15.116 16.614 -19.806 1.00 91.19 424 LEU A C 1
ATOM 3355 O O . LEU A 1 424 ? 16.321 16.679 -19.559 1.00 91.19 424 LEU A O 1
ATOM 3359 N N . THR A 1 425 ? 14.603 15.746 -20.669 1.00 93.94 425 THR A N 1
ATOM 3360 C CA . THR A 1 425 ? 15.392 14.798 -21.455 1.00 93.94 425 THR A CA 1
ATOM 3361 C C . THR A 1 425 ? 15.383 15.209 -22.917 1.00 93.94 425 THR A C 1
ATOM 3363 O O . THR A 1 425 ? 14.316 15.394 -23.504 1.00 93.94 425 THR A O 1
ATOM 3366 N N . LEU A 1 426 ? 16.567 15.293 -23.520 1.00 97.12 426 LEU A N 1
ATOM 3367 C CA . LEU A 1 426 ? 16.762 15.536 -24.945 1.00 97.12 426 LEU A CA 1
ATOM 3368 C C . LEU A 1 426 ? 17.625 14.423 -25.538 1.00 97.12 426 LEU A C 1
ATOM 3370 O O . LEU A 1 426 ? 18.595 13.982 -24.925 1.00 97.12 426 LEU A O 1
ATOM 3374 N N . GLY A 1 427 ? 17.307 13.975 -26.745 1.00 97.19 427 GLY A N 1
ATOM 3375 C CA . GLY A 1 427 ? 18.063 12.896 -27.370 1.00 97.19 427 GLY A CA 1
ATOM 3376 C C . GLY A 1 427 ? 17.709 12.661 -28.825 1.00 97.19 427 GLY A C 1
ATOM 3377 O O . GLY A 1 427 ? 17.076 13.493 -29.474 1.00 97.19 427 GLY A O 1
ATOM 3378 N N . VAL A 1 428 ? 18.115 11.505 -29.334 1.00 98.12 428 VAL A N 1
ATOM 3379 C CA . VAL A 1 428 ? 17.807 11.056 -30.692 1.00 98.12 428 VAL A CA 1
ATOM 3380 C C . VAL A 1 428 ? 17.435 9.579 -30.685 1.00 98.12 428 VAL A C 1
ATOM 3382 O O . VAL A 1 428 ? 18.114 8.771 -30.053 1.00 98.12 428 VAL A O 1
ATOM 3385 N N . VAL A 1 429 ? 16.346 9.235 -31.371 1.00 97.69 429 VAL A N 1
ATOM 3386 C CA . VAL A 1 429 ? 15.958 7.849 -31.676 1.00 97.69 429 VAL A CA 1
ATOM 3387 C C . VAL A 1 429 ? 16.473 7.469 -33.053 1.00 97.69 429 VAL A C 1
ATOM 3389 O O . VAL A 1 429 ? 16.444 8.315 -33.938 1.00 97.69 429 VAL A O 1
ATOM 3392 N N . GLY A 1 430 ? 16.888 6.217 -33.250 1.00 96.50 430 GLY A N 1
ATOM 3393 C CA . GLY A 1 430 ? 17.254 5.643 -34.553 1.00 96.50 430 GLY A CA 1
ATOM 3394 C C . GLY A 1 430 ? 18.761 5.413 -34.726 1.00 96.50 430 GLY A C 1
ATOM 3395 O O . GLY A 1 430 ? 19.483 5.389 -33.731 1.00 96.50 430 GLY A O 1
ATOM 3396 N N . PRO A 1 431 ? 19.277 5.276 -35.966 1.00 96.88 431 PRO A N 1
ATOM 3397 C CA . PRO A 1 431 ? 20.683 4.935 -36.214 1.00 96.88 431 PRO A CA 1
ATOM 3398 C C . PRO A 1 431 ? 21.707 5.866 -35.548 1.00 96.88 431 PRO A C 1
ATOM 3400 O O . PRO A 1 431 ? 22.775 5.423 -35.133 1.00 96.88 431 PRO A O 1
ATOM 3403 N N . ALA A 1 432 ? 21.384 7.154 -35.398 1.00 97.19 432 ALA A N 1
ATOM 3404 C CA . ALA A 1 432 ? 22.236 8.131 -34.715 1.00 97.19 432 ALA A CA 1
ATOM 3405 C C . ALA A 1 432 ? 22.375 7.876 -33.202 1.00 97.19 432 ALA A C 1
ATOM 3407 O O . ALA A 1 432 ? 23.232 8.481 -32.563 1.00 97.19 432 ALA A O 1
ATOM 3408 N N . ALA A 1 433 ? 21.555 6.992 -32.632 1.00 96.62 433 ALA A N 1
ATOM 3409 C CA . ALA A 1 433 ? 21.695 6.513 -31.266 1.00 96.62 433 ALA A CA 1
ATOM 3410 C C . ALA A 1 433 ? 22.689 5.348 -31.135 1.00 96.62 433 ALA A C 1
ATOM 3412 O O . ALA A 1 433 ? 22.922 4.911 -30.016 1.00 96.62 433 ALA A O 1
ATOM 3413 N N . PHE A 1 434 ? 23.277 4.853 -32.233 1.00 95.19 434 PHE A N 1
ATOM 3414 C CA . PHE A 1 434 ? 24.331 3.827 -32.252 1.00 95.19 434 PHE A CA 1
ATOM 3415 C C . PHE A 1 434 ? 23.962 2.475 -31.614 1.00 95.19 434 PHE A C 1
ATOM 3417 O O . PHE A 1 434 ? 24.839 1.784 -31.100 1.00 95.19 434 PHE A O 1
ATOM 3424 N N . GLY A 1 435 ? 22.684 2.081 -31.648 1.00 91.00 435 GLY A N 1
ATOM 3425 C CA . GLY A 1 435 ? 22.228 0.821 -31.047 1.00 91.00 435 GLY A CA 1
ATOM 3426 C C . GLY A 1 435 ? 22.918 -0.421 -31.618 1.00 91.00 435 GLY A C 1
ATOM 3427 O O . GLY A 1 435 ? 23.476 -1.218 -30.873 1.00 91.00 435 GLY A O 1
ATOM 3428 N N . GLU A 1 436 ? 22.967 -0.519 -32.947 1.00 90.81 436 GLU A N 1
ATOM 3429 C CA . GLU A 1 436 ? 23.619 -1.615 -33.679 1.00 90.81 436 GLU A CA 1
ATOM 3430 C C . GLU A 1 436 ? 25.066 -1.836 -33.235 1.00 90.81 436 GLU A C 1
ATOM 3432 O O . GLU A 1 436 ? 25.417 -2.911 -32.757 1.00 90.81 436 GLU A O 1
ATOM 3437 N N . ILE A 1 437 ? 25.880 -0.779 -33.291 1.00 90.06 437 ILE A N 1
ATOM 3438 C CA . ILE A 1 437 ? 27.304 -0.831 -32.942 1.00 90.06 437 ILE A CA 1
ATOM 3439 C C . ILE A 1 437 ? 27.498 -1.307 -31.497 1.00 90.06 437 ILE A C 1
ATOM 3441 O O . ILE A 1 437 ? 28.397 -2.102 -31.218 1.00 90.06 437 ILE A O 1
ATOM 3445 N N . VAL A 1 438 ? 26.679 -0.803 -30.567 1.00 88.56 438 VAL A N 1
ATOM 3446 C CA . VAL A 1 438 ? 26.795 -1.156 -29.148 1.00 88.56 438 VAL A CA 1
ATOM 3447 C C . VAL A 1 438 ? 26.394 -2.610 -28.919 1.00 88.56 438 VAL A C 1
ATOM 3449 O O . VAL A 1 438 ? 27.157 -3.344 -28.290 1.00 88.56 438 VAL A O 1
ATOM 3452 N N . GLN A 1 439 ? 25.245 -3.046 -29.444 1.00 85.19 439 GLN A N 1
ATOM 3453 C CA . GLN A 1 439 ? 24.784 -4.421 -29.259 1.00 85.19 439 GLN A CA 1
ATOM 3454 C C . GLN A 1 439 ? 25.747 -5.423 -29.902 1.00 85.19 439 GLN A C 1
ATOM 3456 O O . GLN A 1 439 ? 26.152 -6.376 -29.240 1.00 85.19 439 GLN A O 1
ATOM 3461 N N . GLU A 1 440 ? 26.178 -5.194 -31.146 1.00 85.25 440 GLU A N 1
ATOM 3462 C CA . GLU A 1 440 ? 27.132 -6.073 -31.829 1.00 85.25 440 GLU A CA 1
ATOM 3463 C C . GLU A 1 440 ? 28.433 -6.218 -31.039 1.00 85.25 440 GLU A C 1
ATOM 3465 O O . GLU A 1 440 ? 28.924 -7.333 -30.856 1.00 85.25 440 GLU A O 1
ATOM 3470 N N . LYS A 1 441 ? 28.968 -5.113 -30.502 1.00 84.75 441 LYS A N 1
ATOM 3471 C CA . LYS A 1 441 ? 30.204 -5.153 -29.716 1.00 84.75 441 LYS A CA 1
ATOM 3472 C C . LYS A 1 441 ? 30.036 -5.934 -28.415 1.00 84.75 441 LYS A C 1
ATOM 3474 O O . LYS A 1 441 ? 30.938 -6.678 -28.030 1.00 84.75 441 LYS A O 1
ATOM 3479 N N . VAL A 1 442 ? 28.904 -5.773 -27.732 1.00 80.50 442 VAL A N 1
ATOM 3480 C CA . VAL A 1 442 ? 28.597 -6.535 -26.514 1.00 80.50 442 VAL A CA 1
ATOM 3481 C C . VAL A 1 442 ? 28.436 -8.023 -26.838 1.00 80.50 442 VAL A C 1
ATOM 3483 O O . VAL A 1 442 ? 29.013 -8.856 -26.142 1.00 80.50 442 VAL A O 1
ATOM 3486 N N . HIS A 1 443 ? 27.733 -8.367 -27.920 1.00 80.00 443 HIS A N 1
ATOM 3487 C CA . HIS A 1 443 ? 27.502 -9.755 -28.332 1.00 80.00 443 HIS A CA 1
ATOM 3488 C C . HIS A 1 443 ? 28.796 -10.446 -28.781 1.00 80.00 443 HIS A C 1
ATOM 3490 O O . HIS A 1 443 ? 29.011 -11.615 -28.460 1.00 80.00 443 HIS A O 1
ATOM 3496 N N . GLU A 1 444 ? 29.700 -9.712 -29.437 1.00 79.62 444 GLU A N 1
ATOM 3497 C CA . GLU A 1 444 ? 31.049 -10.177 -29.781 1.00 79.62 444 GLU A CA 1
ATOM 3498 C C . GLU A 1 444 ? 31.855 -10.533 -28.522 1.00 79.62 444 GLU A C 1
ATOM 3500 O O . GLU A 1 444 ? 32.477 -11.592 -28.459 1.00 79.62 444 GLU A O 1
ATOM 3505 N N . VAL A 1 445 ? 31.823 -9.675 -27.495 1.00 76.62 445 VAL A N 1
ATOM 3506 C CA . VAL A 1 445 ? 32.549 -9.901 -26.232 1.00 76.62 445 VAL A CA 1
ATOM 3507 C C . VAL A 1 445 ? 31.963 -11.071 -25.439 1.00 76.62 445 VAL A C 1
ATOM 3509 O O . VAL A 1 445 ? 32.714 -11.835 -24.833 1.00 76.62 445 VAL A O 1
ATOM 3512 N N . LEU A 1 446 ? 30.637 -11.217 -25.439 1.00 74.50 446 LEU A N 1
ATOM 3513 C CA . LEU A 1 446 ? 29.932 -12.281 -24.720 1.00 74.50 446 LEU A CA 1
ATOM 3514 C C . LEU A 1 446 ? 29.861 -13.603 -25.501 1.00 74.50 446 LEU A C 1
ATOM 3516 O O . LEU A 1 446 ? 29.445 -14.613 -24.935 1.00 74.50 446 LEU A O 1
ATOM 3520 N N . ASN A 1 447 ? 30.301 -13.616 -26.764 1.00 77.00 447 ASN A N 1
ATOM 3521 C CA . ASN A 1 447 ? 30.255 -14.768 -27.666 1.00 77.00 447 ASN A CA 1
ATOM 3522 C C . ASN A 1 447 ? 28.841 -15.379 -27.780 1.00 77.00 447 ASN A C 1
ATOM 3524 O O . ASN A 1 447 ? 28.654 -16.588 -27.618 1.00 77.00 447 ASN A O 1
ATOM 3528 N N . VAL A 1 448 ? 27.855 -14.518 -28.042 1.00 79.69 448 VAL A N 1
ATOM 3529 C CA . VAL A 1 448 ? 26.440 -14.869 -28.264 1.00 79.69 448 VAL A CA 1
ATOM 3530 C C . VAL A 1 448 ? 26.004 -14.522 -29.695 1.00 79.69 448 VAL A C 1
ATOM 3532 O O . VAL A 1 448 ? 26.782 -13.956 -30.467 1.00 79.69 448 VAL A O 1
ATOM 3535 N N . ASP A 1 449 ? 24.775 -14.888 -30.070 1.00 80.56 449 ASP A N 1
ATOM 3536 C CA . ASP A 1 449 ? 24.258 -14.713 -31.432 1.00 80.56 449 ASP A CA 1
ATOM 3537 C C . ASP A 1 449 ? 24.314 -13.256 -31.912 1.00 80.56 449 ASP A C 1
ATOM 3539 O O . ASP A 1 449 ? 24.006 -12.317 -31.180 1.00 80.56 449 ASP A O 1
ATOM 3543 N N . THR A 1 450 ? 24.703 -13.058 -33.172 1.00 83.00 450 THR A N 1
ATOM 3544 C CA . THR A 1 450 ? 24.822 -11.723 -33.773 1.00 83.00 450 THR A CA 1
ATOM 3545 C C . THR A 1 450 ? 23.446 -11.186 -34.183 1.00 83.00 450 THR A C 1
ATOM 3547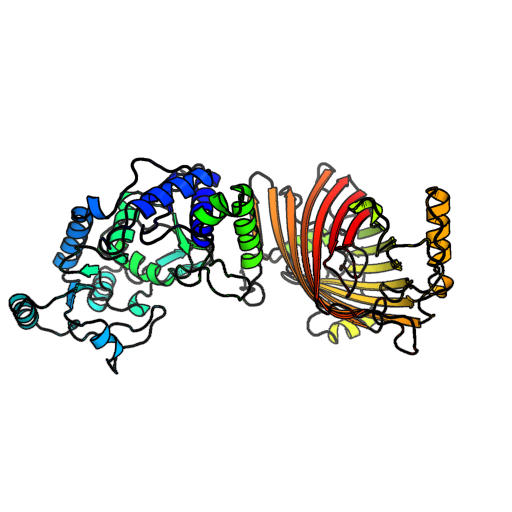 O O . THR A 1 450 ? 22.746 -11.877 -34.934 1.00 83.00 450 THR A O 1
ATOM 3550 N N . PRO A 1 451 ? 23.063 -9.963 -33.769 1.00 88.12 451 PRO A N 1
ATOM 3551 C CA . PRO A 1 451 ? 21.810 -9.347 -34.195 1.00 88.12 451 PRO A CA 1
ATOM 3552 C C . PRO A 1 451 ? 21.850 -9.034 -35.697 1.00 88.12 451 PRO A C 1
ATOM 3554 O O . PRO A 1 451 ? 22.861 -8.562 -36.208 1.00 88.12 451 PRO A O 1
ATOM 3557 N N . ARG A 1 452 ? 20.761 -9.300 -36.429 1.00 90.19 452 ARG A N 1
ATOM 3558 C CA . ARG A 1 452 ? 20.708 -9.112 -37.898 1.00 90.19 452 ARG A CA 1
ATOM 3559 C C . ARG A 1 452 ? 19.616 -8.162 -38.385 1.00 90.19 452 ARG A C 1
ATOM 3561 O O . ARG A 1 452 ? 19.487 -7.961 -39.588 1.00 90.19 452 ARG A O 1
ATOM 3568 N N . GLY A 1 453 ? 18.807 -7.611 -37.481 1.00 91.25 453 GLY A N 1
ATOM 3569 C CA . GLY A 1 453 ? 17.607 -6.848 -37.835 1.00 91.25 453 GLY A CA 1
ATOM 3570 C C . GLY A 1 453 ? 17.744 -5.321 -37.810 1.00 91.25 453 GLY A C 1
ATOM 3571 O O . GLY A 1 453 ? 16.772 -4.649 -38.159 1.00 91.25 453 GLY A O 1
ATOM 3572 N N . TRP A 1 454 ? 18.906 -4.766 -37.434 1.00 93.50 454 TRP A N 1
ATOM 3573 C CA . TRP A 1 454 ? 19.109 -3.322 -37.209 1.00 93.50 454 TRP A CA 1
ATOM 3574 C C . TRP A 1 454 ? 18.846 -2.426 -38.428 1.00 93.50 454 TRP A C 1
ATOM 3576 O O . TRP A 1 454 ? 18.460 -1.267 -38.252 1.00 93.50 454 TRP A O 1
ATOM 3586 N N . ASP A 1 455 ? 18.934 -2.954 -39.650 1.00 93.38 455 ASP A N 1
ATOM 3587 C CA . ASP A 1 455 ? 18.527 -2.248 -40.876 1.00 93.38 455 ASP A CA 1
ATOM 3588 C C . ASP A 1 455 ? 17.038 -1.832 -40.864 1.00 93.38 455 ASP A C 1
ATOM 3590 O O . ASP A 1 455 ? 16.633 -0.848 -41.498 1.00 93.38 455 ASP A O 1
ATOM 3594 N N . ASN A 1 456 ? 16.208 -2.546 -40.095 1.00 92.81 456 ASN A N 1
ATOM 3595 C CA . ASN A 1 456 ? 14.766 -2.320 -39.987 1.00 92.81 456 ASN A CA 1
ATOM 3596 C C . ASN A 1 456 ? 14.376 -1.387 -38.830 1.00 92.81 456 ASN A C 1
ATOM 3598 O O . ASN A 1 456 ? 13.187 -1.213 -38.568 1.00 92.81 456 ASN A O 1
ATOM 3602 N N . GLN A 1 457 ? 15.346 -0.774 -38.145 1.00 95.25 457 GLN A N 1
ATOM 3603 C CA . GLN A 1 457 ? 15.073 0.082 -36.992 1.00 95.25 457 GLN A CA 1
ATOM 3604 C C . GLN A 1 457 ? 14.295 1.363 -37.330 1.00 95.25 457 GLN A C 1
ATOM 3606 O O . GLN A 1 457 ? 14.264 1.834 -38.484 1.00 95.25 457 GLN A O 1
ATOM 3611 N N . LEU A 1 458 ? 13.710 1.954 -36.282 1.00 96.69 458 LEU A N 1
ATOM 3612 C CA . LEU A 1 458 ? 13.123 3.294 -36.309 1.00 96.69 458 LEU A CA 1
ATOM 3613 C C . LEU A 1 458 ? 14.116 4.326 -36.853 1.00 96.69 458 LEU A C 1
ATOM 3615 O O . LEU A 1 458 ? 15.330 4.197 -36.728 1.00 96.69 458 LEU A O 1
ATOM 3619 N N . LYS A 1 459 ? 13.608 5.376 -37.492 1.00 96.94 459 LYS A N 1
ATOM 3620 C CA . LYS A 1 459 ? 14.442 6.373 -38.172 1.00 96.94 459 LYS A CA 1
ATOM 3621 C C . LYS A 1 459 ? 14.876 7.483 -37.222 1.00 96.94 459 LYS A C 1
ATOM 3623 O O . LYS A 1 459 ? 14.234 7.728 -36.205 1.00 96.94 459 LYS A O 1
ATOM 3628 N N . ASN A 1 460 ? 15.941 8.186 -37.623 1.00 98.06 460 ASN A N 1
ATOM 3629 C CA . ASN A 1 460 ? 16.468 9.338 -36.896 1.00 98.06 460 ASN A CA 1
ATOM 3630 C C . ASN A 1 460 ? 15.376 10.370 -36.601 1.00 98.06 460 ASN A C 1
ATOM 3632 O O . ASN A 1 460 ? 14.821 10.972 -37.526 1.00 98.06 460 ASN A O 1
ATOM 3636 N N . GLU A 1 461 ? 15.120 10.596 -35.316 1.00 98.00 461 GLU A N 1
ATOM 3637 C CA . GLU A 1 461 ? 14.161 11.579 -34.827 1.00 98.00 461 GLU A CA 1
ATOM 3638 C C . GLU A 1 461 ? 14.666 12.229 -33.534 1.00 98.00 461 GLU A C 1
ATOM 3640 O O . GLU A 1 461 ? 15.053 11.511 -32.608 1.00 98.00 461 GLU A O 1
ATOM 3645 N N . PRO A 1 462 ? 14.668 13.573 -33.440 1.00 98.00 462 PRO A N 1
ATOM 3646 C CA . PRO A 1 462 ? 14.967 14.247 -32.185 1.00 98.00 462 PRO A CA 1
ATOM 3647 C C . PRO A 1 462 ? 13.885 13.930 -31.149 1.00 98.00 462 PRO A C 1
ATOM 3649 O O . PRO A 1 462 ? 12.692 14.046 -31.423 1.00 98.00 462 PRO A O 1
ATOM 3652 N N . GLY A 1 463 ? 14.310 13.545 -29.953 1.00 96.44 463 GLY A N 1
ATOM 3653 C CA . GLY A 1 463 ? 13.451 13.258 -28.815 1.00 96.44 463 GLY A CA 1
ATOM 3654 C C . GLY A 1 463 ? 13.502 14.367 -27.779 1.00 96.44 463 GLY A C 1
ATOM 3655 O O . GLY A 1 463 ? 14.586 14.834 -27.431 1.00 96.44 463 GLY A O 1
ATOM 3656 N N . ALA A 1 464 ? 12.340 14.744 -27.258 1.00 96.25 464 ALA A N 1
ATOM 3657 C CA . ALA A 1 464 ? 12.204 15.609 -26.099 1.00 96.25 464 ALA A CA 1
ATOM 3658 C C . ALA A 1 464 ? 11.139 15.049 -25.152 1.00 96.25 464 ALA A C 1
ATOM 3660 O O . ALA A 1 464 ? 10.066 14.622 -25.589 1.00 96.25 464 ALA A O 1
ATOM 3661 N N . ILE A 1 465 ? 11.443 15.049 -23.856 1.00 93.56 465 ILE A N 1
ATOM 3662 C CA . ILE A 1 465 ? 10.526 14.635 -22.792 1.00 93.56 465 ILE A CA 1
ATOM 3663 C C . ILE A 1 465 ? 10.673 15.615 -21.637 1.00 93.56 465 ILE A C 1
ATOM 3665 O O . ILE A 1 465 ? 11.786 15.867 -21.180 1.00 93.56 465 ILE A O 1
ATOM 3669 N N . VAL A 1 466 ? 9.550 16.118 -21.137 1.00 91.50 466 VAL A N 1
ATOM 3670 C CA . VAL A 1 466 ? 9.471 16.761 -19.825 1.00 91.50 466 VAL A CA 1
ATOM 3671 C C . VAL A 1 466 ? 8.780 15.795 -18.883 1.00 91.50 466 VAL A C 1
ATOM 3673 O O . VAL A 1 466 ? 7.738 15.227 -19.212 1.00 91.50 466 VAL A O 1
ATOM 3676 N N . SER A 1 467 ? 9.395 15.563 -17.734 1.00 90.06 467 SER A N 1
ATOM 3677 C CA . SER A 1 467 ? 8.915 14.630 -16.726 1.00 90.06 467 SER A CA 1
ATOM 3678 C C . SER A 1 467 ? 8.764 15.328 -15.388 1.00 90.06 467 SER A C 1
ATOM 3680 O O . SER A 1 467 ? 9.636 16.103 -15.007 1.00 90.06 467 SER A O 1
ATOM 3682 N N . TRP A 1 468 ? 7.686 15.014 -14.680 1.00 89.62 468 TRP A N 1
ATOM 3683 C CA . TRP A 1 468 ? 7.470 15.419 -13.299 1.00 89.62 468 TRP A CA 1
ATOM 3684 C C . TRP A 1 468 ? 7.072 14.204 -12.465 1.00 89.62 468 TRP A C 1
ATOM 3686 O O . TRP A 1 468 ? 6.285 13.363 -12.914 1.00 89.62 468 TRP A O 1
ATOM 3696 N N . ARG A 1 469 ? 7.607 14.118 -11.250 1.00 88.00 469 ARG A N 1
ATOM 3697 C CA . ARG A 1 469 ? 7.245 13.107 -10.260 1.00 88.00 469 ARG A CA 1
ATOM 3698 C C . ARG A 1 469 ? 7.122 13.756 -8.899 1.00 88.00 469 ARG A C 1
ATOM 3700 O O . ARG A 1 469 ? 8.003 14.510 -8.509 1.00 88.00 469 ARG A O 1
ATOM 3707 N N . ARG A 1 470 ? 6.099 13.355 -8.153 1.00 89.25 470 ARG A N 1
ATOM 3708 C CA . ARG A 1 470 ? 5.990 13.629 -6.724 1.00 89.25 470 ARG A CA 1
ATOM 3709 C C . ARG A 1 470 ? 5.970 12.333 -5.941 1.00 89.25 470 ARG A C 1
ATOM 3711 O O . ARG A 1 470 ? 5.267 11.390 -6.309 1.00 89.25 470 ARG A O 1
ATOM 3718 N N . ARG A 1 471 ? 6.738 12.296 -4.861 1.00 88.69 471 ARG A N 1
ATOM 3719 C CA . ARG A 1 471 ? 6.826 11.182 -3.915 1.00 88.69 471 ARG A CA 1
ATOM 3720 C C . ARG A 1 471 ? 6.487 11.699 -2.528 1.00 88.69 471 ARG A C 1
ATOM 3722 O O . ARG A 1 471 ? 6.815 12.839 -2.219 1.00 88.69 471 ARG A O 1
ATOM 3729 N N . TRP A 1 472 ? 5.893 10.860 -1.691 1.00 86.31 472 TRP A N 1
ATOM 3730 C CA . TRP A 1 472 ? 5.618 11.184 -0.289 1.00 86.31 472 TRP A CA 1
ATOM 3731 C C . TRP A 1 472 ? 6.363 10.217 0.632 1.00 86.31 472 TRP A C 1
ATOM 3733 O O . TRP A 1 472 ? 5.770 9.243 1.120 1.00 86.31 472 TRP A O 1
ATOM 3743 N N . PRO A 1 473 ? 7.678 10.426 0.836 1.00 78.56 473 PRO A N 1
ATOM 3744 C CA . PRO A 1 473 ? 8.437 9.633 1.790 1.00 78.56 473 PRO A CA 1
ATOM 3745 C C . PRO A 1 473 ? 7.810 9.767 3.175 1.00 78.56 473 PRO A C 1
ATOM 3747 O O . PRO A 1 473 ? 7.363 10.842 3.560 1.00 78.56 473 PRO A O 1
ATOM 3750 N N . GLY A 1 474 ? 7.739 8.662 3.906 1.00 70.19 474 GLY A N 1
ATOM 3751 C CA . GLY A 1 474 ? 7.247 8.676 5.280 1.00 70.19 474 GLY A CA 1
ATOM 3752 C C . GLY A 1 474 ? 5.734 8.766 5.463 1.00 70.19 474 GLY A C 1
ATOM 3753 O O . GLY A 1 474 ? 5.259 8.973 6.576 1.00 70.19 474 GLY A O 1
ATOM 3754 N N . THR A 1 475 ? 4.947 8.540 4.402 1.00 72.31 475 THR A N 1
ATOM 3755 C CA . THR A 1 475 ? 3.476 8.457 4.520 1.00 72.31 475 THR A CA 1
ATOM 3756 C C . THR A 1 475 ? 3.049 7.343 5.484 1.00 72.31 475 THR A C 1
ATOM 3758 O O . THR A 1 475 ? 2.117 7.509 6.267 1.00 72.31 475 THR A O 1
ATOM 3761 N N . TYR A 1 476 ? 3.733 6.196 5.429 1.00 73.62 476 TYR A N 1
ATOM 3762 C CA . TYR A 1 476 ? 3.539 5.104 6.377 1.00 73.62 476 TYR A CA 1
ATOM 3763 C C . TYR A 1 476 ? 4.886 4.573 6.826 1.00 73.62 476 TYR A C 1
ATOM 3765 O O . TYR A 1 476 ? 5.715 4.189 6.001 1.00 73.62 476 TYR A O 1
ATOM 3773 N N . GLU A 1 477 ? 5.075 4.512 8.137 1.00 74.81 477 GLU A N 1
ATOM 3774 C CA . GLU A 1 477 ? 6.339 4.131 8.747 1.00 74.81 477 GLU A CA 1
ATOM 3775 C C . GLU A 1 477 ? 6.089 3.205 9.935 1.00 74.81 477 GLU A C 1
ATOM 3777 O O . GLU A 1 477 ? 5.166 3.406 10.727 1.00 74.81 477 GLU A O 1
ATOM 3782 N N . ALA A 1 478 ? 6.916 2.174 10.070 1.00 75.19 478 ALA A N 1
ATOM 3783 C CA . ALA A 1 478 ? 6.884 1.277 11.212 1.00 75.19 478 ALA A CA 1
ATOM 3784 C C . ALA A 1 478 ? 8.300 0.838 11.588 1.00 75.19 478 ALA A C 1
ATOM 3786 O O . ALA A 1 478 ? 9.014 0.241 10.783 1.00 75.19 478 ALA A O 1
ATOM 3787 N N . ALA A 1 479 ? 8.685 1.070 12.842 1.00 75.50 479 ALA A N 1
ATOM 3788 C CA . ALA A 1 479 ? 9.919 0.542 13.409 1.00 75.50 479 ALA A CA 1
ATOM 3789 C C . ALA A 1 479 ? 9.645 -0.764 14.168 1.00 75.50 479 ALA A C 1
ATOM 3791 O O . ALA A 1 479 ? 8.717 -0.843 14.975 1.00 75.50 479 ALA A O 1
ATOM 3792 N N . PHE A 1 480 ? 10.460 -1.795 13.944 1.00 70.06 480 PHE A N 1
ATOM 3793 C CA . PHE A 1 480 ? 10.350 -3.072 14.651 1.00 70.06 480 PHE A CA 1
ATOM 3794 C C . PHE A 1 480 ? 11.698 -3.789 14.715 1.00 70.06 480 PHE A C 1
ATOM 3796 O O . PHE A 1 480 ? 12.394 -3.925 13.717 1.00 70.06 480 PHE A O 1
ATOM 3803 N N . GLY A 1 481 ? 12.074 -4.287 15.896 1.00 71.75 481 GLY A N 1
ATOM 3804 C CA . GLY A 1 481 ? 13.230 -5.183 16.040 1.00 71.75 481 GLY A CA 1
ATOM 3805 C C . GLY A 1 481 ? 14.569 -4.633 15.525 1.00 71.75 481 GLY A C 1
ATOM 3806 O O . GLY A 1 481 ? 15.389 -5.423 15.074 1.00 71.75 481 GLY A O 1
ATOM 3807 N N . GLY A 1 482 ? 14.785 -3.311 15.567 1.00 76.56 482 GLY A N 1
ATOM 3808 C CA . GLY A 1 482 ? 15.987 -2.661 15.014 1.00 76.56 482 GLY A CA 1
ATOM 3809 C C . GLY A 1 482 ? 15.920 -2.370 13.510 1.00 76.56 482 GLY A C 1
ATOM 3810 O O . GLY A 1 482 ? 16.882 -1.859 12.940 1.00 76.56 482 GLY A O 1
ATOM 3811 N N . PHE A 1 483 ? 14.785 -2.660 12.878 1.00 80.62 483 PHE A N 1
ATOM 3812 C CA . PHE A 1 483 ? 14.492 -2.357 11.485 1.00 80.62 483 PHE A CA 1
ATOM 3813 C C . PHE A 1 483 ? 13.420 -1.286 11.372 1.00 80.62 483 PHE A C 1
ATOM 3815 O O . PHE A 1 483 ? 12.675 -0.999 12.314 1.00 80.62 483 PHE A O 1
ATOM 3822 N N . TYR A 1 484 ? 13.335 -0.732 10.179 1.00 79.19 484 TYR A N 1
ATOM 3823 C CA . TYR A 1 484 ? 12.404 0.300 9.807 1.00 79.19 484 TYR A CA 1
ATOM 3824 C C . TYR A 1 484 ? 11.802 -0.037 8.443 1.00 79.19 484 TYR A C 1
ATOM 3826 O O . TYR A 1 484 ? 12.523 -0.330 7.490 1.00 79.19 484 TYR A O 1
ATOM 3834 N N . LEU A 1 485 ? 10.473 -0.049 8.372 1.00 83.06 485 LEU A N 1
ATOM 3835 C CA . LEU A 1 485 ? 9.706 -0.259 7.151 1.00 83.06 485 LEU A CA 1
ATOM 3836 C C . LEU A 1 485 ? 8.984 1.038 6.795 1.00 83.06 485 LEU A C 1
ATOM 3838 O O . LEU A 1 485 ? 8.139 1.495 7.561 1.00 83.06 485 LEU A O 1
ATOM 3842 N N . GLY A 1 486 ? 9.303 1.592 5.630 1.00 81.12 486 GLY A N 1
ATOM 3843 C CA . GLY A 1 486 ? 8.645 2.769 5.070 1.00 81.12 486 GLY A CA 1
ATOM 3844 C C . GLY A 1 486 ? 7.863 2.431 3.802 1.00 81.12 486 GLY A C 1
ATOM 3845 O O . GLY A 1 486 ? 8.282 1.568 3.026 1.00 81.12 486 GLY A O 1
ATOM 3846 N N . MET A 1 487 ? 6.748 3.128 3.578 1.00 84.06 487 MET A N 1
ATOM 3847 C CA . MET A 1 487 ? 6.049 3.167 2.294 1.00 84.06 487 MET A CA 1
ATOM 3848 C C . MET A 1 487 ? 6.024 4.591 1.737 1.00 84.06 487 MET A C 1
ATOM 3850 O O . MET A 1 487 ? 5.650 5.537 2.428 1.00 84.06 487 MET A O 1
ATOM 3854 N N . GLU A 1 488 ? 6.378 4.710 0.464 1.00 84.56 488 GLU A N 1
ATOM 3855 C CA . GLU A 1 488 ? 6.500 5.959 -0.279 1.00 84.56 488 GLU A CA 1
ATOM 3856 C C . GLU A 1 488 ? 5.583 5.906 -1.513 1.00 84.56 488 GLU A C 1
ATOM 3858 O O . GLU A 1 488 ? 5.974 5.368 -2.556 1.00 84.56 488 GLU A O 1
ATOM 3863 N N . PRO A 1 489 ? 4.341 6.410 -1.413 1.00 89.81 489 PRO A N 1
ATOM 3864 C CA . PRO A 1 489 ? 3.475 6.613 -2.567 1.00 89.81 489 PRO A CA 1
ATOM 3865 C C . PRO A 1 489 ? 4.089 7.612 -3.547 1.00 89.81 489 PRO A C 1
ATOM 3867 O O . PRO A 1 489 ? 4.808 8.532 -3.147 1.00 89.81 489 PRO A O 1
ATOM 3870 N N . ASN A 1 490 ? 3.773 7.465 -4.831 1.00 87.31 490 ASN A N 1
ATOM 3871 C CA . ASN A 1 490 ? 4.201 8.406 -5.852 1.00 87.31 490 ASN A CA 1
ATOM 3872 C C . ASN A 1 490 ? 3.196 8.564 -6.996 1.00 87.31 490 ASN A C 1
ATOM 3874 O O . ASN A 1 490 ? 2.443 7.646 -7.322 1.00 87.31 490 ASN A O 1
ATOM 3878 N N . VAL A 1 491 ? 3.238 9.734 -7.629 1.00 89.94 491 VAL A N 1
ATOM 3879 C CA . VAL A 1 491 ? 2.570 10.032 -8.900 1.00 89.94 491 VAL A CA 1
ATOM 3880 C C . VAL A 1 491 ? 3.584 10.594 -9.881 1.00 89.94 491 VAL A C 1
ATOM 3882 O O . VAL A 1 491 ? 4.537 11.269 -9.489 1.00 89.94 491 VAL A O 1
ATOM 3885 N N . ASN A 1 492 ? 3.394 10.309 -11.163 1.00 87.50 492 ASN A N 1
ATOM 3886 C CA . ASN A 1 492 ? 4.322 10.717 -12.205 1.00 87.50 492 ASN A CA 1
ATOM 3887 C C . ASN A 1 492 ? 3.606 11.038 -13.516 1.00 87.50 492 ASN A C 1
ATOM 3889 O O . ASN A 1 492 ? 2.590 10.442 -13.869 1.00 87.50 492 ASN A O 1
ATOM 3893 N N . VAL A 1 493 ? 4.160 11.998 -14.247 1.00 90.00 493 VAL A N 1
ATOM 3894 C CA . VAL A 1 493 ? 3.692 12.412 -15.566 1.00 90.00 493 VAL A CA 1
ATOM 3895 C C . VAL A 1 493 ? 4.906 12.623 -16.457 1.00 90.00 493 VAL A C 1
ATOM 3897 O O . VAL A 1 493 ? 5.912 13.199 -16.048 1.00 90.00 493 VAL A O 1
ATOM 3900 N N . SER A 1 494 ? 4.827 12.147 -17.693 1.00 91.62 494 SER A N 1
ATOM 3901 C CA . SER A 1 494 ? 5.799 12.452 -18.740 1.00 91.62 494 SER A CA 1
ATOM 3902 C C . SER A 1 494 ? 5.065 12.907 -19.986 1.00 91.62 494 SER A C 1
ATOM 3904 O O . SER A 1 494 ? 4.056 12.312 -20.361 1.00 91.62 494 SER A O 1
ATOM 3906 N N . ILE A 1 495 ? 5.566 13.961 -20.621 1.00 93.81 495 ILE A N 1
ATOM 3907 C CA . ILE A 1 495 ? 5.007 14.529 -21.845 1.00 93.81 495 ILE A CA 1
ATOM 3908 C C . ILE A 1 495 ? 6.148 14.717 -22.836 1.00 93.81 495 ILE A C 1
ATOM 3910 O O . ILE A 1 495 ? 7.149 15.369 -22.538 1.00 93.81 495 ILE A O 1
ATOM 3914 N N . GLY A 1 496 ? 5.998 14.145 -24.024 1.00 95.31 496 GLY A N 1
ATOM 3915 C CA . GLY A 1 496 ? 7.052 14.150 -25.024 1.00 95.31 496 GLY A CA 1
ATOM 3916 C C . GLY A 1 496 ? 6.743 13.282 -26.233 1.00 95.31 496 GLY A C 1
ATOM 3917 O O . GLY A 1 496 ? 5.848 12.433 -26.218 1.00 95.31 496 GLY A O 1
ATOM 3918 N N . ASN A 1 497 ? 7.524 13.467 -27.294 1.00 95.19 497 ASN A N 1
ATOM 3919 C CA . ASN A 1 497 ? 7.388 12.673 -28.515 1.00 95.19 497 ASN A CA 1
ATOM 3920 C C . ASN A 1 497 ? 8.041 11.283 -28.405 1.00 95.19 497 ASN A C 1
ATOM 3922 O O . ASN A 1 497 ? 7.831 10.450 -29.282 1.00 95.19 497 ASN A O 1
ATOM 3926 N N . ILE A 1 498 ? 8.787 11.012 -27.334 1.00 94.88 498 ILE A N 1
ATOM 3927 C CA . ILE A 1 498 ? 9.301 9.672 -27.015 1.00 94.88 498 ILE A CA 1
ATOM 3928 C C . ILE A 1 498 ? 8.306 8.931 -26.121 1.00 94.88 498 ILE A C 1
ATOM 3930 O O . ILE A 1 498 ? 7.817 7.867 -26.487 1.00 94.88 498 ILE A O 1
ATOM 3934 N N . TYR A 1 499 ? 7.951 9.542 -24.989 1.00 93.44 499 TYR A N 1
ATOM 3935 C CA . TYR A 1 499 ? 6.991 9.016 -24.027 1.00 93.44 499 TYR A CA 1
ATOM 3936 C C . TYR A 1 499 ? 5.971 10.085 -23.642 1.00 93.44 499 TYR A C 1
ATOM 3938 O O . TYR A 1 499 ? 6.347 11.205 -23.299 1.00 93.44 499 TYR A O 1
ATOM 3946 N N . THR A 1 500 ? 4.690 9.718 -23.647 1.00 94.69 500 THR A N 1
ATOM 3947 C CA . THR A 1 500 ? 3.621 10.488 -23.000 1.00 94.69 500 THR A CA 1
ATOM 3948 C C . THR A 1 500 ? 2.762 9.547 -22.168 1.00 94.69 500 THR A C 1
ATOM 3950 O O . THR A 1 500 ? 2.115 8.654 -22.722 1.00 94.69 500 THR A O 1
ATOM 3953 N N . TYR A 1 501 ? 2.759 9.728 -20.851 1.00 91.62 501 TYR A N 1
ATOM 3954 C CA . TYR A 1 501 ? 1.993 8.901 -19.922 1.00 91.62 501 TYR A CA 1
ATOM 3955 C C . TYR A 1 501 ? 1.725 9.622 -18.599 1.00 91.62 501 TYR A C 1
ATOM 3957 O O . TYR A 1 501 ? 2.408 10.583 -18.242 1.00 91.62 501 TYR A O 1
ATOM 3965 N N . ALA A 1 502 ? 0.754 9.100 -17.855 1.00 90.56 502 ALA A N 1
ATOM 3966 C CA . ALA A 1 502 ? 0.553 9.401 -16.443 1.00 90.56 502 ALA A CA 1
ATOM 3967 C C . ALA A 1 502 ? 0.577 8.093 -15.648 1.00 90.56 502 ALA A C 1
ATOM 3969 O O . ALA A 1 502 ? 0.089 7.067 -16.127 1.00 90.56 502 ALA A O 1
ATOM 3970 N N . GLY A 1 503 ? 1.148 8.118 -14.451 1.00 89.31 503 GLY A N 1
ATOM 3971 C CA . GLY A 1 503 ? 1.299 6.939 -13.616 1.00 89.31 503 GLY A CA 1
ATOM 3972 C C . GLY A 1 503 ? 1.216 7.236 -12.128 1.00 89.31 503 GLY A C 1
ATOM 3973 O O . GLY A 1 503 ? 1.323 8.380 -11.683 1.00 89.31 503 GLY A O 1
ATOM 3974 N N . ALA A 1 504 ? 0.996 6.171 -11.368 1.00 89.44 504 ALA A N 1
ATOM 3975 C CA . ALA A 1 504 ? 0.977 6.184 -9.916 1.00 89.44 504 ALA A CA 1
ATOM 3976 C C . ALA A 1 504 ? 1.465 4.839 -9.376 1.00 89.44 504 ALA A C 1
ATOM 3978 O O . ALA A 1 504 ? 1.279 3.797 -10.011 1.00 89.44 504 ALA A O 1
ATOM 3979 N N . GLY A 1 505 ? 2.053 4.866 -8.188 1.00 88.81 505 GLY A N 1
ATOM 3980 C CA . GLY A 1 505 ? 2.626 3.681 -7.573 1.00 88.81 505 GLY A CA 1
ATOM 3981 C C . GLY A 1 505 ? 3.047 3.899 -6.131 1.00 88.81 505 GLY A C 1
ATOM 3982 O O . GLY A 1 505 ? 2.770 4.940 -5.534 1.00 88.81 505 GLY A O 1
ATOM 3983 N N . ALA A 1 506 ? 3.748 2.920 -5.571 1.00 87.50 506 ALA A N 1
ATOM 3984 C CA . ALA A 1 506 ? 4.380 3.040 -4.265 1.00 87.50 506 ALA A CA 1
ATOM 3985 C C . ALA A 1 506 ? 5.639 2.182 -4.168 1.00 87.50 506 ALA A C 1
ATOM 3987 O O . ALA A 1 506 ? 5.732 1.113 -4.774 1.00 87.50 506 ALA A O 1
ATOM 3988 N N . LEU A 1 507 ? 6.578 2.644 -3.347 1.00 86.19 507 LEU A N 1
ATOM 3989 C CA . LEU A 1 507 ? 7.786 1.923 -2.978 1.00 86.19 507 LEU A CA 1
ATOM 3990 C C . LEU A 1 507 ? 7.737 1.555 -1.494 1.00 86.19 507 LEU A C 1
ATOM 3992 O O . LEU A 1 507 ? 7.569 2.414 -0.635 1.00 86.19 507 LEU A O 1
ATOM 3996 N N . LEU A 1 508 ? 7.928 0.279 -1.190 1.00 87.00 508 LEU A N 1
ATOM 3997 C CA . LEU A 1 508 ? 8.201 -0.224 0.149 1.00 87.00 508 LEU A CA 1
ATOM 3998 C C . LEU A 1 508 ? 9.711 -0.328 0.348 1.00 87.00 508 LEU A C 1
ATOM 4000 O O . LEU A 1 508 ? 10.416 -0.826 -0.532 1.00 87.00 508 LEU A O 1
ATOM 4004 N N . ARG A 1 509 ? 10.201 0.091 1.514 1.00 86.44 509 ARG A N 1
ATOM 4005 C CA . ARG A 1 509 ? 11.621 0.048 1.876 1.00 86.44 509 ARG A CA 1
ATOM 4006 C C . ARG A 1 509 ? 11.800 -0.535 3.269 1.00 86.44 509 ARG A C 1
ATOM 4008 O O . ARG A 1 509 ? 11.161 -0.071 4.204 1.00 86.44 509 ARG A O 1
ATOM 4015 N N . LEU A 1 510 ? 12.681 -1.520 3.403 1.00 86.88 510 LEU A N 1
ATOM 4016 C CA . LEU A 1 510 ? 13.100 -2.095 4.677 1.00 86.88 510 LEU A CA 1
ATOM 4017 C C . LEU A 1 510 ? 14.578 -1.775 4.910 1.00 86.88 510 LEU A C 1
ATOM 4019 O O . LEU A 1 510 ? 15.432 -2.245 4.156 1.00 86.88 510 LEU A O 1
ATOM 4023 N N . THR A 1 511 ? 14.867 -1.014 5.960 1.00 85.88 511 THR A N 1
ATOM 4024 C CA . THR A 1 511 ? 16.217 -0.582 6.348 1.00 85.88 511 THR A CA 1
ATOM 4025 C C . THR A 1 511 ? 16.505 -0.977 7.802 1.00 85.88 511 THR A C 1
ATOM 4027 O O . THR A 1 511 ? 15.577 -1.192 8.587 1.00 85.88 511 THR A O 1
ATOM 4030 N N . PRO A 1 512 ? 17.774 -1.041 8.228 1.00 84.88 512 PRO A N 1
ATOM 4031 C CA . PRO A 1 512 ? 18.131 -0.845 9.629 1.00 84.88 512 PRO A CA 1
ATOM 4032 C C . PRO A 1 512 ? 17.623 0.512 10.141 1.00 84.88 512 PRO A C 1
ATOM 4034 O O . PRO A 1 512 ? 17.502 1.470 9.373 1.00 84.88 512 PRO A O 1
ATOM 4037 N N . TYR A 1 513 ? 17.319 0.599 11.437 1.00 75.06 513 TYR A N 1
ATOM 4038 C CA . TYR A 1 513 ? 16.715 1.792 12.045 1.00 75.06 513 TYR A CA 1
ATOM 4039 C C . TYR A 1 513 ? 17.568 3.059 11.879 1.00 75.06 513 TYR A C 1
ATOM 4041 O O . TYR A 1 513 ? 17.048 4.117 11.529 1.00 75.06 513 TYR A O 1
ATOM 4049 N N . ASP A 1 514 ? 18.884 2.935 12.052 1.00 72.31 514 ASP A N 1
ATOM 4050 C CA . ASP A 1 514 ? 19.828 4.057 11.946 1.00 72.31 514 ASP A CA 1
ATOM 4051 C C . ASP A 1 514 ? 20.087 4.501 10.493 1.00 72.31 514 ASP A C 1
ATOM 4053 O O . ASP A 1 514 ? 20.825 5.452 10.254 1.00 72.31 514 ASP A O 1
ATOM 4057 N N . ASP A 1 515 ? 19.458 3.829 9.525 1.00 75.12 515 ASP A N 1
ATOM 4058 C CA . ASP A 1 515 ? 19.716 3.953 8.091 1.00 75.12 515 ASP A CA 1
ATOM 4059 C C . ASP A 1 515 ? 18.441 4.313 7.299 1.00 75.12 515 ASP A C 1
ATOM 4061 O O . ASP A 1 515 ? 18.310 4.021 6.110 1.00 75.12 515 ASP A O 1
ATOM 4065 N N . ARG A 1 516 ? 17.466 4.937 7.980 1.00 70.25 516 ARG A N 1
ATOM 4066 C CA . ARG A 1 516 ? 16.111 5.205 7.457 1.00 70.25 516 ARG A CA 1
ATOM 4067 C C . ARG A 1 516 ? 16.063 6.101 6.209 1.00 70.25 516 ARG A C 1
ATOM 4069 O O . ARG A 1 516 ? 15.151 5.965 5.395 1.00 70.25 516 ARG A O 1
ATOM 4076 N N . PHE A 1 517 ? 17.043 6.989 6.023 1.00 69.94 517 PHE A N 1
ATOM 4077 C CA . PHE A 1 517 ? 17.061 7.971 4.932 1.00 69.94 517 PHE A CA 1
ATOM 4078 C C . PHE A 1 517 ? 18.017 7.572 3.812 1.00 69.94 517 PHE A C 1
ATOM 4080 O O . PHE A 1 517 ? 19.167 8.001 3.743 1.00 69.94 517 PHE A O 1
ATOM 4087 N N . GLN A 1 518 ? 17.521 6.739 2.905 1.00 73.38 518 GLN A N 1
ATOM 4088 C CA . GLN A 1 518 ? 18.247 6.339 1.706 1.00 73.38 518 GLN A CA 1
ATOM 4089 C C . GLN A 1 518 ? 17.305 6.366 0.514 1.00 73.38 518 GLN A C 1
ATOM 4091 O O . GLN A 1 518 ? 16.205 5.830 0.606 1.00 73.38 518 GLN A O 1
ATOM 4096 N N . ASP A 1 519 ? 17.723 6.951 -0.608 1.00 73.69 519 ASP A N 1
ATOM 4097 C CA . ASP A 1 519 ? 16.881 6.944 -1.801 1.00 73.69 519 ASP A CA 1
ATOM 4098 C C . ASP A 1 519 ? 16.973 5.597 -2.535 1.00 73.69 519 ASP A C 1
ATOM 4100 O O . ASP A 1 519 ? 17.962 4.858 -2.407 1.00 73.69 519 ASP A O 1
ATOM 4104 N N . ALA A 1 520 ? 15.932 5.284 -3.309 1.00 70.75 520 ALA A N 1
ATOM 4105 C CA . ALA A 1 520 ? 15.907 4.152 -4.228 1.00 70.75 520 ALA A CA 1
ATOM 4106 C C . ALA A 1 520 ? 17.077 4.238 -5.230 1.00 70.75 520 ALA A C 1
ATOM 4108 O O . ALA A 1 520 ? 17.563 5.337 -5.529 1.00 70.75 520 ALA A O 1
ATOM 4109 N N . PRO A 1 521 ? 17.552 3.107 -5.777 1.00 66.88 521 PRO A N 1
ATOM 4110 C CA . PRO A 1 521 ? 18.580 3.164 -6.799 1.00 66.88 521 PRO A CA 1
ATOM 4111 C C . PRO A 1 521 ? 17.995 3.711 -8.117 1.00 66.88 521 PRO A C 1
ATOM 4113 O O . PRO A 1 521 ? 16.789 3.611 -8.366 1.00 66.88 521 PRO A O 1
ATOM 4116 N N . PRO A 1 522 ? 18.827 4.313 -8.980 1.00 63.28 522 PRO A N 1
ATOM 4117 C CA . PRO A 1 522 ? 18.379 4.800 -10.277 1.00 63.28 522 PRO A CA 1
ATOM 4118 C C . PRO A 1 522 ? 18.102 3.650 -11.256 1.00 63.28 522 PRO A C 1
ATOM 4120 O O . PRO A 1 522 ? 18.998 2.863 -11.560 1.00 63.28 522 PRO A O 1
ATOM 4123 N N . PHE A 1 523 ? 16.884 3.620 -11.797 1.00 65.06 523 PHE A N 1
ATOM 4124 C CA . PHE A 1 523 ? 16.443 2.769 -12.907 1.00 65.06 523 PHE A CA 1
ATOM 4125 C C . PHE A 1 523 ? 16.652 3.442 -14.277 1.00 65.06 523 PHE A C 1
ATOM 4127 O O . PHE A 1 523 ? 16.803 4.669 -14.381 1.00 65.06 523 PHE A O 1
ATOM 4134 N N . VAL A 1 524 ? 16.644 2.650 -15.348 1.00 57.62 524 VAL A N 1
ATOM 4135 C CA . VAL A 1 524 ? 16.573 3.146 -16.726 1.00 57.62 524 VAL A CA 1
ATOM 4136 C C . VAL A 1 524 ? 15.103 3.377 -17.110 1.00 57.62 524 VAL A C 1
ATOM 4138 O O . VAL A 1 524 ? 14.191 2.641 -16.727 1.00 57.62 524 VAL A O 1
ATOM 4141 N N . ARG A 1 525 ? 14.851 4.457 -17.861 1.00 62.31 525 ARG A N 1
ATOM 4142 C CA . ARG A 1 525 ? 13.504 4.834 -18.320 1.00 62.31 525 ARG A CA 1
ATOM 4143 C C . ARG A 1 525 ? 12.868 3.687 -19.127 1.00 62.31 525 ARG A C 1
ATOM 4145 O O . ARG A 1 525 ? 13.590 3.029 -19.871 1.00 62.31 525 ARG A O 1
ATOM 4152 N N . PRO A 1 526 ? 11.537 3.473 -19.055 1.00 50.16 526 PRO A N 1
ATOM 4153 C CA . PRO A 1 526 ? 10.511 4.383 -18.528 1.00 50.16 526 PRO A CA 1
ATOM 4154 C C . PRO A 1 526 ? 10.213 4.241 -17.026 1.00 50.16 526 PRO A C 1
ATOM 4156 O O . PRO A 1 526 ? 9.324 4.929 -16.524 1.00 50.16 526 PRO A O 1
ATOM 4159 N N . ALA A 1 527 ? 10.916 3.367 -16.297 1.00 57.44 527 ALA A N 1
ATOM 4160 C CA . ALA A 1 527 ? 10.874 3.391 -14.837 1.00 57.44 527 ALA A CA 1
ATOM 4161 C C . ALA A 1 527 ? 11.623 4.642 -14.351 1.00 57.44 527 ALA A C 1
ATOM 4163 O O . ALA A 1 527 ? 12.745 4.910 -14.786 1.00 57.44 527 ALA A O 1
ATOM 4164 N N . MET A 1 528 ? 10.986 5.461 -13.510 1.00 53.59 528 MET A N 1
ATOM 4165 C CA . MET A 1 528 ? 11.630 6.681 -13.029 1.00 53.59 528 MET A CA 1
ATOM 4166 C C . MET A 1 528 ? 12.662 6.343 -11.947 1.00 53.59 528 MET A C 1
ATOM 4168 O O . MET A 1 528 ? 12.317 5.694 -10.955 1.00 53.59 528 MET A O 1
ATOM 4172 N N . PRO A 1 529 ? 13.920 6.767 -12.130 1.00 57.88 529 PRO A N 1
ATOM 4173 C CA . PRO A 1 529 ? 15.017 6.451 -11.224 1.00 57.88 529 PRO A CA 1
ATOM 4174 C C . PRO A 1 529 ? 14.796 7.041 -9.829 1.00 57.88 529 PRO A C 1
ATOM 4176 O O . PRO A 1 529 ? 14.201 8.103 -9.698 1.00 57.88 529 PRO A O 1
ATOM 4179 N N . GLY A 1 530 ? 15.315 6.395 -8.783 1.00 63.28 530 GLY A N 1
ATOM 4180 C CA . GLY A 1 530 ? 15.682 7.156 -7.588 1.00 63.28 530 GLY A CA 1
ATOM 4181 C C . GLY A 1 530 ? 16.920 8.012 -7.870 1.00 63.28 530 GLY A C 1
ATOM 4182 O O . GLY A 1 530 ? 17.682 7.737 -8.799 1.00 63.28 530 GLY A O 1
ATOM 4183 N N . THR A 1 531 ? 17.163 9.044 -7.069 1.00 68.38 531 THR A N 1
ATOM 4184 C CA . THR A 1 531 ? 18.282 9.983 -7.288 1.00 68.38 531 THR A CA 1
ATOM 4185 C C . THR A 1 531 ? 19.656 9.331 -7.089 1.00 68.38 531 THR A C 1
ATOM 4187 O O . THR A 1 531 ? 20.681 9.878 -7.499 1.00 68.38 531 THR A O 1
ATOM 4190 N N . GLY A 1 532 ? 19.694 8.152 -6.455 1.00 69.19 532 GLY A N 1
ATOM 4191 C CA . GLY A 1 532 ? 20.923 7.491 -6.029 1.00 69.19 532 GLY A CA 1
ATOM 4192 C C . GLY A 1 532 ? 21.564 8.136 -4.798 1.00 69.19 532 GLY A C 1
ATOM 4193 O O . GLY A 1 532 ? 22.677 7.753 -4.438 1.00 69.19 532 GLY A O 1
ATOM 4194 N N . TYR A 1 533 ? 20.886 9.090 -4.146 1.00 82.69 533 TYR A N 1
ATOM 4195 C CA . TYR A 1 533 ? 21.344 9.686 -2.894 1.00 82.69 533 TYR A CA 1
ATOM 4196 C C . TYR A 1 533 ? 21.466 8.638 -1.785 1.00 82.69 533 TYR A C 1
ATOM 4198 O O . TYR A 1 533 ? 20.586 7.785 -1.598 1.00 82.69 533 TYR A O 1
ATOM 4206 N N . PHE A 1 534 ? 22.560 8.728 -1.026 1.00 83.31 534 PHE A N 1
ATOM 4207 C CA . PHE A 1 534 ? 22.741 7.900 0.149 1.00 83.31 534 PHE A CA 1
ATOM 4208 C C . PHE A 1 534 ? 23.670 8.450 1.211 1.00 83.31 534 PHE A C 1
ATOM 4210 O O . PHE A 1 534 ? 24.732 9.001 0.918 1.00 83.31 534 PHE A O 1
ATOM 4217 N N . GLU A 1 535 ? 23.328 8.122 2.452 1.00 81.31 535 GLU A N 1
ATOM 4218 C CA . GLU A 1 535 ? 24.248 8.191 3.573 1.00 81.31 535 GLU A CA 1
ATOM 4219 C C . GLU A 1 535 ? 24.800 6.814 3.938 1.00 81.31 535 GLU A C 1
ATOM 4221 O O . GLU A 1 535 ? 24.325 5.775 3.474 1.00 81.31 535 GLU A O 1
ATOM 4226 N N . THR A 1 536 ? 25.884 6.812 4.709 1.00 79.31 536 THR A N 1
ATOM 4227 C CA . THR A 1 536 ? 26.481 5.582 5.232 1.00 79.31 536 THR A CA 1
ATOM 4228 C C . THR A 1 536 ? 26.455 5.641 6.748 1.00 79.31 536 THR A C 1
ATOM 4230 O O . THR A 1 536 ? 26.866 6.670 7.296 1.00 79.31 536 THR A O 1
ATOM 4233 N N . PRO A 1 537 ? 26.021 4.561 7.413 1.00 76.00 537 PRO A N 1
ATOM 4234 C CA . PRO A 1 537 ? 26.071 4.439 8.861 1.00 76.00 537 PRO A CA 1
ATOM 4235 C C . PRO A 1 537 ? 27.452 4.706 9.451 1.00 76.00 537 PRO A C 1
ATOM 4237 O O . PRO A 1 537 ? 28.480 4.584 8.782 1.00 76.00 537 PRO A O 1
ATOM 4240 N N . GLY A 1 538 ? 27.477 5.020 10.747 1.00 74.00 538 GLY A N 1
ATOM 4241 C CA . GLY A 1 538 ? 28.715 5.314 11.473 1.00 74.00 538 GLY A CA 1
ATOM 4242 C C . GLY A 1 538 ? 29.715 4.152 11.540 1.00 74.00 538 GLY A C 1
ATOM 4243 O O . GLY A 1 538 ? 30.892 4.396 11.791 1.00 74.00 538 GLY A O 1
ATOM 4244 N N . ASP A 1 539 ? 29.276 2.913 11.307 1.00 78.81 539 ASP A N 1
ATOM 4245 C CA . ASP A 1 539 ? 30.128 1.719 11.223 1.00 78.81 539 ASP A CA 1
ATOM 4246 C C . ASP A 1 539 ? 30.625 1.414 9.793 1.00 78.81 539 ASP A C 1
ATOM 4248 O O . ASP A 1 539 ? 31.356 0.444 9.589 1.00 78.81 539 ASP A O 1
ATOM 4252 N N . GLY A 1 540 ? 30.264 2.252 8.812 1.00 82.94 540 GLY A N 1
ATOM 4253 C CA . GLY A 1 540 ? 30.737 2.171 7.432 1.00 82.94 540 GLY A CA 1
ATOM 4254 C C . GLY A 1 540 ? 29.967 1.192 6.541 1.00 82.94 540 GLY A C 1
ATOM 4255 O O . GLY A 1 540 ? 30.272 1.116 5.347 1.00 82.94 540 GLY A O 1
ATOM 4256 N N . PHE A 1 541 ? 28.965 0.470 7.059 1.00 89.56 541 PHE A N 1
ATOM 4257 C CA . PHE A 1 541 ? 28.190 -0.506 6.291 1.00 89.56 541 PHE A CA 1
ATOM 4258 C C . PHE A 1 541 ? 26.683 -0.303 6.449 1.00 89.56 541 PHE A C 1
ATOM 4260 O O . PHE A 1 541 ? 26.154 -0.297 7.551 1.00 89.56 541 PHE A O 1
ATOM 4267 N N . GLY A 1 542 ? 25.977 -0.206 5.325 1.00 88.38 542 GLY A N 1
ATOM 4268 C CA . GLY A 1 542 ? 24.524 -0.064 5.291 1.00 88.38 542 GLY A CA 1
ATOM 4269 C C . GLY A 1 542 ? 23.892 -1.003 4.278 1.00 88.38 542 GLY A C 1
ATOM 4270 O O . GLY A 1 542 ? 24.532 -1.432 3.315 1.00 88.38 542 GLY A O 1
ATOM 4271 N N . TRP A 1 543 ? 22.615 -1.315 4.456 1.00 89.06 543 TRP A N 1
ATOM 4272 C CA . TRP A 1 543 ? 21.856 -2.069 3.464 1.00 89.06 543 TRP A CA 1
ATOM 4273 C C . TRP A 1 543 ? 20.378 -1.715 3.517 1.00 89.06 543 TRP A C 1
ATOM 4275 O O . TRP A 1 543 ? 19.862 -1.325 4.560 1.00 89.06 543 TRP A O 1
ATOM 4285 N N . TYR A 1 544 ? 19.679 -1.909 2.403 1.00 86.31 544 TYR A N 1
ATOM 4286 C CA . TYR A 1 544 ? 18.222 -1.923 2.419 1.00 86.31 544 TYR A CA 1
ATOM 4287 C C . TYR A 1 544 ? 17.636 -2.814 1.338 1.00 86.31 544 TYR A C 1
ATOM 4289 O O . TYR A 1 544 ? 18.219 -3.006 0.269 1.00 86.31 544 TYR A O 1
ATOM 4297 N N . LEU A 1 545 ? 16.447 -3.327 1.631 1.00 88.88 545 LEU A N 1
ATOM 4298 C CA . LEU A 1 545 ? 15.592 -4.009 0.673 1.00 88.88 545 LEU A CA 1
ATOM 4299 C C . LEU A 1 545 ? 14.488 -3.065 0.221 1.00 88.88 545 LEU A C 1
ATOM 4301 O O . LEU A 1 545 ? 13.998 -2.247 1.002 1.00 88.88 545 LEU A O 1
ATOM 4305 N N . PHE A 1 546 ? 14.066 -3.204 -1.027 1.00 88.25 546 PHE A N 1
ATOM 4306 C CA . PHE A 1 546 ? 12.938 -2.448 -1.544 1.00 88.25 546 PHE A CA 1
ATOM 4307 C C . PHE A 1 546 ? 12.073 -3.289 -2.470 1.00 88.25 546 PHE A C 1
ATOM 4309 O O . PHE A 1 546 ? 12.548 -4.237 -3.096 1.00 88.25 546 PHE A O 1
ATOM 4316 N N . ALA A 1 547 ? 10.799 -2.921 -2.551 1.00 88.31 547 ALA A N 1
ATOM 4317 C CA . ALA A 1 547 ? 9.842 -3.474 -3.494 1.00 88.31 547 ALA A CA 1
ATOM 4318 C C . ALA A 1 547 ? 8.891 -2.371 -3.957 1.00 88.31 547 ALA A C 1
ATOM 4320 O O . ALA A 1 547 ? 8.357 -1.640 -3.129 1.00 88.31 547 ALA A O 1
ATOM 4321 N N . GLY A 1 548 ? 8.694 -2.237 -5.263 1.00 86.75 548 GLY A N 1
ATOM 4322 C CA . GLY A 1 548 ? 7.870 -1.193 -5.858 1.00 86.75 548 GLY A CA 1
ATOM 4323 C C . GLY A 1 548 ? 6.771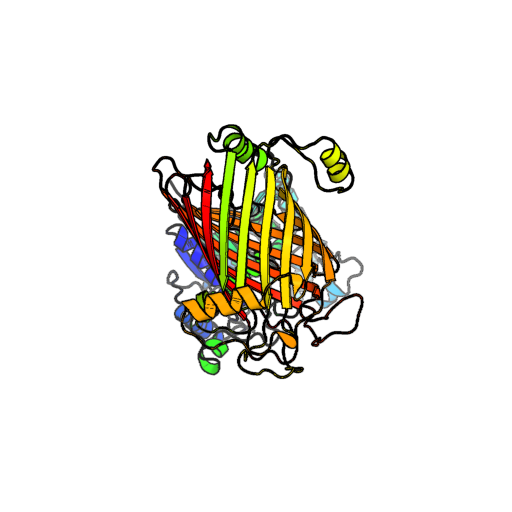 -1.759 -6.741 1.00 86.75 548 GLY A C 1
ATOM 4324 O O . GLY A 1 548 ? 6.899 -2.850 -7.299 1.00 86.75 548 GLY A O 1
ATOM 4325 N N . VAL A 1 549 ? 5.691 -1.001 -6.879 1.00 88.44 549 VAL A N 1
ATOM 4326 C CA . VAL A 1 549 ? 4.670 -1.226 -7.901 1.00 88.44 549 VAL A CA 1
ATOM 4327 C C . VAL A 1 549 ? 4.286 0.109 -8.518 1.00 88.44 549 VAL A C 1
ATOM 4329 O O . VAL A 1 549 ? 3.985 1.051 -7.790 1.00 88.44 549 VAL A O 1
ATOM 4332 N N . ASP A 1 550 ? 4.269 0.182 -9.844 1.00 86.06 550 ASP A N 1
ATOM 4333 C CA . ASP A 1 550 ? 3.891 1.381 -10.592 1.00 86.06 550 ASP A CA 1
ATOM 4334 C C . ASP A 1 550 ? 2.976 1.001 -11.760 1.00 86.06 550 ASP A C 1
ATOM 4336 O O . ASP A 1 550 ? 3.303 0.134 -12.567 1.00 86.06 550 ASP A O 1
ATOM 4340 N N . GLY A 1 551 ? 1.821 1.656 -11.861 1.00 89.12 551 GLY A N 1
ATOM 4341 C CA . GLY A 1 551 ? 0.895 1.534 -12.986 1.00 89.12 551 GLY A CA 1
ATOM 4342 C C . GLY A 1 551 ? 0.915 2.793 -13.846 1.00 89.12 551 GLY A C 1
ATOM 4343 O O . GLY A 1 551 ? 0.920 3.904 -13.318 1.00 89.12 551 GLY A O 1
ATOM 4344 N N . ARG A 1 552 ? 0.907 2.636 -15.174 1.00 90.62 552 ARG A N 1
ATOM 4345 C CA . ARG A 1 552 ? 0.956 3.744 -16.140 1.00 90.62 552 ARG A CA 1
ATOM 4346 C C . ARG A 1 552 ? -0.143 3.627 -17.183 1.00 90.62 552 ARG A C 1
ATOM 4348 O O . ARG A 1 552 ? -0.327 2.566 -17.772 1.00 90.62 552 ARG A O 1
ATOM 4355 N N . ALA A 1 553 ? -0.801 4.748 -17.451 1.00 92.19 553 ALA A N 1
ATOM 4356 C CA . ALA A 1 553 ? -1.634 4.965 -18.623 1.00 92.19 553 ALA A CA 1
ATOM 4357 C C . ALA A 1 553 ? -0.782 5.619 -19.725 1.00 92.19 553 ALA A C 1
ATOM 4359 O O . ALA A 1 553 ? -0.397 6.786 -19.608 1.00 92.19 553 ALA A O 1
ATOM 4360 N N . VAL A 1 554 ? -0.455 4.863 -20.772 1.00 93.81 554 VAL A N 1
ATOM 4361 C CA . VAL A 1 554 ? 0.498 5.239 -21.824 1.00 93.81 554 VAL A CA 1
ATOM 4362 C C . VAL A 1 554 ? -0.243 5.728 -23.062 1.00 93.81 554 VAL A C 1
ATOM 4364 O O . VAL A 1 554 ? -0.866 4.952 -23.778 1.00 93.81 554 VAL A O 1
ATOM 4367 N N . ALA A 1 555 ? -0.140 7.025 -23.349 1.00 94.19 555 ALA A N 1
ATOM 4368 C CA . ALA A 1 555 ? -0.692 7.623 -24.563 1.00 94.19 555 ALA A CA 1
ATOM 4369 C C . ALA A 1 555 ? 0.285 7.526 -25.743 1.00 94.19 555 ALA A C 1
ATOM 4371 O O . ALA A 1 555 ? -0.131 7.308 -26.882 1.00 94.19 555 ALA A O 1
ATOM 4372 N N . ARG A 1 556 ? 1.589 7.662 -25.469 1.00 95.12 556 ARG A N 1
ATOM 4373 C CA . ARG A 1 556 ? 2.651 7.573 -26.474 1.00 95.12 556 ARG A CA 1
ATOM 4374 C C . ARG A 1 556 ? 3.857 6.801 -25.954 1.00 95.12 556 ARG A C 1
ATOM 4376 O O . ARG A 1 556 ? 4.354 7.096 -24.868 1.00 95.12 556 ARG A O 1
ATOM 4383 N N . ASN A 1 557 ? 4.339 5.879 -26.773 1.00 95.50 557 ASN A N 1
ATOM 4384 C CA . ASN A 1 557 ? 5.619 5.202 -26.655 1.00 95.50 557 ASN A CA 1
ATOM 4385 C C . ASN A 1 557 ? 6.191 5.046 -28.072 1.00 95.50 557 ASN A C 1
ATOM 4387 O O . ASN A 1 557 ? 5.750 4.173 -28.813 1.00 95.50 557 ASN A O 1
ATOM 4391 N N . ILE A 1 558 ? 7.166 5.876 -28.455 1.00 95.88 558 ILE A N 1
ATOM 4392 C CA . ILE A 1 558 ? 7.762 5.863 -29.805 1.00 95.88 558 ILE A CA 1
ATOM 4393 C C . ILE A 1 558 ? 8.329 4.491 -30.192 1.00 95.88 558 ILE A C 1
ATOM 4395 O O . ILE A 1 558 ? 8.351 4.158 -31.372 1.00 95.88 558 ILE A O 1
ATOM 4399 N N . PHE A 1 559 ? 8.754 3.686 -29.213 1.00 94.00 559 PHE A N 1
ATOM 4400 C CA . PHE A 1 559 ? 9.329 2.359 -29.438 1.00 94.00 559 PHE A CA 1
ATOM 4401 C C . PHE A 1 559 ? 8.284 1.317 -29.852 1.00 94.00 559 PHE A C 1
ATOM 4403 O O . PHE A 1 559 ? 8.659 0.242 -30.299 1.00 94.00 559 PHE A O 1
ATOM 4410 N N . LEU A 1 560 ? 6.992 1.642 -29.735 1.00 94.75 560 LEU A N 1
ATOM 4411 C CA . LEU A 1 560 ? 5.871 0.813 -30.187 1.00 94.75 560 LEU A CA 1
ATOM 4412 C C . LEU A 1 560 ? 5.043 1.533 -31.258 1.00 94.75 560 LEU A C 1
ATOM 4414 O O . LEU A 1 560 ? 4.682 0.940 -32.264 1.00 94.75 560 LEU A O 1
ATOM 4418 N N . ASP A 1 561 ? 4.804 2.832 -31.080 1.00 96.00 561 ASP A N 1
ATOM 4419 C CA . ASP A 1 561 ? 4.005 3.664 -31.986 1.00 96.00 561 ASP A CA 1
ATOM 4420 C C . ASP A 1 561 ? 4.745 4.049 -33.274 1.00 96.00 561 ASP A C 1
ATOM 4422 O O . ASP A 1 561 ? 4.119 4.494 -34.236 1.00 96.00 561 ASP A O 1
ATOM 4426 N N . GLY A 1 562 ? 6.074 3.933 -33.283 1.00 95.75 562 GLY A N 1
ATOM 4427 C CA . GLY A 1 562 ? 6.924 4.436 -34.353 1.00 95.75 562 GLY A CA 1
ATOM 4428 C C . GLY A 1 562 ? 7.147 5.956 -34.311 1.00 95.75 562 GLY A C 1
ATOM 4429 O O . GLY A 1 562 ? 6.628 6.696 -33.462 1.00 95.75 562 GLY A O 1
ATOM 4430 N N . ASN A 1 563 ? 7.973 6.426 -35.247 1.00 97.12 563 ASN A N 1
ATOM 4431 C CA . ASN A 1 563 ? 8.353 7.823 -35.442 1.00 97.12 563 ASN A CA 1
ATOM 4432 C C . ASN A 1 563 ? 7.140 8.772 -35.503 1.00 97.12 563 ASN A C 1
ATOM 4434 O O . ASN A 1 563 ? 6.120 8.476 -36.114 1.00 97.12 563 ASN A O 1
ATOM 4438 N N . THR A 1 564 ? 7.260 9.957 -34.897 1.00 95.50 564 THR A N 1
ATOM 4439 C CA . THR A 1 564 ? 6.165 10.947 -34.819 1.00 95.50 564 THR A CA 1
ATOM 4440 C C . THR A 1 564 ? 5.919 11.641 -36.154 1.00 95.50 564 THR A C 1
ATOM 4442 O O . THR A 1 564 ? 4.793 12.000 -36.486 1.00 95.50 564 THR A O 1
ATOM 4445 N N . PHE A 1 565 ? 6.996 11.903 -36.899 1.00 91.50 565 PHE A N 1
ATOM 4446 C CA . PHE A 1 565 ? 6.980 12.830 -38.038 1.00 91.50 565 PHE A CA 1
ATOM 4447 C C . PHE A 1 565 ? 7.069 12.137 -39.400 1.00 91.50 565 PHE A C 1
ATOM 4449 O O . PHE A 1 565 ? 7.243 12.806 -40.419 1.00 91.50 565 PHE A O 1
ATOM 4456 N N . ARG A 1 566 ? 7.042 10.804 -39.424 1.00 93.62 566 ARG A N 1
ATOM 4457 C CA . ARG A 1 566 ? 7.110 9.988 -40.640 1.00 93.62 566 ARG A CA 1
ATOM 4458 C C . ARG A 1 566 ? 6.635 8.574 -40.351 1.00 93.62 566 ARG A C 1
ATOM 4460 O O . ARG A 1 566 ? 6.761 8.113 -39.222 1.00 93.62 566 ARG A O 1
ATOM 4467 N N . ASP A 1 567 ? 6.217 7.878 -41.397 1.00 92.25 567 ASP A N 1
ATOM 4468 C CA . ASP A 1 567 ? 5.882 6.464 -41.294 1.00 92.25 567 ASP A CA 1
ATOM 4469 C C . ASP A 1 567 ? 7.125 5.627 -40.962 1.00 92.25 567 ASP A C 1
ATOM 4471 O O . ASP A 1 567 ? 8.228 5.847 -41.480 1.00 92.25 567 ASP A O 1
ATOM 4475 N N . SER A 1 568 ? 6.936 4.656 -40.079 1.00 94.12 568 SER A N 1
ATOM 4476 C CA . SER A 1 568 ? 7.954 3.711 -39.625 1.00 94.12 568 SER A CA 1
ATOM 4477 C C . SER A 1 568 ? 7.262 2.471 -39.051 1.00 94.12 568 SER A C 1
ATOM 4479 O O . SER A 1 568 ? 6.054 2.532 -38.821 1.00 94.12 568 SER A O 1
ATOM 4481 N N . PRO A 1 569 ? 7.983 1.361 -38.822 1.00 92.81 569 PRO A N 1
ATOM 4482 C CA . PRO A 1 569 ? 7.407 0.191 -38.169 1.00 92.81 569 PRO A CA 1
ATOM 4483 C C . PRO A 1 569 ? 6.763 0.546 -36.823 1.00 92.81 569 PRO A C 1
ATOM 4485 O O . PRO A 1 569 ? 7.319 1.334 -36.057 1.00 92.81 569 PRO A O 1
ATOM 4488 N N . SER A 1 570 ? 5.607 -0.048 -36.549 1.00 93.69 570 SER A N 1
ATOM 4489 C CA . SER A 1 570 ? 4.847 0.126 -35.313 1.00 93.69 570 SER A CA 1
ATOM 4490 C C . SER A 1 570 ? 4.046 -1.136 -34.993 1.00 93.69 570 SER A C 1
ATOM 4492 O O . SER A 1 570 ? 3.855 -1.993 -35.860 1.00 93.69 570 SER A O 1
ATOM 4494 N N . ILE A 1 571 ? 3.597 -1.249 -33.746 1.00 94.19 571 ILE A N 1
ATOM 4495 C CA . ILE A 1 571 ? 2.783 -2.351 -33.235 1.00 94.19 571 ILE A CA 1
ATOM 4496 C C . ILE A 1 571 ? 1.708 -1.802 -32.291 1.00 94.19 571 ILE A C 1
ATOM 4498 O O . ILE A 1 571 ? 1.924 -0.797 -31.607 1.00 94.19 571 ILE A O 1
ATOM 4502 N N . ASP A 1 572 ? 0.545 -2.450 -32.252 1.00 92.56 572 ASP A N 1
ATOM 4503 C CA . ASP A 1 572 ? -0.569 -2.026 -31.404 1.00 92.56 572 ASP A CA 1
ATOM 4504 C C . ASP A 1 572 ? -0.208 -2.187 -29.920 1.00 92.56 572 ASP A C 1
ATOM 4506 O O . ASP A 1 572 ? -0.055 -3.295 -29.403 1.00 92.56 572 ASP A O 1
ATOM 4510 N N . LYS A 1 573 ? -0.035 -1.056 -29.226 1.00 93.56 573 LYS A N 1
ATOM 4511 C CA . LYS A 1 573 ? 0.370 -1.025 -27.818 1.00 93.56 573 LYS A CA 1
ATOM 4512 C C . LYS A 1 573 ? -0.796 -1.234 -26.850 1.00 93.56 573 LYS A C 1
ATOM 4514 O O . LYS A 1 573 ? -1.923 -0.794 -27.081 1.00 93.56 573 LYS A O 1
ATOM 4519 N N . ASN A 1 574 ? -0.473 -1.766 -25.678 1.00 92.44 574 ASN A N 1
ATOM 4520 C CA . ASN A 1 574 ? -1.329 -1.707 -24.505 1.00 92.44 574 ASN A CA 1
ATOM 4521 C C . ASN A 1 574 ? -1.234 -0.321 -23.868 1.00 92.44 574 ASN A C 1
ATOM 4523 O O . ASN A 1 574 ? -0.162 0.151 -23.491 1.00 92.44 574 ASN A O 1
ATOM 4527 N N . ASN A 1 575 ? -2.383 0.324 -23.682 1.00 90.94 575 ASN A N 1
ATOM 4528 C CA . ASN A 1 575 ? -2.437 1.650 -23.062 1.00 90.94 575 ASN A CA 1
ATOM 4529 C C . ASN A 1 575 ? -2.262 1.611 -21.537 1.00 90.94 575 ASN A C 1
ATOM 4531 O O . ASN A 1 575 ? -2.166 2.666 -20.919 1.00 90.94 575 ASN A O 1
ATOM 4535 N N . PHE A 1 576 ? -2.225 0.425 -20.925 1.00 93.12 576 PHE A N 1
ATOM 4536 C CA . PHE A 1 576 ? -1.984 0.257 -19.496 1.00 93.12 576 PHE A CA 1
ATOM 4537 C C . PHE A 1 576 ? -0.854 -0.736 -19.270 1.00 93.12 576 PHE A C 1
ATOM 4539 O O . PHE A 1 576 ? -0.947 -1.886 -19.692 1.00 93.12 576 PHE A O 1
ATOM 4546 N N . VAL A 1 577 ? 0.191 -0.282 -18.585 1.00 89.06 577 VAL A N 1
ATOM 4547 C CA . VAL A 1 577 ? 1.378 -1.081 -18.270 1.00 89.06 577 VAL A CA 1
ATOM 4548 C C . VAL A 1 577 ? 1.658 -0.964 -16.780 1.00 89.06 577 VAL A C 1
ATOM 4550 O O . VAL A 1 577 ? 1.671 0.145 -16.243 1.00 89.06 577 VAL A O 1
ATOM 4553 N N . ALA A 1 578 ? 1.894 -2.092 -16.118 1.00 89.06 578 ALA A N 1
ATOM 4554 C CA . ALA A 1 578 ? 2.277 -2.148 -14.718 1.00 89.06 578 ALA A CA 1
ATOM 4555 C C . ALA A 1 578 ? 3.666 -2.773 -14.554 1.00 89.06 578 ALA A C 1
ATOM 4557 O O . ALA A 1 578 ? 3.964 -3.804 -15.160 1.00 89.06 578 ALA A O 1
ATOM 4558 N N . ASP A 1 579 ? 4.473 -2.164 -13.691 1.00 87.25 579 ASP A N 1
ATOM 4559 C CA . ASP A 1 579 ? 5.781 -2.653 -13.277 1.00 87.25 579 ASP A CA 1
ATOM 4560 C C . ASP A 1 579 ? 5.706 -3.093 -11.809 1.00 87.25 579 ASP A C 1
ATOM 4562 O O . ASP A 1 579 ? 5.123 -2.409 -10.966 1.00 87.25 579 ASP A O 1
ATOM 4566 N N . VAL A 1 580 ? 6.317 -4.233 -11.497 1.00 87.19 580 VAL A N 1
ATOM 4567 C CA . VAL A 1 580 ? 6.612 -4.683 -10.135 1.00 87.19 580 VAL A CA 1
ATOM 4568 C C . VAL A 1 580 ? 8.117 -4.825 -10.029 1.00 87.19 580 VAL A C 1
ATOM 4570 O O . VAL A 1 580 ? 8.723 -5.577 -10.788 1.00 87.19 580 VAL A O 1
ATOM 4573 N N . SER A 1 581 ? 8.728 -4.118 -9.089 1.00 85.62 581 SER A N 1
ATOM 4574 C CA . SER A 1 581 ? 10.172 -4.130 -8.891 1.00 85.62 581 SER A CA 1
ATOM 4575 C C . SER A 1 581 ? 10.543 -4.619 -7.499 1.00 85.62 581 SER A C 1
ATOM 4577 O O . SER A 1 581 ? 9.768 -4.514 -6.549 1.00 85.62 581 SER A O 1
ATOM 4579 N N . GLY A 1 582 ? 11.745 -5.165 -7.364 1.00 87.44 582 GLY A N 1
ATOM 4580 C CA . GLY A 1 582 ? 12.304 -5.536 -6.073 1.00 87.44 582 GLY A CA 1
ATOM 4581 C C . GLY A 1 582 ? 13.817 -5.624 -6.126 1.00 87.44 582 GLY A C 1
ATOM 4582 O O . GLY A 1 582 ? 14.383 -5.990 -7.154 1.00 87.44 582 GLY A O 1
ATOM 4583 N N . GLY A 1 583 ? 14.485 -5.278 -5.032 1.00 87.75 583 GLY A N 1
ATOM 4584 C CA . GLY A 1 583 ? 15.938 -5.250 -5.021 1.00 87.75 583 GLY A CA 1
ATOM 4585 C C . GLY A 1 583 ? 16.575 -5.089 -3.651 1.00 87.75 583 GLY A C 1
ATOM 4586 O O . GLY A 1 583 ? 15.908 -4.999 -2.618 1.00 87.75 583 GLY A O 1
ATOM 4587 N N . LEU A 1 584 ? 17.903 -5.072 -3.684 1.00 88.75 584 LEU A N 1
ATOM 4588 C CA . LEU A 1 584 ? 18.800 -4.909 -2.549 1.00 88.75 584 LEU A CA 1
ATOM 4589 C C . LEU A 1 584 ? 19.840 -3.854 -2.911 1.00 88.75 584 LEU A C 1
AT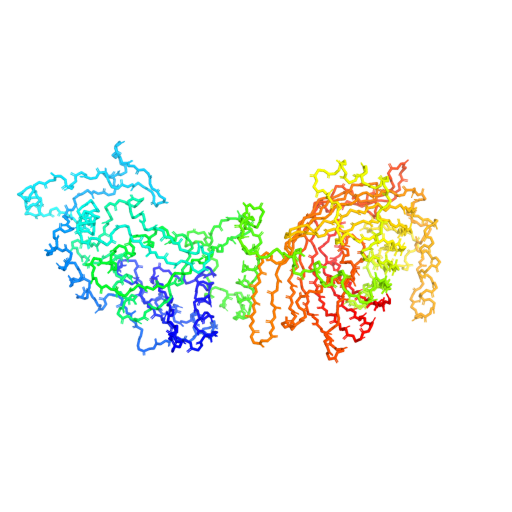OM 4591 O O . LEU A 1 584 ? 20.424 -3.898 -3.995 1.00 88.75 584 LEU A O 1
ATOM 4595 N N . ALA A 1 585 ? 20.125 -2.956 -1.979 1.00 89.94 585 ALA A N 1
ATOM 4596 C CA . ALA A 1 585 ? 21.301 -2.108 -2.048 1.00 89.94 585 ALA A CA 1
ATOM 4597 C C . ALA A 1 585 ? 22.206 -2.360 -0.845 1.00 89.94 585 ALA A C 1
ATOM 4599 O O . ALA A 1 585 ? 21.741 -2.496 0.286 1.00 89.94 585 ALA A O 1
ATOM 4600 N N . LEU A 1 586 ? 23.505 -2.397 -1.111 1.00 91.25 586 LEU A N 1
ATOM 4601 C CA . LEU A 1 586 ? 24.574 -2.546 -0.138 1.00 91.25 586 LEU A CA 1
ATOM 4602 C C . LEU A 1 586 ? 25.455 -1.306 -0.213 1.00 91.25 586 LEU A C 1
ATOM 4604 O O . LEU A 1 586 ? 25.918 -0.931 -1.289 1.00 91.25 586 LEU A O 1
ATOM 4608 N N . THR A 1 587 ? 25.684 -0.676 0.927 1.00 90.38 587 THR A N 1
ATOM 4609 C CA . THR A 1 587 ? 26.486 0.535 1.065 1.00 90.38 587 THR A CA 1
ATOM 4610 C C . THR A 1 587 ? 27.733 0.208 1.875 1.00 90.38 587 THR A C 1
ATOM 4612 O O . THR A 1 587 ? 27.640 -0.370 2.951 1.00 90.38 587 THR A O 1
ATOM 4615 N N . PHE A 1 588 ? 28.894 0.589 1.355 1.00 91.25 588 PHE A N 1
ATOM 4616 C CA . PHE A 1 588 ? 30.197 0.431 1.988 1.00 91.25 588 PHE A CA 1
ATOM 4617 C C . PHE A 1 588 ? 30.950 1.757 1.877 1.00 91.25 588 PHE A C 1
ATOM 4619 O O . PHE A 1 588 ? 31.425 2.111 0.795 1.00 91.25 588 PHE A O 1
ATOM 4626 N N . GLU A 1 589 ? 31.078 2.485 2.984 1.00 89.56 589 GLU A N 1
ATOM 4627 C CA . GLU A 1 589 ? 31.810 3.755 3.105 1.00 89.56 589 GLU A CA 1
ATOM 4628 C C . GLU A 1 589 ? 31.363 4.860 2.127 1.00 89.56 589 GLU A C 1
ATOM 4630 O O . GLU A 1 589 ? 30.597 5.768 2.453 1.00 89.56 589 GLU A O 1
ATOM 4635 N N . ARG A 1 590 ? 31.892 4.824 0.903 1.00 92.31 590 ARG A N 1
ATOM 4636 C CA . ARG A 1 590 ? 31.628 5.786 -0.177 1.00 92.31 590 ARG A CA 1
ATOM 4637 C C . ARG A 1 590 ? 31.003 5.149 -1.408 1.00 92.31 590 ARG A C 1
ATOM 4639 O O . ARG A 1 590 ? 30.765 5.844 -2.392 1.00 92.31 590 ARG A O 1
ATOM 4646 N N . PHE A 1 591 ? 30.770 3.847 -1.372 1.00 92.69 591 PHE A N 1
ATOM 4647 C CA . PHE A 1 591 ? 30.264 3.075 -2.489 1.00 92.69 591 PHE A CA 1
ATOM 4648 C C . PHE A 1 591 ? 28.910 2.485 -2.140 1.00 92.69 591 PHE A C 1
ATOM 4650 O O . PHE A 1 591 ? 28.691 2.027 -1.022 1.00 92.69 591 PHE A O 1
ATOM 4657 N N . ARG A 1 592 ? 28.024 2.437 -3.125 1.00 91.75 592 ARG A N 1
ATOM 4658 C CA . ARG A 1 592 ? 26.784 1.681 -3.064 1.00 91.75 592 ARG A CA 1
ATOM 4659 C C . ARG A 1 592 ? 26.683 0.787 -4.279 1.00 91.75 592 ARG A C 1
ATOM 4661 O O . ARG A 1 592 ? 26.794 1.266 -5.401 1.00 91.75 592 ARG A O 1
ATOM 4668 N N . VAL A 1 593 ? 26.431 -0.492 -4.044 1.00 91.88 593 VAL A N 1
ATOM 4669 C CA . VAL A 1 593 ? 26.073 -1.458 -5.080 1.00 91.88 593 VAL A CA 1
ATOM 4670 C C . VAL A 1 593 ? 24.601 -1.783 -4.917 1.00 91.88 593 VAL A C 1
ATOM 4672 O O . VAL A 1 593 ? 24.150 -2.074 -3.814 1.00 91.88 593 VAL A O 1
ATOM 4675 N N . SER A 1 594 ? 23.850 -1.735 -6.004 1.00 89.88 594 SER A N 1
ATOM 4676 C CA . SER A 1 594 ? 22.434 -2.081 -6.024 1.00 89.88 594 SER A CA 1
ATOM 4677 C C . SER A 1 594 ? 22.164 -3.133 -7.082 1.00 89.88 594 SER A C 1
ATOM 4679 O O . SER A 1 594 ? 22.769 -3.121 -8.152 1.00 89.88 594 SER A O 1
ATOM 4681 N N . TYR A 1 595 ? 21.260 -4.042 -6.753 1.00 88.94 595 TYR A N 1
ATOM 4682 C CA . TYR A 1 595 ? 20.695 -5.009 -7.674 1.00 88.94 595 TYR A CA 1
ATOM 4683 C C . TYR A 1 595 ? 19.181 -4.925 -7.581 1.00 88.94 595 TYR A C 1
ATOM 4685 O O . TYR A 1 595 ? 18.625 -4.879 -6.481 1.00 88.94 595 TYR A O 1
ATOM 4693 N N . SER A 1 596 ? 18.512 -4.926 -8.724 1.00 85.88 596 SER A N 1
ATOM 4694 C CA . SER A 1 596 ? 17.060 -4.970 -8.778 1.00 85.88 596 SER A CA 1
ATOM 4695 C C . SER A 1 596 ? 16.571 -5.815 -9.931 1.00 85.88 596 SER A C 1
ATOM 4697 O O . SER A 1 596 ? 17.279 -6.018 -10.912 1.00 85.88 596 SER A O 1
ATOM 4699 N N . VAL A 1 597 ? 15.348 -6.298 -9.787 1.00 85.62 597 VAL A N 1
ATOM 4700 C CA . VAL A 1 597 ? 14.609 -7.030 -10.802 1.00 85.62 597 VAL A CA 1
ATOM 4701 C C . VAL A 1 597 ? 13.292 -6.308 -11.011 1.00 85.62 597 VAL A C 1
ATOM 4703 O O . VAL A 1 597 ? 12.646 -5.904 -10.042 1.00 85.62 597 VAL A O 1
ATOM 4706 N N . VAL A 1 598 ? 12.903 -6.151 -12.268 1.00 84.50 598 VAL A N 1
ATOM 4707 C CA . VAL A 1 598 ? 11.658 -5.515 -12.678 1.00 84.50 598 VAL A CA 1
ATOM 4708 C C . VAL A 1 598 ? 10.887 -6.491 -13.546 1.00 84.50 598 VAL A C 1
ATOM 4710 O O . VAL A 1 598 ? 11.385 -6.970 -14.559 1.00 84.50 598 VAL A O 1
ATOM 4713 N N . TYR A 1 599 ? 9.663 -6.777 -13.128 1.00 86.31 599 TYR A N 1
ATOM 4714 C CA . TYR A 1 599 ? 8.658 -7.482 -13.901 1.00 86.31 599 TYR A CA 1
ATOM 4715 C C . TYR A 1 599 ? 7.697 -6.459 -14.499 1.00 86.31 599 TYR A C 1
ATOM 4717 O O . TYR A 1 599 ? 7.117 -5.664 -13.758 1.00 86.31 599 TYR A O 1
ATOM 4725 N N . ARG A 1 600 ? 7.493 -6.493 -15.811 1.00 87.50 600 ARG A N 1
ATOM 4726 C CA . ARG A 1 600 ? 6.617 -5.573 -16.538 1.00 87.50 600 ARG A CA 1
ATOM 4727 C C . ARG A 1 600 ? 5.544 -6.340 -17.295 1.00 87.50 600 ARG A C 1
ATOM 4729 O O . ARG A 1 600 ? 5.830 -7.295 -18.009 1.00 87.50 600 ARG A O 1
ATOM 4736 N N . THR A 1 601 ? 4.293 -5.912 -17.161 1.00 88.75 601 THR A N 1
ATOM 4737 C CA . THR A 1 601 ? 3.190 -6.476 -17.950 1.00 88.75 601 THR A CA 1
ATOM 4738 C C . THR A 1 601 ? 3.372 -6.197 -19.439 1.00 88.75 601 THR A C 1
ATOM 4740 O O . THR A 1 601 ? 3.891 -5.141 -19.786 1.00 88.75 601 THR A O 1
ATOM 4743 N N . LYS A 1 602 ? 2.843 -7.073 -20.300 1.00 90.50 602 LYS A N 1
ATOM 4744 C CA . LYS A 1 602 ? 2.854 -6.905 -21.765 1.00 90.50 602 LYS A CA 1
ATOM 4745 C C . LYS A 1 602 ? 2.574 -5.468 -22.212 1.00 90.50 602 LYS A C 1
ATOM 4747 O O . LYS A 1 602 ? 1.548 -4.889 -21.853 1.00 90.50 602 LYS A O 1
ATOM 4752 N N . GLU A 1 603 ? 3.445 -4.924 -23.050 1.00 91.25 603 GLU A N 1
ATOM 4753 C CA . GLU A 1 603 ? 3.358 -3.552 -23.551 1.00 91.25 603 GLU A CA 1
ATOM 4754 C C . GLU A 1 603 ? 2.618 -3.450 -24.893 1.00 91.25 603 GLU A C 1
ATOM 4756 O O . GLU A 1 603 ? 2.210 -2.354 -25.266 1.00 91.25 603 GLU A O 1
ATOM 4761 N N . PHE A 1 604 ? 2.425 -4.557 -25.615 1.00 91.62 604 PHE A N 1
ATOM 4762 C CA . PHE A 1 604 ? 1.762 -4.581 -26.924 1.00 91.62 604 PHE A CA 1
ATOM 4763 C C . PHE A 1 604 ? 1.081 -5.924 -27.229 1.00 91.62 604 PHE A C 1
ATOM 4765 O O . PHE A 1 604 ? 1.345 -6.946 -26.586 1.00 91.62 604 PHE A O 1
ATOM 4772 N N . ASP A 1 605 ? 0.190 -5.908 -28.219 1.00 82.75 605 ASP A N 1
ATOM 4773 C CA . ASP A 1 605 ? -0.518 -7.086 -28.709 1.00 82.75 605 ASP A CA 1
ATOM 4774 C C . ASP A 1 605 ? 0.413 -7.997 -29.518 1.00 82.75 605 ASP A C 1
ATOM 4776 O O . ASP A 1 605 ? 1.126 -7.560 -30.416 1.00 82.75 605 ASP A O 1
ATOM 4780 N N . GLY A 1 606 ? 0.397 -9.295 -29.208 1.00 78.88 606 GLY A N 1
ATOM 4781 C CA . GLY A 1 606 ? 1.301 -10.280 -29.817 1.00 78.88 606 GLY A CA 1
ATOM 4782 C C . GLY A 1 606 ? 2.569 -10.560 -29.007 1.00 78.88 606 GLY A C 1
ATOM 4783 O O . GLY A 1 606 ? 3.242 -11.551 -29.285 1.00 78.88 606 GLY A O 1
ATOM 4784 N N . GLN A 1 607 ? 2.843 -9.784 -27.950 1.00 83.31 607 GLN A N 1
ATOM 4785 C CA . GLN A 1 607 ? 3.939 -10.066 -27.021 1.00 83.31 607 GLN A CA 1
ATOM 4786 C C . GLN A 1 607 ? 3.736 -11.438 -26.349 1.00 83.31 607 GLN A C 1
ATOM 4788 O O . GLN A 1 607 ? 2.681 -11.700 -25.751 1.00 83.31 607 GLN A O 1
ATOM 4793 N N . ALA A 1 608 ? 4.731 -12.325 -26.455 1.00 76.75 608 ALA A N 1
ATOM 4794 C CA . ALA A 1 608 ? 4.633 -13.712 -25.994 1.00 76.75 608 ALA A CA 1
ATOM 4795 C C . ALA A 1 608 ? 4.429 -13.794 -24.473 1.00 76.75 608 ALA A C 1
ATOM 4797 O O . ALA A 1 608 ? 3.403 -14.306 -24.010 1.00 76.75 608 ALA A O 1
ATOM 4798 N N . ASP A 1 609 ? 5.330 -13.170 -23.716 1.00 79.62 609 ASP A N 1
ATOM 4799 C CA . ASP A 1 609 ? 5.373 -13.187 -22.255 1.00 79.62 609 ASP A CA 1
ATOM 4800 C C . ASP A 1 609 ? 5.529 -11.775 -21.675 1.00 79.62 609 ASP A C 1
ATOM 4802 O O . ASP A 1 609 ? 5.718 -10.802 -22.398 1.00 79.62 609 ASP A O 1
ATOM 4806 N N . ASN A 1 610 ? 5.371 -11.653 -20.359 1.00 82.81 610 ASN A N 1
ATOM 4807 C CA . ASN A 1 610 ? 5.685 -10.416 -19.641 1.00 82.81 610 ASN A CA 1
ATOM 4808 C C . ASN A 1 610 ? 7.205 -10.225 -19.577 1.00 82.81 610 ASN A C 1
ATOM 4810 O O . ASN A 1 610 ? 7.938 -11.212 -19.514 1.00 82.81 610 ASN A O 1
ATOM 4814 N N . ASP A 1 611 ? 7.666 -8.978 -19.539 1.00 81.44 611 ASP A N 1
ATOM 4815 C CA . ASP A 1 611 ? 9.099 -8.688 -19.530 1.00 81.44 611 ASP A CA 1
ATOM 4816 C C . ASP A 1 611 ? 9.667 -8.820 -18.114 1.00 81.44 611 ASP A C 1
ATOM 4818 O O . ASP A 1 611 ? 9.024 -8.458 -17.123 1.00 81.44 611 ASP A O 1
ATOM 4822 N N . LEU A 1 612 ? 10.885 -9.348 -18.015 1.00 82.50 612 LEU A N 1
ATOM 4823 C CA . LEU A 1 612 ? 11.608 -9.499 -16.759 1.00 82.50 612 LEU A CA 1
ATOM 4824 C C . LEU A 1 612 ? 13.081 -9.151 -16.972 1.00 82.50 612 LEU A C 1
ATOM 4826 O O . LEU A 1 612 ? 13.825 -9.925 -17.576 1.00 82.50 612 LEU A O 1
ATOM 4830 N N . PHE A 1 613 ? 13.505 -8.026 -16.405 1.00 81.75 613 PHE A N 1
ATOM 4831 C CA . PHE A 1 613 ? 14.870 -7.524 -16.528 1.00 81.75 613 PHE A CA 1
ATOM 4832 C C . PHE A 1 613 ? 15.499 -7.211 -15.184 1.00 81.75 613 PHE A C 1
ATOM 4834 O O . PHE A 1 613 ? 14.819 -6.917 -14.199 1.00 81.75 613 PHE A O 1
ATOM 4841 N N . GLY A 1 614 ? 16.825 -7.305 -15.146 1.00 83.31 614 GLY A N 1
ATOM 4842 C CA . GLY A 1 614 ? 17.620 -6.961 -13.979 1.00 83.31 614 GLY A CA 1
ATOM 4843 C C . GLY A 1 614 ? 18.421 -5.682 -14.197 1.00 83.31 614 GLY A C 1
ATOM 4844 O O . GLY A 1 614 ? 18.869 -5.408 -15.308 1.00 83.31 614 GLY A O 1
ATOM 4845 N N . SER A 1 615 ? 18.630 -4.926 -13.121 1.00 84.25 615 SER A N 1
ATOM 4846 C CA . SER A 1 615 ? 19.459 -3.720 -13.083 1.00 84.25 615 SER A CA 1
ATOM 4847 C C . SER A 1 615 ? 20.556 -3.868 -12.041 1.00 84.25 615 SER A C 1
ATOM 4849 O O . SER A 1 615 ? 20.287 -4.281 -10.909 1.00 84.25 615 SER A O 1
ATOM 4851 N N . VAL A 1 616 ? 21.779 -3.496 -12.406 1.00 87.50 616 VAL A N 1
ATOM 4852 C CA . VAL A 1 616 ? 22.911 -3.352 -11.488 1.00 87.50 616 VAL A CA 1
ATOM 4853 C C . VAL A 1 616 ? 23.356 -1.898 -11.492 1.00 87.50 616 VAL A C 1
ATOM 4855 O O . VAL A 1 616 ? 23.640 -1.332 -12.546 1.00 87.50 616 VAL A O 1
ATOM 4858 N N . GLY A 1 617 ? 23.454 -1.303 -10.306 1.00 89.06 617 GLY A N 1
ATOM 4859 C CA . GLY A 1 617 ? 23.927 0.066 -10.122 1.00 89.06 617 GLY A CA 1
ATOM 4860 C C . GLY A 1 617 ? 25.140 0.137 -9.202 1.00 89.06 617 GLY A C 1
ATOM 4861 O O . GLY A 1 617 ? 25.149 -0.500 -8.149 1.00 89.06 617 GLY A O 1
ATOM 4862 N N . LEU A 1 618 ? 26.134 0.946 -9.565 1.00 92.12 618 LEU A N 1
ATOM 4863 C CA . LEU A 1 618 ? 27.265 1.327 -8.721 1.00 92.12 618 LEU A CA 1
ATOM 4864 C C . LEU A 1 618 ? 27.278 2.846 -8.543 1.00 92.12 618 LEU A C 1
ATOM 4866 O O . LEU A 1 618 ? 27.520 3.578 -9.503 1.00 92.12 618 LEU A O 1
ATOM 4870 N N . THR A 1 619 ? 27.078 3.316 -7.315 1.00 91.81 619 THR A N 1
ATOM 4871 C CA . THR A 1 619 ? 27.175 4.735 -6.959 1.00 91.81 619 THR A CA 1
ATOM 4872 C C . THR A 1 619 ? 28.415 4.994 -6.116 1.00 91.81 619 THR A C 1
ATOM 4874 O O . THR A 1 619 ? 28.705 4.256 -5.176 1.00 91.81 619 THR A O 1
ATOM 4877 N N . TYR A 1 620 ? 29.129 6.072 -6.426 1.00 93.44 620 TYR A N 1
ATOM 4878 C CA . TYR A 1 620 ? 30.248 6.590 -5.647 1.00 93.44 620 TYR A CA 1
ATOM 4879 C C . TYR A 1 620 ? 29.960 8.019 -5.181 1.00 93.44 620 TYR A C 1
ATOM 4881 O O . TYR A 1 620 ? 29.550 8.851 -5.993 1.00 93.44 620 TYR A O 1
ATOM 4889 N N . ARG A 1 621 ? 30.205 8.309 -3.896 1.00 91.75 621 ARG A N 1
ATOM 4890 C CA . ARG A 1 621 ? 30.037 9.643 -3.294 1.00 91.75 621 ARG A CA 1
ATOM 4891 C C . ARG A 1 621 ? 31.372 10.294 -2.923 1.00 91.75 621 ARG A C 1
ATOM 4893 O O . ARG A 1 621 ? 32.280 9.605 -2.449 1.00 91.75 621 ARG A O 1
ATOM 4900 N N . TYR A 1 622 ? 31.494 11.608 -3.132 1.00 90.81 622 TYR A N 1
ATOM 4901 C CA . TYR A 1 622 ? 32.728 12.372 -2.897 1.00 90.81 622 TYR A CA 1
ATOM 4902 C C . TYR A 1 622 ? 32.529 13.856 -2.576 1.00 90.81 622 TYR A C 1
ATOM 4904 O O . TYR A 1 622 ? 31.412 14.405 -2.753 1.00 90.81 622 TYR A O 1
#

Foldseek 3Di:
DPDAAEEELEDELLDFAFLQSVLLQVVRQVVNVQRVHFYAYEHAHLVVVRHDPVSVVNVVVLCVLLVGDHDPDYHYLVVVLVLLVVLVVLCVVLVFKDKDLDDPCNQVPDPQFDAFLVGTARNCPRVPDDPVRRVVCVVVVGWIFMWTQVVSLQVVCVVVVNPQDWAQEPVPGIDTQDLVSRHTDTQGTPVGSGDPLSSVLSVCQVVVRQEYGEACSCVNSVSVSRSSCVSSVGDGHHYYHDYFQADPVRHGQDPVPPRQGSCCCVPPVVDHSVNSVVVSVVSVVVVVVPPPPPDPDPDPDAFPCNVCLVVLVPPPFFKKKKWKKKALCQWPVAHAFWGIKTKIKMKGFQDPDPPVVCVVQVVVVPGDDDRRKMKMKMWMKTWGDHGDQQDQDDDLLTWATKMKTKMKIKMWDDDGQKIKIKMKIKTWMAVVSVRQVVVQVVCVVVVHDHGNHNVQHFHIDIKIKIKMKMKGWASDWDDDDQKIKTKIKMWMAMDIQAWGKTKIKMKIKIWGPQFSDAWAAQDGPPPHTTNRDGDADPVQKIKMKMKMKMKMQTPDHCRACGGPPDDGRHFAFDRMKMKIKIWMWITGNFKIKIKMKIWMQGGGRSDPGTGIMMMIMIMGTD

Sequence (622 aa):
MKTHLVTRFAPSPTGRLHIGHAFSALFGFKQARDTDGAFILRIEDIDTGRCRPEFEQGIYEDLRWLGLTWQTPVRRQSEYMDDYKEALHKLSDLDLIYPCFCTRKDIQDSPSAPHGPEGVIYPGTCRNLTDDQRADQMRAGKAYAFRLDLGKAIALLTKKGKWPLTWHDAARGEQTATPEILGDVVLARKDVSASYHLSVTVDDHLQGVTMVTRGEDLFYASHLHRLLQELLGLNVPQWHHHPLLLDSEGKRFAKRNNSVTLQHMREVEKKSPFDVMRLVGIGLALVIMLPAVALAQDNEGPTVEDEIAYQVTRSPYKRYVTLSFENDSIGSGTDQNYTNGARVSYLNVNAKVPEFIDTIADAIPTFDTNDTTAIFWTLGQNMYTPGDITIATPQNNDRPWAAFLYGSAGLVTLSDNHVDEVELTLGVVGPAAFGEIVQEKVHEVLNVDTPRGWDNQLKNEPGAIVSWRRRWPGTYEAAFGGFYLGMEPNVNVSIGNIYTYAGAGALLRLTPYDDRFQDAPPFVRPAMPGTGYFETPGDGFGWYLFAGVDGRAVARNIFLDGNTFRDSPSIDKNNFVADVSGGLALTFERFRVSYSVVYRTKEFDGQADNDLFGSVGLTYRY

pLDDT: mean 84.42, std 14.65, range [32.59, 98.5]

Radius of gyration: 31.07 Å; chains: 1; bounding box: 85×60×79 Å